Protein AF-A0A183C4F4-F1 (afdb_monomer_lite)

Structure (mmCIF, N/CA/C/O backbone):
data_AF-A0A183C4F4-F1
#
_entry.id   AF-A0A183C4F4-F1
#
loop_
_atom_site.group_PDB
_atom_site.id
_atom_site.type_symbol
_atom_site.label_atom_id
_atom_site.label_alt_id
_atom_site.label_comp_id
_atom_site.label_asym_id
_atom_site.label_entity_id
_atom_site.label_seq_id
_atom_site.pdbx_PDB_ins_code
_atom_site.Cartn_x
_atom_site.Cartn_y
_atom_site.Cartn_z
_atom_site.occupancy
_atom_site.B_iso_or_equiv
_atom_site.auth_seq_id
_atom_site.auth_comp_id
_atom_site.auth_asym_id
_atom_site.auth_atom_id
_atom_site.pdbx_PDB_model_num
ATOM 1 N N . MET A 1 1 ? -11.329 24.194 13.648 1.00 32.56 1 MET A N 1
ATOM 2 C CA . MET A 1 1 ? -12.293 23.795 14.694 1.00 32.56 1 MET A CA 1
ATOM 3 C C . MET A 1 1 ? -12.097 22.301 14.951 1.00 32.56 1 MET A C 1
ATOM 5 O O . MET A 1 1 ? -12.210 21.536 14.011 1.00 32.56 1 MET A O 1
ATOM 9 N N . ALA A 1 2 ? -11.688 21.935 16.173 1.00 38.81 2 ALA A N 1
ATOM 10 C CA . ALA A 1 2 ? -11.647 20.587 16.777 1.00 38.81 2 ALA A CA 1
ATOM 11 C C . ALA A 1 2 ? -10.987 19.387 16.034 1.00 38.81 2 ALA A C 1
ATOM 13 O O . ALA A 1 2 ? -11.473 18.269 16.164 1.00 38.81 2 ALA A O 1
ATOM 14 N N . THR A 1 3 ? -9.867 19.548 15.318 1.00 46.19 3 THR A N 1
ATOM 15 C CA . THR A 1 3 ? -9.182 18.420 14.630 1.00 46.19 3 THR A CA 1
ATOM 16 C C . THR A 1 3 ? -8.121 17.674 15.456 1.00 46.19 3 THR A C 1
ATOM 18 O O . THR A 1 3 ? -7.514 16.744 14.938 1.00 46.19 3 THR A O 1
ATOM 21 N N . ASP A 1 4 ? -7.877 18.046 16.718 1.00 56.19 4 ASP A N 1
ATOM 22 C CA . ASP A 1 4 ? -6.724 17.524 17.483 1.00 56.19 4 ASP A CA 1
ATOM 23 C C . ASP A 1 4 ? -7.039 17.145 18.940 1.00 56.19 4 ASP A C 1
ATOM 25 O O . ASP A 1 4 ? -6.164 17.157 19.802 1.00 56.19 4 ASP A O 1
ATOM 29 N N . CYS A 1 5 ? -8.294 16.805 19.249 1.00 75.06 5 CYS A N 1
ATOM 30 C CA . CYS A 1 5 ? -8.612 16.290 20.580 1.00 75.06 5 CYS A CA 1
ATOM 31 C C . CYS A 1 5 ? -8.084 14.851 20.696 1.00 75.06 5 CYS A C 1
ATOM 33 O O . CYS A 1 5 ? -8.661 13.917 20.138 1.00 75.06 5 CYS A O 1
ATOM 35 N N . VAL A 1 6 ? -6.936 14.707 21.356 1.00 89.38 6 VAL A N 1
ATOM 36 C CA . VAL A 1 6 ? -6.321 13.427 21.706 1.00 89.38 6 VAL A CA 1
ATOM 37 C C . VAL A 1 6 ? -6.519 13.226 23.203 1.00 89.38 6 VAL A C 1
ATOM 39 O O . VAL A 1 6 ? -6.087 14.058 23.998 1.00 89.38 6 VAL A O 1
ATOM 42 N N . GLU A 1 7 ? -7.188 12.142 23.584 1.00 93.00 7 GLU A N 1
ATOM 43 C CA . GLU A 1 7 ? -7.378 11.748 24.977 1.00 93.00 7 GLU A CA 1
ATOM 44 C C . GLU A 1 7 ? -6.333 10.711 25.397 1.00 93.00 7 GLU A C 1
ATOM 46 O O . GLU A 1 7 ? -6.034 9.770 24.657 1.00 93.00 7 GLU A O 1
ATOM 51 N N . GLU A 1 8 ? -5.775 10.875 26.597 1.00 92.88 8 GLU A N 1
ATOM 52 C CA . GLU A 1 8 ? -4.996 9.817 27.233 1.00 92.88 8 GLU A CA 1
ATOM 53 C C . GLU A 1 8 ? -5.953 8.798 27.853 1.00 92.88 8 GLU A C 1
ATOM 55 O O . GLU A 1 8 ? -6.891 9.145 28.572 1.00 92.88 8 GLU A O 1
ATOM 60 N N . VAL A 1 9 ? -5.734 7.529 27.534 1.00 92.88 9 VAL A N 1
ATOM 61 C CA . VAL A 1 9 ? -6.602 6.415 27.907 1.00 92.88 9 VAL A CA 1
ATOM 62 C C . VAL A 1 9 ? -5.777 5.273 28.475 1.00 92.88 9 VAL A C 1
ATOM 64 O O . VAL A 1 9 ? -4.592 5.131 28.175 1.00 92.88 9 VAL A O 1
ATOM 67 N N . GLN A 1 10 ? -6.426 4.425 29.267 1.00 91.88 10 GLN A N 1
ATOM 68 C CA . GLN A 1 10 ? -5.813 3.232 29.832 1.00 91.88 10 GLN A CA 1
ATOM 69 C C . GLN A 1 10 ? -6.639 1.990 29.488 1.00 91.88 10 GLN A C 1
ATOM 71 O O . GLN A 1 10 ? -7.857 1.960 29.673 1.00 91.88 10 GLN A O 1
ATOM 76 N N . ILE A 1 11 ? -5.973 0.942 29.004 1.00 88.56 11 ILE A N 1
ATOM 77 C CA . ILE A 1 11 ? -6.570 -0.382 28.811 1.00 88.56 11 ILE A CA 1
ATOM 78 C C . ILE A 1 11 ? -6.546 -1.091 30.170 1.00 88.56 11 ILE A C 1
ATOM 80 O O . ILE A 1 11 ? -5.558 -1.729 30.537 1.00 88.56 11 ILE A O 1
ATOM 84 N N . GLU A 1 12 ? -7.635 -0.951 30.929 1.00 75.81 12 GLU A N 1
ATOM 85 C CA . GLU A 1 12 ? -7.742 -1.344 32.347 1.00 75.81 12 GLU A CA 1
ATOM 86 C C . GLU A 1 12 ? -7.283 -2.780 32.641 1.00 75.81 12 GLU A C 1
ATOM 88 O O . GLU A 1 12 ? -6.615 -3.023 33.641 1.00 75.81 12 GLU A O 1
ATOM 93 N N . GLN A 1 13 ? -7.557 -3.727 31.737 1.00 72.56 13 GLN A N 1
ATOM 94 C CA . GLN A 1 13 ? -7.211 -5.146 31.902 1.00 72.56 13 GLN A CA 1
ATOM 95 C C . GLN A 1 13 ? -5.702 -5.405 32.068 1.00 72.56 13 GLN A C 1
ATOM 97 O O . GLN A 1 13 ? -5.318 -6.433 32.627 1.00 72.56 13 GLN A O 1
ATOM 102 N N . LYS A 1 14 ? -4.845 -4.511 31.554 1.00 78.44 14 LYS A N 1
ATOM 103 C CA . LYS A 1 14 ? -3.375 -4.653 31.567 1.00 78.44 14 LYS A CA 1
ATOM 104 C C . LYS A 1 14 ? -2.628 -3.387 31.990 1.00 78.44 14 LYS A C 1
ATOM 106 O O . LYS A 1 14 ? -1.406 -3.402 32.047 1.00 78.44 14 LYS A O 1
ATOM 111 N N . GLY A 1 15 ? -3.341 -2.299 32.270 1.00 84.25 15 GLY A N 1
ATOM 112 C CA . GLY A 1 15 ? -2.748 -1.024 32.661 1.00 84.25 15 GLY A CA 1
ATOM 113 C C . GLY A 1 15 ? -1.952 -0.324 31.554 1.00 84.25 15 GLY A C 1
ATOM 114 O O . GLY A 1 15 ? -1.120 0.521 31.869 1.00 84.25 15 GLY A O 1
ATOM 115 N N . LEU A 1 16 ? -2.198 -0.656 30.282 1.00 90.00 16 LEU A N 1
ATOM 116 C CA . LEU A 1 16 ? -1.484 -0.071 29.142 1.00 90.00 16 LEU A CA 1
ATOM 117 C C . LEU A 1 16 ? -2.005 1.326 28.845 1.00 90.00 16 LEU A C 1
ATOM 119 O O . LEU A 1 16 ? -3.217 1.518 28.742 1.00 90.00 16 LEU A O 1
ATOM 123 N N . LEU A 1 17 ? -1.095 2.280 28.690 1.00 92.44 17 LEU A N 1
ATOM 124 C CA . LEU A 1 17 ? -1.431 3.664 28.382 1.00 92.44 17 LEU A CA 1
ATOM 125 C C . LEU A 1 17 ? -1.495 3.873 26.874 1.00 92.44 17 LEU A C 1
ATOM 127 O O . LEU A 1 17 ? -0.752 3.261 26.110 1.00 92.44 17 LEU A O 1
ATOM 131 N N . GLY A 1 18 ? -2.365 4.774 26.438 1.00 93.50 18 GLY A N 1
ATOM 132 C CA . GLY A 1 18 ? -2.443 5.165 25.044 1.00 93.50 18 GLY A CA 1
ATOM 133 C C . GLY A 1 18 ? -3.041 6.545 24.839 1.00 93.50 18 GLY A C 1
ATOM 134 O O . GLY A 1 18 ? -3.565 7.163 25.756 1.00 93.50 18 GLY A O 1
ATOM 135 N N . LEU A 1 19 ? -2.933 7.022 23.610 1.00 95.50 19 LEU A N 1
ATOM 136 C CA . LEU A 1 19 ? -3.402 8.301 23.113 1.00 95.50 19 LEU A CA 1
ATOM 137 C C . LEU A 1 19 ? -4.399 8.016 21.993 1.00 95.50 19 LEU A C 1
ATOM 139 O O . LEU A 1 19 ? -4.013 7.555 20.913 1.00 95.50 19 LEU A O 1
ATOM 143 N N . LEU A 1 20 ? -5.680 8.250 22.263 1.00 96.25 20 LEU A N 1
ATOM 144 C CA . LEU A 1 20 ? -6.771 8.036 21.320 1.00 96.25 20 LEU A CA 1
ATOM 145 C C . LEU A 1 20 ? -7.245 9.386 20.780 1.00 96.25 20 LEU A C 1
ATOM 147 O O . LEU A 1 20 ? -7.657 10.260 21.531 1.00 96.25 20 LEU A O 1
ATOM 151 N N . GLY A 1 21 ? -7.194 9.562 19.465 1.00 95.31 21 GLY A N 1
ATOM 152 C CA . GLY A 1 21 ? -7.753 10.730 18.789 1.00 95.31 21 GLY A CA 1
ATOM 153 C C . GLY A 1 21 ? -8.739 10.285 17.724 1.00 95.31 21 GLY A C 1
ATOM 154 O O . GLY A 1 21 ? -8.348 9.582 16.793 1.00 95.31 21 GLY A O 1
ATOM 155 N N . VAL A 1 22 ? -10.004 10.683 17.850 1.00 94.06 22 VAL A N 1
ATOM 156 C CA . VAL A 1 22 ? -11.078 10.309 16.918 1.00 94.06 22 VAL A CA 1
ATOM 157 C C . VAL A 1 22 ? -11.730 11.581 16.375 1.00 94.06 22 VAL A C 1
ATOM 159 O O . VAL A 1 22 ? -12.529 12.202 17.078 1.00 94.06 22 VAL A O 1
ATOM 162 N N . PRO A 1 23 ? -11.387 12.003 15.145 1.00 89.56 23 PRO A N 1
ATOM 163 C CA . PRO A 1 23 ? -12.051 13.127 14.497 1.00 89.56 23 PRO A CA 1
ATOM 164 C C . PRO A 1 23 ? -13.564 12.879 14.329 1.00 89.56 23 PRO A C 1
ATOM 166 O O . PRO A 1 23 ? -13.978 11.730 14.137 1.00 89.56 23 PRO A O 1
ATOM 169 N N . PRO A 1 24 ? -14.409 13.927 14.352 1.00 82.25 24 PRO A N 1
ATOM 170 C CA . PRO A 1 24 ? -15.826 13.791 14.024 1.00 82.25 24 PRO A CA 1
ATOM 171 C C . PRO A 1 24 ? -16.020 13.158 12.641 1.00 82.25 24 PRO A C 1
ATOM 173 O O . PRO A 1 24 ? -15.358 13.545 11.684 1.00 82.25 24 PRO A O 1
ATO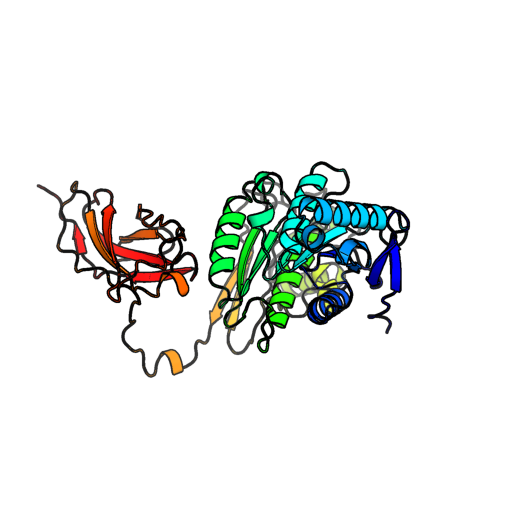M 176 N N . GLY A 1 25 ? -16.927 12.186 12.536 1.00 79.94 25 GLY A N 1
ATOM 177 C CA . GLY A 1 25 ? -17.202 11.495 11.272 1.00 79.94 25 GLY A CA 1
ATOM 178 C C . GLY A 1 25 ? -16.168 10.438 10.870 1.00 79.94 25 GLY A C 1
ATOM 179 O O . GLY A 1 25 ? -16.339 9.816 9.822 1.00 79.94 25 GLY A O 1
ATOM 180 N N . ALA A 1 26 ? -15.138 10.182 11.690 1.00 86.06 26 ALA A N 1
ATOM 181 C CA . ALA A 1 26 ? -14.195 9.099 11.434 1.00 86.06 26 ALA A CA 1
ATOM 182 C C . ALA A 1 26 ? -14.937 7.766 11.255 1.00 86.06 26 ALA A C 1
ATOM 184 O O . ALA A 1 26 ? -15.824 7.419 12.035 1.00 86.06 26 ALA A O 1
ATOM 185 N N . ARG A 1 27 ? -14.568 7.010 10.215 1.00 85.12 27 ARG A N 1
ATOM 186 C CA . ARG A 1 27 ? -15.140 5.679 9.911 1.00 85.12 27 ARG A CA 1
ATOM 187 C C . ARG A 1 27 ? -14.167 4.537 10.197 1.00 85.12 27 ARG A C 1
ATOM 189 O O . ARG A 1 27 ? -14.543 3.367 10.163 1.00 85.12 27 ARG A O 1
ATOM 196 N N . ALA A 1 28 ? -12.920 4.882 10.495 1.00 89.56 28 ALA A N 1
ATOM 197 C CA . ALA A 1 28 ? -11.862 3.941 10.799 1.00 89.56 28 ALA A CA 1
ATOM 198 C C . ALA A 1 28 ? -10.900 4.497 11.849 1.00 89.56 28 ALA A C 1
ATOM 200 O O . ALA A 1 28 ? -10.829 5.708 12.058 1.00 89.56 28 ALA A O 1
ATOM 201 N N . VAL A 1 29 ? -10.165 3.597 12.497 1.00 93.75 29 VAL A N 1
ATOM 202 C CA . VAL A 1 29 ? -9.132 3.895 13.487 1.00 93.75 29 VAL A CA 1
ATOM 203 C C . VAL A 1 29 ? -7.868 3.086 13.199 1.00 93.75 29 VAL A C 1
ATOM 205 O O . VAL A 1 29 ? -7.917 1.887 12.918 1.00 93.75 29 VAL A O 1
ATOM 208 N N . VAL A 1 30 ? -6.721 3.755 13.269 1.00 95.88 30 VAL A N 1
ATOM 209 C CA . VAL A 1 30 ? -5.400 3.169 13.030 1.00 95.88 30 VAL A CA 1
ATOM 210 C C . VAL A 1 30 ? -4.703 2.952 14.365 1.00 95.88 30 VAL A C 1
ATOM 212 O O . VAL A 1 30 ? -4.419 3.917 15.075 1.00 95.88 30 VAL A O 1
ATOM 215 N N . VAL A 1 31 ? -4.423 1.695 14.710 1.00 96.94 31 VAL A N 1
ATOM 216 C CA . VAL A 1 31 ? -3.689 1.336 15.932 1.00 96.94 31 VAL A CA 1
ATOM 217 C C . VAL A 1 31 ? -2.197 1.271 15.622 1.00 96.94 31 VAL A C 1
ATOM 219 O O . VAL A 1 31 ? -1.770 0.546 14.720 1.00 96.94 31 VAL A O 1
ATOM 222 N N . PHE A 1 32 ? -1.398 2.041 16.355 1.00 96.31 32 PHE A N 1
ATOM 223 C CA . PHE A 1 32 ? 0.040 2.143 16.137 1.00 96.31 32 PHE A CA 1
ATOM 224 C C . PHE A 1 32 ? 0.801 1.135 16.992 1.00 96.31 32 PHE A C 1
ATOM 226 O O . PHE A 1 32 ? 0.807 1.237 18.212 1.00 96.31 32 PHE A O 1
ATOM 233 N N . ALA A 1 33 ? 1.520 0.217 16.355 1.00 93.25 33 ALA A N 1
ATOM 234 C CA . ALA A 1 33 ? 2.483 -0.655 17.012 1.00 93.25 33 ALA A CA 1
ATOM 235 C C . ALA A 1 33 ? 3.877 -0.028 16.913 1.00 93.25 33 ALA A C 1
ATOM 237 O O . ALA A 1 33 ? 4.487 0.004 15.840 1.00 93.25 33 ALA A O 1
ATOM 238 N N . HIS A 1 34 ? 4.383 0.520 18.014 1.00 89.00 34 HIS A N 1
ATOM 239 C CA . HIS A 1 34 ? 5.716 1.114 18.036 1.00 89.00 34 HIS A CA 1
ATOM 240 C C . HIS A 1 34 ? 6.820 0.048 18.018 1.00 89.00 34 HIS A C 1
ATOM 242 O O . HIS A 1 34 ? 6.604 -1.122 18.328 1.00 89.00 34 HIS A O 1
ATOM 248 N N . GLY A 1 35 ? 8.017 0.479 17.625 1.00 79.25 35 GLY A N 1
ATOM 249 C CA . GLY A 1 35 ? 9.213 -0.351 17.665 1.00 79.25 35 GLY A CA 1
ATOM 250 C C . GLY A 1 35 ? 9.821 -0.437 19.059 1.00 79.25 35 GLY A C 1
ATOM 251 O O . GLY A 1 35 ? 9.414 0.271 19.987 1.00 79.25 35 GLY A O 1
ATOM 252 N N . SER A 1 36 ? 10.851 -1.269 19.173 1.00 71.06 36 SER A N 1
ATOM 253 C CA . SER A 1 36 ? 11.571 -1.481 20.421 1.00 71.06 36 SER A CA 1
ATOM 254 C C . SER A 1 36 ? 12.231 -0.202 20.941 1.00 71.06 36 SER A C 1
ATOM 256 O O . SER A 1 36 ? 12.892 0.508 20.186 1.00 71.06 36 SER A O 1
ATOM 258 N N . GLY A 1 37 ? 12.045 0.102 22.231 1.00 65.75 37 GLY A N 1
ATOM 259 C CA . GLY A 1 37 ? 12.568 1.325 22.861 1.00 65.75 37 GLY A CA 1
ATOM 260 C C . GLY A 1 37 ? 11.857 2.613 22.427 1.00 65.75 37 GLY A C 1
ATOM 261 O O . GLY A 1 37 ? 12.361 3.709 22.659 1.00 65.75 37 GLY A O 1
ATOM 262 N N . SER A 1 38 ? 10.704 2.490 21.770 1.00 78.75 38 SER A N 1
ATOM 263 C CA . SER A 1 38 ? 9.788 3.589 21.474 1.00 78.75 38 SER A CA 1
ATOM 264 C C . SER A 1 38 ? 8.456 3.335 22.181 1.00 78.75 38 SER A C 1
ATOM 266 O O . SER A 1 38 ? 8.255 2.254 22.720 1.00 78.75 38 SER A O 1
ATOM 268 N N . GLY A 1 39 ? 7.554 4.311 22.167 1.00 81.25 39 GLY A N 1
ATOM 269 C CA . GLY A 1 39 ? 6.249 4.213 22.821 1.00 81.25 39 GLY A CA 1
ATOM 270 C C . GLY A 1 39 ? 5.245 5.186 22.213 1.00 81.25 39 GLY A C 1
ATOM 271 O O . GLY A 1 39 ? 5.490 5.770 21.146 1.00 81.25 39 GLY A O 1
ATOM 272 N N . ARG A 1 40 ? 4.136 5.416 22.915 1.00 82.81 40 ARG A N 1
ATOM 273 C CA . ARG A 1 40 ? 3.044 6.310 22.494 1.00 82.81 40 ARG A CA 1
ATOM 274 C C . ARG A 1 40 ? 3.487 7.753 22.235 1.00 82.81 40 ARG A C 1
ATOM 276 O O . ARG A 1 40 ? 2.874 8.443 21.428 1.00 82.81 40 ARG A O 1
ATOM 283 N N . LEU A 1 41 ? 4.584 8.189 22.862 1.00 85.50 41 LEU A N 1
ATOM 284 C CA . LEU A 1 41 ? 5.153 9.542 22.750 1.00 85.50 41 LEU A CA 1
ATOM 285 C C . LEU A 1 41 ? 6.186 9.702 21.618 1.00 85.50 41 LEU A C 1
ATOM 287 O O . LEU A 1 41 ? 6.888 10.708 21.555 1.00 85.50 41 LEU A O 1
ATOM 291 N N . SER A 1 42 ? 6.314 8.717 20.727 1.00 88.38 42 SER A N 1
ATOM 292 C CA . SER A 1 42 ? 7.240 8.777 19.590 1.00 88.38 42 SER A CA 1
ATOM 293 C C . SER A 1 42 ? 6.934 9.971 18.668 1.00 88.38 42 SER A C 1
ATOM 295 O O . SER A 1 42 ? 5.861 9.976 18.058 1.00 88.38 42 SER A O 1
ATOM 297 N N . PRO A 1 43 ? 7.860 10.936 18.468 1.00 88.12 43 PRO A N 1
ATOM 298 C CA . PRO A 1 43 ? 7.608 12.108 17.620 1.00 88.12 43 PRO A CA 1
ATOM 299 C C . PRO A 1 43 ? 7.248 11.735 16.178 1.00 88.12 43 PRO A C 1
ATOM 301 O O . PRO A 1 43 ? 6.357 12.327 15.575 1.00 88.12 43 PRO A O 1
ATOM 304 N N . ARG A 1 44 ? 7.887 10.685 15.646 1.00 90.38 44 ARG A N 1
ATOM 305 C CA . ARG A 1 44 ? 7.635 10.176 14.291 1.00 90.38 44 ARG A CA 1
ATOM 306 C C . ARG A 1 44 ? 6.221 9.616 14.148 1.00 90.38 44 ARG A C 1
ATOM 308 O O . ARG A 1 44 ? 5.517 9.958 13.206 1.00 90.38 44 ARG A O 1
ATOM 315 N N . ASN A 1 45 ? 5.786 8.771 15.086 1.00 91.75 45 ASN A N 1
ATOM 316 C CA . ASN A 1 45 ? 4.433 8.209 15.035 1.00 91.75 45 ASN A CA 1
ATOM 317 C C . ASN A 1 45 ? 3.378 9.276 15.351 1.00 91.75 45 ASN A C 1
ATOM 319 O O . ASN A 1 45 ? 2.298 9.232 14.773 1.00 91.75 45 ASN A O 1
ATOM 323 N N . ALA A 1 46 ? 3.692 10.247 16.213 1.00 91.44 46 ALA A N 1
ATOM 324 C CA . ALA A 1 46 ? 2.823 11.383 16.494 1.00 91.44 46 ALA A CA 1
ATOM 325 C C . ALA A 1 46 ? 2.596 12.250 15.244 1.00 91.44 46 ALA A C 1
ATOM 327 O O . ALA A 1 46 ? 1.452 12.615 14.978 1.00 91.44 46 ALA A O 1
ATOM 328 N N . HIS A 1 47 ? 3.643 12.510 14.447 1.00 90.88 47 HIS A N 1
ATOM 329 C CA . HIS A 1 47 ? 3.529 13.200 13.152 1.00 90.88 47 HIS A CA 1
ATOM 330 C C . HIS A 1 47 ? 2.614 12.442 12.191 1.00 90.88 47 HIS A C 1
ATOM 332 O O . HIS A 1 47 ? 1.625 12.995 11.713 1.00 90.88 47 HIS A O 1
ATOM 338 N N . VAL A 1 48 ? 2.877 11.145 11.983 1.00 92.38 48 VAL A N 1
ATOM 339 C CA . VAL A 1 48 ? 2.043 10.303 11.109 1.00 92.38 48 VAL A CA 1
ATOM 340 C C . VAL A 1 48 ? 0.594 10.280 11.597 1.00 92.38 48 VAL A C 1
ATOM 342 O O . VAL A 1 48 ? -0.329 10.455 10.809 1.00 92.38 48 VAL A O 1
ATOM 345 N N . ALA A 1 49 ? 0.371 10.112 12.899 1.00 93.31 49 ALA A N 1
ATOM 346 C CA . ALA A 1 49 ? -0.969 10.086 13.464 1.00 93.31 49 ALA A CA 1
ATOM 347 C C . ALA A 1 49 ? -1.703 11.424 13.303 1.00 93.31 49 ALA A C 1
ATOM 349 O O . ALA A 1 49 ? -2.886 11.429 12.972 1.00 93.31 49 ALA A O 1
ATOM 350 N N . ALA A 1 50 ? -1.023 12.557 13.497 1.00 91.75 50 ALA A N 1
ATOM 351 C CA . ALA A 1 50 ? -1.611 13.874 13.267 1.00 91.75 50 ALA A CA 1
ATOM 352 C C . ALA A 1 50 ? -2.053 14.040 11.807 1.00 91.75 50 ALA A C 1
ATOM 354 O O . ALA A 1 50 ? -3.163 14.498 11.543 1.00 91.75 50 ALA A O 1
ATOM 355 N N . GLU A 1 51 ? -1.231 13.596 10.861 1.00 89.75 51 GLU A N 1
ATOM 356 C CA . GLU A 1 51 ? -1.560 13.626 9.439 1.00 89.75 51 GLU A CA 1
ATOM 357 C C . GLU A 1 51 ? -2.730 12.707 9.061 1.00 89.75 51 GLU A C 1
ATOM 359 O O . GLU A 1 51 ? -3.586 13.096 8.264 1.00 89.75 51 GLU A O 1
ATOM 364 N N . LEU A 1 52 ? -2.821 11.512 9.653 1.00 89.75 52 LEU A N 1
ATOM 365 C CA . LEU A 1 52 ? -3.969 10.619 9.454 1.00 89.75 52 LEU A CA 1
ATOM 366 C C . LEU A 1 52 ? -5.257 11.206 10.055 1.00 89.75 52 LEU A C 1
ATOM 368 O O . LEU A 1 52 ? -6.312 11.124 9.424 1.00 89.75 52 LEU A O 1
ATOM 372 N N . ARG A 1 53 ? -5.176 11.866 11.219 1.00 90.56 53 ARG A N 1
ATOM 373 C CA . ARG A 1 53 ? -6.318 12.581 11.817 1.00 90.56 53 ARG A CA 1
ATOM 374 C C . ARG A 1 53 ? -6.775 13.762 10.976 1.00 90.56 53 ARG A C 1
ATOM 376 O O . ARG A 1 53 ? -7.977 13.936 10.803 1.00 90.56 53 ARG A O 1
ATOM 383 N N . ARG A 1 54 ? -5.845 14.541 10.410 1.00 85.69 54 ARG A N 1
ATOM 384 C CA . ARG A 1 54 ? -6.166 15.630 9.465 1.00 85.69 54 ARG A CA 1
ATOM 385 C C . ARG A 1 54 ? -6.909 15.128 8.234 1.00 85.69 54 ARG A C 1
ATOM 387 O O . ARG A 1 54 ? -7.710 15.868 7.680 1.00 85.69 54 ARG A O 1
ATOM 394 N N . ALA A 1 55 ? -6.663 13.884 7.841 1.00 78.62 55 ALA A N 1
ATOM 395 C CA . ALA A 1 55 ? -7.377 13.244 6.750 1.00 78.62 55 ALA A CA 1
ATOM 396 C C . ALA A 1 55 ? -8.725 12.619 7.186 1.00 78.62 55 ALA A C 1
ATOM 398 O O . ALA A 1 55 ? -9.481 12.170 6.339 1.00 78.62 55 ALA A O 1
ATOM 399 N N . GLY A 1 56 ? -9.063 12.592 8.481 1.00 83.19 56 GLY A N 1
ATOM 400 C CA . GLY A 1 56 ? -10.346 12.076 8.983 1.00 83.19 56 GLY A CA 1
ATOM 401 C C . GLY A 1 56 ? -10.308 10.645 9.535 1.00 83.19 56 GLY A C 1
ATOM 402 O O . GLY A 1 56 ? -11.357 10.078 9.840 1.00 83.19 56 GLY A O 1
ATOM 403 N N . LEU A 1 57 ? -9.124 10.047 9.704 1.00 88.12 57 LEU A N 1
ATOM 404 C CA . LEU A 1 57 ? -8.974 8.745 10.365 1.00 88.12 57 LEU A CA 1
ATOM 405 C C . LEU A 1 57 ? -8.773 8.914 11.871 1.00 88.12 57 LEU A C 1
ATOM 407 O O . LEU A 1 57 ? -8.006 9.762 12.323 1.00 88.12 57 LEU A O 1
ATOM 411 N N . GLY A 1 58 ? -9.408 8.054 12.664 1.00 93.12 58 GLY A N 1
ATOM 412 C CA . GLY A 1 58 ? -9.054 7.894 14.067 1.00 93.12 58 GLY A CA 1
ATOM 413 C C . GLY A 1 58 ? -7.644 7.316 14.209 1.00 93.12 58 GLY A C 1
ATOM 414 O O . GLY A 1 58 ? -7.178 6.548 13.367 1.00 93.12 58 GLY A O 1
ATOM 415 N N . THR A 1 59 ? -6.961 7.638 15.300 1.00 95.75 59 THR A N 1
ATOM 416 C CA . THR A 1 59 ? -5.625 7.111 15.604 1.00 95.75 59 THR A CA 1
ATOM 417 C C . THR A 1 59 ? -5.532 6.701 17.058 1.00 95.75 59 THR A C 1
ATOM 419 O O . THR A 1 59 ? -5.966 7.456 17.927 1.00 95.75 59 THR A O 1
ATOM 422 N N . PHE A 1 60 ? -4.917 5.552 17.321 1.00 96.69 60 PHE A N 1
ATOM 423 C CA . PHE A 1 60 ? -4.650 5.064 18.665 1.00 96.69 60 PHE A CA 1
ATOM 424 C C . PHE A 1 60 ? -3.171 4.698 18.817 1.00 96.69 60 PHE A C 1
ATOM 426 O O . PHE A 1 60 ? -2.717 3.701 18.256 1.00 96.69 60 PHE A O 1
ATOM 433 N N . LEU A 1 61 ? -2.413 5.517 19.549 1.00 95.94 61 LEU A N 1
ATOM 434 C CA . LEU A 1 61 ? -1.011 5.252 19.873 1.00 95.94 61 LEU A CA 1
ATOM 435 C C . LEU A 1 61 ? -0.945 4.707 21.290 1.00 95.94 61 LEU A C 1
ATOM 437 O O . LEU A 1 61 ? -1.249 5.436 22.221 1.00 95.94 61 LEU A O 1
ATOM 441 N N . LEU A 1 62 ? -0.547 3.459 21.472 1.00 92.44 62 LEU A N 1
ATOM 442 C CA . LEU A 1 62 ? -0.465 2.826 22.789 1.00 92.44 62 LEU A CA 1
ATOM 443 C C . LEU A 1 62 ? 0.954 2.398 23.112 1.00 92.44 62 LEU A C 1
ATOM 445 O O . LEU A 1 62 ? 1.729 2.162 22.193 1.00 92.44 62 LEU A O 1
ATOM 449 N N . ASP A 1 63 ? 1.252 2.238 24.395 1.00 92.12 63 ASP A N 1
ATOM 450 C CA . ASP A 1 63 ? 2.391 1.448 24.838 1.00 92.12 63 ASP A CA 1
ATOM 451 C C . ASP A 1 63 ? 1.985 -0.028 24.869 1.00 92.12 63 ASP A C 1
ATOM 453 O O . ASP A 1 63 ? 0.976 -0.406 25.469 1.00 92.12 63 ASP A O 1
ATOM 457 N N . LEU A 1 64 ? 2.754 -0.881 24.195 1.00 91.62 64 LEU A N 1
ATOM 458 C CA . LEU A 1 64 ? 2.498 -2.324 24.156 1.00 91.62 64 LEU A CA 1
ATOM 459 C C . LEU A 1 64 ? 2.954 -3.032 25.436 1.00 91.62 64 LEU A C 1
ATOM 461 O O . LEU A 1 64 ? 2.470 -4.120 25.748 1.00 91.62 64 LEU A O 1
ATOM 465 N N . LEU A 1 65 ? 3.846 -2.404 26.194 1.00 90.81 65 LEU A N 1
ATOM 466 C CA . LEU A 1 65 ? 4.375 -2.900 27.454 1.00 90.81 65 LEU A CA 1
ATOM 467 C C . LEU A 1 65 ? 4.118 -1.872 28.554 1.00 90.81 65 LEU A C 1
ATOM 469 O O . LEU A 1 65 ? 4.067 -0.669 28.311 1.00 90.81 65 LEU A O 1
ATOM 473 N N . THR A 1 66 ? 3.946 -2.354 29.777 1.00 89.12 66 THR A N 1
ATOM 474 C CA . THR A 1 66 ? 3.956 -1.490 30.961 1.00 89.12 66 THR A CA 1
ATOM 475 C C . THR A 1 66 ? 5.388 -1.039 31.280 1.00 89.12 66 THR A C 1
ATOM 477 O O . THR A 1 66 ? 6.336 -1.750 30.935 1.00 89.12 66 THR A O 1
ATOM 480 N N . PRO A 1 67 ? 5.587 0.076 32.011 1.00 85.44 67 PRO A N 1
ATOM 481 C CA . PRO A 1 67 ? 6.927 0.530 32.396 1.00 85.44 67 PRO A CA 1
ATOM 482 C C . PRO A 1 67 ? 7.760 -0.531 33.133 1.00 85.44 67 PRO A C 1
ATOM 484 O O . PRO A 1 67 ? 8.982 -0.550 33.026 1.00 85.44 67 PRO A O 1
ATOM 487 N N . GLN A 1 68 ? 7.113 -1.429 33.885 1.00 86.19 68 GLN A N 1
ATOM 488 C CA . GLN A 1 68 ? 7.774 -2.539 34.573 1.00 86.19 68 GLN A CA 1
ATOM 489 C C . GLN A 1 68 ? 8.216 -3.641 33.603 1.00 86.19 68 GLN A C 1
ATOM 491 O O . GLN A 1 68 ? 9.283 -4.219 33.786 1.00 86.19 68 GLN A O 1
ATOM 496 N N . GLU A 1 69 ? 7.418 -3.930 32.575 1.00 88.25 69 GLU A N 1
ATOM 497 C CA . GLU A 1 69 ? 7.746 -4.928 31.551 1.00 88.25 69 GLU A CA 1
ATOM 498 C C . GLU A 1 69 ? 8.858 -4.450 30.615 1.00 88.25 69 GLU A C 1
ATOM 500 O O . GLU A 1 69 ? 9.647 -5.273 30.157 1.00 88.25 69 GLU A O 1
ATOM 505 N N . GLU A 1 70 ? 8.961 -3.140 30.370 1.00 84.06 70 GLU A N 1
ATOM 506 C CA . GLU A 1 70 ? 10.037 -2.537 29.570 1.00 84.06 70 GLU A CA 1
ATOM 507 C C . GLU A 1 70 ? 11.430 -2.684 30.205 1.00 84.06 70 GLU A C 1
ATOM 509 O O . GLU A 1 70 ? 12.438 -2.601 29.498 1.00 84.06 70 GLU A O 1
ATOM 514 N N . LEU A 1 71 ? 11.507 -2.932 31.521 1.00 84.56 71 LEU A N 1
ATOM 515 C CA . LEU A 1 71 ? 12.777 -3.186 32.212 1.00 84.56 71 LEU A CA 1
ATOM 516 C C . LEU A 1 71 ? 13.450 -4.473 31.721 1.00 84.56 71 LEU A C 1
ATOM 518 O O . LEU A 1 71 ? 14.682 -4.549 31.699 1.00 84.56 71 LEU A O 1
ATOM 522 N N . ASP A 1 72 ? 12.663 -5.469 31.306 1.00 86.62 72 ASP A N 1
ATOM 523 C CA . ASP A 1 72 ? 13.187 -6.659 30.648 1.00 86.62 72 ASP A CA 1
ATOM 524 C C . ASP A 1 72 ? 13.219 -6.451 29.134 1.00 86.62 72 ASP A C 1
ATOM 526 O O . ASP A 1 72 ? 12.200 -6.465 28.438 1.00 86.62 72 ASP A O 1
ATOM 530 N N . ARG A 1 73 ? 14.434 -6.305 28.599 1.00 82.94 73 ARG A N 1
ATOM 531 C CA . ARG A 1 73 ? 14.631 -6.081 27.166 1.00 82.94 73 ARG A CA 1
ATOM 532 C C . ARG A 1 73 ? 14.125 -7.231 26.295 1.00 82.94 73 ARG A C 1
ATOM 534 O O . ARG A 1 73 ? 13.879 -6.983 25.117 1.00 82.94 73 ARG A O 1
ATOM 541 N N . HIS A 1 74 ? 13.955 -8.445 26.826 1.00 87.06 74 HIS A N 1
ATOM 542 C CA . HIS A 1 74 ? 13.408 -9.565 26.053 1.00 87.06 74 HIS A CA 1
ATOM 543 C C . HIS A 1 74 ? 11.969 -9.296 25.608 1.00 87.06 74 HIS A C 1
ATOM 545 O O . HIS A 1 74 ? 11.637 -9.559 24.454 1.00 87.06 74 HIS A O 1
ATOM 551 N N . ASN A 1 75 ? 11.153 -8.673 26.464 1.00 86.38 75 ASN A N 1
ATOM 552 C CA . ASN A 1 75 ? 9.750 -8.369 26.165 1.00 86.38 75 ASN A CA 1
ATOM 553 C C . ASN A 1 75 ? 9.599 -7.454 24.947 1.00 86.38 75 ASN A C 1
ATOM 555 O O . ASN A 1 75 ? 8.646 -7.561 24.180 1.00 86.38 75 ASN A O 1
ATOM 559 N N . VAL A 1 76 ? 10.567 -6.564 24.736 1.00 83.38 76 VAL A N 1
ATOM 560 C CA . VAL A 1 76 ? 10.560 -5.595 23.637 1.00 83.38 76 VAL A CA 1
ATOM 561 C C . VAL A 1 76 ? 10.843 -6.258 22.273 1.00 83.38 76 VAL A C 1
ATOM 563 O O . VAL A 1 76 ? 10.619 -5.651 21.223 1.00 83.38 76 VAL A O 1
ATOM 566 N N . PHE A 1 77 ? 11.332 -7.500 22.270 1.00 86.56 77 PHE A N 1
ATOM 567 C CA . PHE A 1 77 ? 11.554 -8.316 21.072 1.00 86.56 77 PHE A CA 1
ATOM 568 C C . PHE A 1 77 ? 10.638 -9.550 21.012 1.00 86.56 77 PHE A C 1
ATOM 570 O O . PHE A 1 77 ? 10.686 -10.293 20.030 1.00 86.56 77 PHE A O 1
ATOM 577 N N . ASP A 1 78 ? 9.786 -9.755 22.019 1.00 92.62 78 ASP A N 1
ATOM 578 C CA . ASP A 1 78 ? 8.801 -10.834 22.063 1.00 92.62 78 ASP A CA 1
ATOM 579 C C . ASP A 1 78 ? 7.599 -10.481 21.171 1.00 92.62 78 ASP A C 1
ATOM 581 O O . ASP A 1 78 ? 6.612 -9.875 21.590 1.00 92.62 78 ASP A O 1
ATOM 585 N N . ILE A 1 79 ? 7.708 -10.820 19.885 1.00 94.62 79 ILE A N 1
ATOM 586 C CA . ILE A 1 79 ? 6.669 -10.524 18.892 1.00 94.62 79 ILE A CA 1
ATOM 587 C C . ILE A 1 79 ? 5.313 -11.163 19.239 1.00 94.62 79 ILE A C 1
ATOM 589 O O . ILE A 1 79 ? 4.311 -10.455 19.112 1.00 94.62 79 ILE A O 1
ATOM 593 N N . PRO A 1 80 ? 5.235 -12.429 19.703 1.00 95.44 80 PRO A N 1
ATOM 594 C CA . PRO A 1 80 ? 3.996 -12.995 20.237 1.00 95.44 80 PRO A CA 1
ATOM 595 C C . PRO A 1 80 ? 3.348 -12.152 21.339 1.00 95.44 80 PRO A C 1
ATOM 597 O O . PRO A 1 80 ? 2.156 -11.850 21.239 1.00 95.44 80 PRO A O 1
ATOM 600 N N . LEU A 1 81 ? 4.120 -11.717 22.340 1.00 94.44 81 LEU A N 1
ATOM 601 C CA . LEU A 1 81 ? 3.618 -10.853 23.410 1.00 94.44 81 LEU A CA 1
ATOM 602 C C . LEU A 1 81 ? 3.079 -9.534 22.848 1.00 94.44 81 LEU A C 1
ATOM 604 O O . LEU A 1 81 ? 1.942 -9.155 23.125 1.00 94.44 81 LEU A O 1
ATOM 608 N N . LEU A 1 82 ? 3.861 -8.840 22.018 1.00 94.81 82 LEU A N 1
ATOM 609 C CA . LEU A 1 82 ? 3.458 -7.561 21.422 1.00 94.81 82 LEU A CA 1
ATOM 610 C C . LEU A 1 82 ? 2.203 -7.702 20.538 1.00 94.81 82 LEU A C 1
ATOM 612 O O . LEU A 1 82 ? 1.335 -6.825 20.538 1.00 94.81 82 LEU A O 1
ATOM 616 N N . ALA A 1 83 ? 2.069 -8.815 19.813 1.00 96.12 83 ALA A N 1
ATOM 617 C CA . ALA A 1 83 ? 0.891 -9.120 19.007 1.00 96.12 83 ALA A CA 1
ATOM 618 C C . ALA A 1 83 ? -0.357 -9.360 19.874 1.00 96.12 83 ALA A C 1
ATOM 620 O O . ALA A 1 83 ? -1.442 -8.874 19.544 1.00 96.12 83 ALA A O 1
ATOM 621 N N . GLU A 1 84 ? -0.217 -10.052 21.009 1.00 94.94 84 GLU A N 1
ATOM 622 C CA . GLU A 1 84 ? -1.305 -10.219 21.979 1.00 94.94 84 GLU A CA 1
ATOM 623 C C . GLU A 1 84 ? -1.777 -8.861 22.522 1.00 94.94 84 GLU A C 1
ATOM 625 O O . GLU A 1 84 ? -2.978 -8.607 22.628 1.00 94.94 84 GLU A O 1
ATOM 630 N N . ARG A 1 85 ? -0.845 -7.939 22.783 1.00 94.50 85 ARG A N 1
ATOM 631 C CA . ARG A 1 85 ? -1.143 -6.582 23.271 1.00 94.50 85 ARG A CA 1
ATOM 632 C C . ARG A 1 85 ? -1.910 -5.755 22.242 1.00 94.50 85 ARG A C 1
ATOM 634 O O . ARG A 1 85 ? -2.885 -5.093 22.596 1.00 94.50 85 ARG A O 1
ATOM 641 N N . LEU A 1 86 ? -1.549 -5.856 20.963 1.00 95.56 86 LEU A N 1
ATOM 642 C CA . LEU A 1 86 ? -2.305 -5.233 19.869 1.00 95.56 86 LEU A CA 1
ATOM 643 C C . LEU A 1 86 ? -3.709 -5.818 19.712 1.00 95.56 86 LEU A C 1
ATOM 645 O O . LEU A 1 86 ? -4.668 -5.078 19.470 1.00 95.56 86 LEU A O 1
ATOM 649 N N . LYS A 1 87 ? -3.853 -7.135 19.876 1.00 95.19 87 LYS A N 1
ATOM 650 C CA . LYS A 1 87 ? -5.162 -7.789 19.868 1.00 95.19 87 LYS A CA 1
ATOM 651 C C . LYS A 1 87 ? -6.041 -7.257 21.006 1.00 95.19 87 LYS A C 1
ATOM 653 O O . LYS A 1 87 ? -7.168 -6.843 20.736 1.00 95.19 87 LYS A O 1
ATOM 658 N N . LEU A 1 88 ? -5.513 -7.193 22.230 1.00 94.62 88 LEU A N 1
ATOM 659 C CA . LEU A 1 88 ? -6.222 -6.640 23.391 1.00 94.62 88 LEU A CA 1
ATOM 660 C C . LEU A 1 88 ? -6.639 -5.184 23.159 1.00 94.62 88 LEU A C 1
ATOM 662 O O . LEU A 1 88 ? -7.780 -4.814 23.419 1.00 94.62 88 LEU A O 1
ATOM 666 N N . ALA A 1 89 ? -5.750 -4.366 22.596 1.00 95.12 89 ALA A N 1
ATOM 667 C CA . ALA A 1 89 ? -6.059 -2.991 22.215 1.00 95.12 89 ALA A CA 1
ATOM 668 C C . ALA A 1 89 ? -7.204 -2.897 21.198 1.00 95.12 89 ALA A C 1
ATOM 670 O O . ALA A 1 89 ? -8.087 -2.048 21.315 1.00 95.12 89 ALA A O 1
ATOM 671 N N . SER A 1 90 ? -7.219 -3.805 20.226 1.00 95.31 90 SER A N 1
ATOM 672 C CA . SER A 1 90 ? -8.256 -3.862 19.194 1.00 95.31 90 SER A CA 1
ATOM 673 C C . SER A 1 90 ? -9.609 -4.272 19.770 1.00 95.31 90 SER A C 1
ATOM 675 O O . SER A 1 90 ? -10.638 -3.703 19.409 1.00 95.31 90 SER A O 1
ATOM 677 N N . GLU A 1 91 ? -9.620 -5.233 20.694 1.00 93.88 91 GLU A N 1
ATOM 678 C CA . GLU A 1 91 ? -10.811 -5.656 21.439 1.00 93.88 91 GLU A CA 1
ATOM 679 C C . GLU A 1 91 ? -11.328 -4.543 22.360 1.00 93.88 91 GLU A C 1
ATOM 681 O O . GLU A 1 91 ? -12.527 -4.259 22.371 1.00 93.88 91 GLU A O 1
ATOM 686 N N . TRP A 1 92 ? -10.430 -3.840 23.052 1.00 94.94 92 TRP A N 1
ATOM 687 C CA . TRP A 1 92 ? -10.771 -2.692 23.890 1.00 94.94 92 TRP A CA 1
ATOM 688 C C . TRP A 1 92 ? -11.421 -1.567 23.073 1.00 94.94 92 TRP A C 1
ATOM 690 O O . TRP A 1 92 ? -12.493 -1.086 23.446 1.00 94.94 92 TRP A O 1
ATOM 700 N N . LEU A 1 93 ? -10.872 -1.226 21.901 1.00 94.75 93 LEU A N 1
ATOM 701 C CA . LEU A 1 93 ? -11.499 -0.271 20.978 1.00 94.75 93 LEU A CA 1
ATOM 702 C C . LEU A 1 93 ? -12.898 -0.732 20.531 1.00 94.75 93 LEU A C 1
ATOM 704 O O . LEU A 1 93 ? -13.802 0.092 20.411 1.00 94.75 93 LEU A O 1
ATOM 708 N N . ARG A 1 94 ? -13.125 -2.036 20.326 1.00 92.88 94 ARG A N 1
ATOM 709 C CA . ARG A 1 94 ? -14.461 -2.555 19.964 1.00 92.88 94 ARG A CA 1
ATOM 710 C C . ARG A 1 94 ? -15.467 -2.455 21.109 1.00 92.88 94 ARG A C 1
ATOM 712 O O . ARG A 1 94 ? -16.654 -2.302 20.847 1.00 92.88 94 ARG A O 1
ATOM 719 N N . SER A 1 95 ? -15.016 -2.529 22.360 1.00 92.62 95 SER A N 1
ATOM 720 C CA . SER A 1 95 ? -15.902 -2.420 23.529 1.00 92.62 95 SER A CA 1
ATOM 721 C C . SER A 1 95 ? -16.362 -0.992 23.846 1.00 92.62 95 SER A C 1
ATOM 723 O O . SER A 1 95 ? -17.312 -0.811 24.607 1.00 92.62 95 SER A O 1
ATOM 725 N N . ARG A 1 96 ? -15.719 0.035 23.274 1.00 91.44 96 ARG A N 1
ATOM 726 C CA . ARG A 1 96 ? -16.040 1.441 23.554 1.00 91.44 96 ARG A CA 1
ATOM 727 C C . ARG A 1 96 ? -17.090 1.980 22.582 1.00 91.44 96 ARG A C 1
ATOM 729 O O . ARG A 1 96 ? -16.867 1.901 21.377 1.00 91.44 96 ARG A O 1
ATOM 736 N N . PRO A 1 97 ? -18.159 2.649 23.054 1.00 89.81 97 PRO A N 1
ATOM 737 C CA . PRO A 1 97 ? -19.201 3.189 22.175 1.00 89.81 97 PRO A CA 1
ATOM 738 C C . PRO A 1 97 ? -18.682 4.111 21.062 1.00 89.81 97 PRO A C 1
ATOM 740 O O . PRO A 1 97 ? -19.174 4.057 19.941 1.00 89.81 97 PRO A O 1
ATOM 743 N N . GLN A 1 98 ? -17.661 4.924 21.356 1.00 89.62 98 GLN A N 1
ATOM 744 C CA . GLN A 1 98 ? -17.070 5.879 20.409 1.00 89.62 98 GLN A CA 1
ATOM 745 C C . GLN A 1 98 ? -16.312 5.209 19.252 1.00 89.62 98 GLN A C 1
ATOM 747 O O . GLN A 1 98 ? -16.166 5.813 18.194 1.00 89.62 98 GLN A O 1
ATOM 752 N N . THR A 1 99 ? -15.810 3.985 19.448 1.00 93.50 99 THR A N 1
ATOM 753 C CA . THR A 1 99 ? -14.926 3.298 18.491 1.00 93.50 99 THR A CA 1
ATOM 754 C C . THR A 1 99 ? -15.451 1.931 18.046 1.00 93.50 99 THR A C 1
ATOM 756 O O . THR A 1 99 ? -14.869 1.320 17.153 1.00 93.50 99 THR A O 1
ATOM 759 N N . ALA A 1 100 ? -16.571 1.463 18.609 1.00 91.19 100 ALA A N 1
ATOM 760 C CA . ALA A 1 100 ? -17.150 0.141 18.363 1.00 91.19 100 ALA A CA 1
ATOM 761 C C . ALA A 1 100 ? -17.497 -0.120 16.891 1.00 91.19 100 ALA A C 1
ATOM 763 O O . ALA A 1 100 ? -17.386 -1.249 16.418 1.00 91.19 100 ALA A O 1
ATOM 764 N N . THR A 1 101 ? -17.913 0.920 16.167 1.00 88.81 101 THR A N 1
ATOM 765 C CA . THR A 1 101 ? -18.290 0.840 14.749 1.00 88.81 101 THR A CA 1
ATOM 766 C C . THR A 1 101 ? -17.137 1.160 13.799 1.00 88.81 101 THR A C 1
ATOM 768 O O . THR A 1 101 ? -17.296 1.006 12.588 1.00 88.81 101 THR A O 1
ATOM 771 N N . LEU A 1 102 ? -15.986 1.602 14.318 1.00 90.06 102 LEU A N 1
ATOM 772 C CA . LEU A 1 102 ? -14.851 1.995 13.492 1.00 90.06 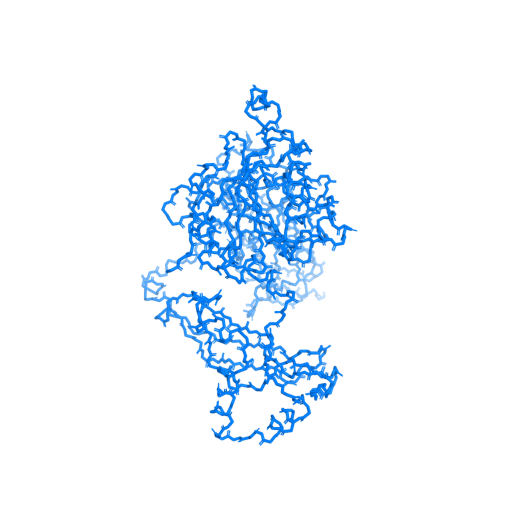102 LEU A CA 1
ATOM 773 C C . LEU A 1 102 ? -14.124 0.768 12.961 1.00 90.06 102 LEU A C 1
ATOM 775 O O . LEU A 1 102 ? -13.754 -0.149 13.698 1.00 90.06 102 LEU A O 1
ATOM 779 N N . VAL A 1 103 ? -13.855 0.794 11.662 1.00 91.00 103 VAL A N 1
ATOM 780 C CA . VAL A 1 103 ? -13.003 -0.200 11.021 1.00 91.00 103 VAL A CA 1
ATOM 781 C C . VAL A 1 103 ? -11.567 -0.035 11.517 1.00 91.00 103 VAL A C 1
ATOM 783 O O . VAL A 1 103 ? -11.078 1.083 11.642 1.00 91.00 103 VAL A O 1
ATOM 786 N N . GLN A 1 104 ? -10.873 -1.136 11.798 1.00 93.75 104 GLN A N 1
ATOM 787 C CA . GLN A 1 104 ? -9.523 -1.081 12.360 1.00 93.75 104 GLN A CA 1
ATOM 788 C C . GLN A 1 104 ? -8.460 -1.479 11.343 1.00 93.75 104 GLN A C 1
ATOM 790 O O . GLN A 1 104 ? -8.632 -2.442 10.591 1.00 93.75 104 GLN A O 1
ATOM 795 N N . GLY A 1 105 ? -7.338 -0.767 11.363 1.00 95.12 105 GLY A N 1
ATOM 796 C CA . GLY A 1 105 ? -6.096 -1.168 10.703 1.00 95.12 105 GLY A CA 1
ATOM 797 C C . GLY A 1 105 ? -4.896 -0.878 11.586 1.00 95.12 105 GLY A C 1
ATOM 798 O O . GLY A 1 105 ? -5.005 -0.176 12.594 1.00 95.12 105 GLY A O 1
ATOM 799 N N . TYR A 1 106 ? -3.753 -1.432 11.208 1.00 97.00 106 TYR A N 1
ATOM 800 C CA . TYR A 1 106 ? -2.521 -1.300 11.969 1.00 97.00 106 TYR A CA 1
ATOM 801 C C . TYR A 1 106 ? -1.470 -0.492 11.231 1.00 97.00 106 TYR A C 1
ATOM 803 O O . TYR A 1 106 ? -1.294 -0.620 10.021 1.00 97.00 106 TYR A O 1
ATOM 811 N N . PHE A 1 107 ? -0.728 0.295 12.001 1.00 96.88 107 PHE A N 1
ATOM 812 C CA . PHE A 1 107 ? 0.503 0.935 11.570 1.00 96.88 107 PHE A CA 1
ATOM 813 C C . PHE A 1 107 ? 1.638 0.448 12.470 1.00 96.88 107 PHE A C 1
ATOM 815 O O . PHE A 1 107 ? 1.745 0.852 13.625 1.00 96.88 107 PHE A O 1
ATOM 822 N N . GLY A 1 108 ? 2.469 -0.455 11.963 1.00 95.25 108 GLY A N 1
ATOM 823 C CA . GLY A 1 108 ? 3.592 -1.024 12.692 1.00 95.25 108 GLY A CA 1
ATOM 824 C C . GLY A 1 108 ? 4.922 -0.401 12.293 1.00 95.25 108 GLY A C 1
ATOM 825 O O . GLY A 1 108 ? 5.237 -0.272 11.114 1.00 95.25 108 GLY A O 1
ATOM 826 N N . ALA A 1 109 ? 5.729 -0.039 13.282 1.00 92.38 109 ALA A N 1
ATOM 827 C CA . ALA A 1 109 ? 7.050 0.546 13.106 1.00 92.38 109 ALA A CA 1
ATOM 828 C C . ALA A 1 109 ? 8.133 -0.406 13.625 1.00 92.38 109 ALA A C 1
ATOM 830 O O . ALA A 1 109 ? 8.034 -0.880 14.754 1.00 92.38 109 ALA A O 1
ATOM 831 N N . SER A 1 110 ? 9.199 -0.638 12.850 1.00 90.12 110 SER A N 1
ATOM 832 C CA . SER A 1 110 ? 10.301 -1.535 13.248 1.00 90.12 110 SER A CA 1
ATOM 833 C C . SER A 1 110 ? 9.779 -2.918 13.702 1.00 90.12 110 SER A C 1
ATOM 835 O O . SER A 1 110 ? 9.030 -3.558 12.960 1.00 90.12 110 SER A O 1
ATOM 837 N N . THR A 1 111 ? 10.113 -3.393 14.904 1.00 90.94 111 THR A N 1
ATOM 838 C CA . THR A 1 111 ? 9.589 -4.649 15.485 1.00 90.94 111 THR A CA 1
ATOM 839 C C . THR A 1 111 ? 8.065 -4.668 15.642 1.00 90.94 111 THR A C 1
ATOM 841 O O . THR A 1 111 ? 7.446 -5.720 15.467 1.00 90.94 111 THR A O 1
ATOM 844 N N . GLY A 1 112 ? 7.434 -3.507 15.842 1.00 93.44 112 GLY A N 1
ATOM 845 C CA . GLY A 1 112 ? 5.979 -3.362 15.882 1.00 93.44 112 GLY A CA 1
ATOM 846 C C . GLY A 1 112 ? 5.285 -3.781 14.582 1.00 93.44 112 GLY A C 1
ATOM 847 O O . GLY A 1 112 ? 4.127 -4.185 14.611 1.00 93.44 112 GLY A O 1
ATOM 848 N N . ALA A 1 113 ? 5.984 -3.770 13.440 1.00 94.56 113 ALA A N 1
ATOM 849 C CA . ALA A 1 113 ? 5.448 -4.301 12.185 1.00 94.56 113 ALA A CA 1
ATOM 850 C C . ALA A 1 113 ? 5.234 -5.820 12.219 1.00 94.56 113 ALA A C 1
ATOM 852 O O . ALA A 1 113 ? 4.195 -6.301 11.767 1.00 94.56 113 ALA A O 1
ATOM 853 N N . GLY A 1 114 ? 6.179 -6.571 12.795 1.00 95.75 114 GLY A N 1
ATOM 854 C CA . GLY A 1 114 ? 6.019 -8.011 13.003 1.00 95.75 114 GLY A CA 1
ATOM 855 C C . GLY A 1 114 ? 4.836 -8.303 13.928 1.00 95.75 114 GLY A C 1
ATOM 856 O O . GLY A 1 114 ? 3.990 -9.138 13.610 1.00 95.75 114 GLY A O 1
ATOM 857 N N . ALA A 1 115 ? 4.715 -7.541 15.020 1.00 96.56 115 ALA A N 1
ATOM 858 C CA . ALA A 1 115 ? 3.599 -7.665 15.957 1.00 96.56 115 ALA A CA 1
ATOM 859 C C . ALA A 1 115 ? 2.244 -7.367 15.291 1.00 96.56 115 ALA A C 1
ATOM 861 O O . ALA A 1 115 ? 1.290 -8.124 15.464 1.00 96.56 115 ALA A O 1
ATOM 862 N N . ALA A 1 116 ? 2.164 -6.309 14.477 1.00 97.06 116 ALA A N 1
ATOM 863 C CA . ALA A 1 116 ? 0.960 -5.948 13.732 1.00 97.06 116 ALA A CA 1
ATOM 864 C C . ALA A 1 116 ? 0.529 -7.045 12.747 1.00 97.06 116 ALA A C 1
ATOM 866 O O . ALA A 1 116 ? -0.652 -7.397 12.688 1.00 97.06 116 ALA A O 1
ATOM 867 N N . LEU A 1 117 ? 1.469 -7.626 11.998 1.00 97.44 117 LEU A N 1
ATOM 868 C CA . LEU A 1 117 ? 1.177 -8.717 11.063 1.00 97.44 117 LEU A CA 1
ATOM 869 C C . LEU A 1 117 ? 0.726 -9.985 11.791 1.00 97.44 117 LEU A C 1
ATOM 871 O O . LEU A 1 117 ? -0.264 -10.601 11.398 1.00 97.44 117 LEU A O 1
ATOM 875 N N . MET A 1 118 ? 1.385 -10.330 12.898 1.00 97.69 118 MET A N 1
ATOM 876 C CA . MET A 1 118 ? 1.010 -11.487 13.707 1.00 97.69 118 MET A CA 1
ATOM 877 C C . MET A 1 118 ? -0.374 -11.324 14.352 1.00 97.69 118 MET A C 1
ATOM 879 O O . MET A 1 118 ? -1.196 -12.241 14.290 1.00 97.69 118 MET A O 1
ATOM 883 N N . ALA A 1 119 ? -0.680 -10.143 14.892 1.00 97.25 119 ALA A N 1
ATOM 884 C CA . ALA A 1 119 ? -2.006 -9.829 15.422 1.00 97.25 119 ALA A CA 1
ATOM 885 C C . ALA A 1 119 ? -3.084 -9.871 14.323 1.00 97.25 119 ALA A C 1
ATOM 887 O O . ALA A 1 119 ? -4.177 -10.399 14.534 1.00 97.25 119 ALA A O 1
ATOM 888 N N . THR A 1 120 ? -2.764 -9.386 13.120 1.00 96.62 120 THR A N 1
ATOM 889 C CA . THR A 1 120 ? -3.661 -9.437 11.954 1.00 96.62 120 THR A CA 1
ATOM 890 C C . THR A 1 120 ? -3.980 -10.875 11.550 1.00 96.62 120 THR A C 1
ATOM 892 O O . THR A 1 120 ? -5.151 -11.219 11.368 1.00 96.62 120 THR A O 1
ATOM 895 N N . ALA A 1 121 ? -2.968 -11.742 11.467 1.00 96.12 121 ALA A N 1
ATOM 896 C CA . ALA A 1 121 ? -3.149 -13.164 11.182 1.00 96.12 121 ALA A CA 1
ATOM 897 C C . ALA A 1 121 ? -4.048 -13.849 12.227 1.00 96.12 121 ALA A C 1
ATOM 899 O O . ALA A 1 121 ? -4.934 -14.629 11.875 1.00 96.12 121 ALA A O 1
ATOM 900 N N . ALA A 1 122 ? -3.875 -13.515 13.510 1.00 95.12 122 ALA A N 1
ATOM 901 C CA . ALA A 1 122 ? -4.693 -14.053 14.598 1.00 95.12 122 ALA A CA 1
ATOM 902 C C . ALA A 1 122 ? -6.162 -13.588 14.549 1.00 95.12 122 ALA A C 1
ATOM 904 O O . ALA A 1 122 ? -7.051 -14.315 14.988 1.00 95.12 122 ALA A O 1
ATOM 905 N N . LEU A 1 123 ? -6.427 -12.397 14.006 1.00 92.94 123 LEU A N 1
ATOM 906 C CA . LEU A 1 123 ? -7.764 -11.800 13.916 1.00 92.94 123 LEU A CA 1
ATOM 907 C C . LEU A 1 123 ? -8.480 -12.063 12.581 1.00 92.94 123 LEU A C 1
ATOM 909 O O . LEU A 1 123 ? -9.630 -11.652 12.421 1.00 92.94 123 LEU A O 1
ATOM 913 N N . THR A 1 124 ? -7.829 -12.743 11.634 1.00 88.81 124 THR A N 1
ATOM 914 C CA . THR A 1 124 ? -8.304 -12.867 10.245 1.00 88.81 124 THR A CA 1
ATOM 915 C C . THR A 1 124 ? -9.671 -13.549 10.118 1.00 88.81 124 THR A C 1
ATOM 917 O O . THR A 1 124 ? -10.495 -13.086 9.335 1.00 88.81 124 THR A O 1
ATOM 920 N N . ASP A 1 125 ? -9.942 -14.601 10.896 1.00 85.75 125 ASP A N 1
ATOM 921 C CA . ASP A 1 125 ? -11.204 -15.362 10.823 1.00 85.75 125 ASP A CA 1
ATOM 922 C C . ASP A 1 125 ? -12.249 -14.908 11.866 1.00 85.75 125 ASP A C 1
ATOM 924 O O . ASP A 1 125 ? -13.233 -15.598 12.129 1.00 85.75 125 ASP A O 1
ATOM 928 N N . THR A 1 126 ? -12.043 -13.745 12.490 1.00 87.75 126 THR A N 1
ATOM 929 C CA . THR A 1 126 ? -12.997 -13.168 13.453 1.00 87.75 126 THR A CA 1
ATOM 930 C C . THR A 1 126 ? -14.074 -12.336 12.750 1.00 87.75 126 THR A C 1
ATOM 932 O O . THR A 1 126 ? -13.926 -11.956 11.591 1.00 87.75 126 THR A O 1
ATOM 935 N N . SER A 1 127 ? -15.158 -11.989 13.454 1.00 83.62 127 SER A N 1
ATOM 936 C CA . SER A 1 127 ? -16.219 -11.117 12.917 1.00 83.62 127 SER A CA 1
ATOM 937 C C . SER A 1 127 ? -15.775 -9.666 12.679 1.00 83.62 127 SER A C 1
ATOM 939 O O . SER A 1 127 ? -16.481 -8.909 12.014 1.00 83.62 127 SER A O 1
ATOM 941 N N . ALA A 1 128 ? -14.616 -9.269 13.208 1.00 84.56 128 ALA A N 1
ATOM 942 C CA . ALA A 1 128 ? -14.079 -7.916 13.112 1.00 84.56 128 ALA A CA 1
ATOM 943 C C . ALA A 1 128 ? -12.590 -7.944 12.715 1.00 84.56 128 ALA A C 1
ATOM 945 O O . ALA A 1 128 ? -11.737 -7.520 13.502 1.00 84.56 128 ALA A O 1
ATOM 946 N N . PRO A 1 129 ? -12.251 -8.449 11.514 1.00 90.19 129 PRO A N 1
ATOM 947 C CA . PRO A 1 129 ? -10.866 -8.581 11.089 1.00 90.19 129 PRO A CA 1
ATOM 948 C C . PRO A 1 129 ? -10.214 -7.208 10.906 1.00 90.19 129 PRO A C 1
ATOM 950 O O . PRO A 1 129 ? -10.876 -6.219 10.571 1.00 90.19 129 PRO A O 1
ATOM 953 N N . ILE A 1 130 ? -8.897 -7.164 11.092 1.00 93.38 130 ILE A N 1
ATOM 954 C CA . ILE A 1 130 ? -8.081 -6.000 10.740 1.00 93.38 130 ILE A CA 1
ATOM 955 C C . ILE A 1 130 ? -8.124 -5.833 9.224 1.00 93.38 130 ILE A C 1
ATOM 957 O O . ILE A 1 130 ? -7.969 -6.807 8.488 1.00 93.38 130 ILE A O 1
ATOM 961 N N . ARG A 1 131 ? -8.395 -4.615 8.752 1.00 91.19 131 ARG A N 1
ATOM 962 C CA . ARG A 1 131 ? -8.659 -4.369 7.330 1.00 91.19 131 ARG A CA 1
ATOM 963 C C . ARG A 1 131 ? -7.446 -3.931 6.539 1.00 91.19 131 ARG A C 1
ATOM 965 O O . ARG A 1 131 ? -7.452 -4.176 5.347 1.00 91.19 131 ARG A O 1
ATOM 972 N N . ALA A 1 132 ? -6.437 -3.347 7.177 1.00 92.75 132 ALA A N 1
ATOM 973 C CA . ALA A 1 132 ? -5.229 -2.873 6.513 1.00 92.75 132 ALA A CA 1
ATOM 974 C C . ALA A 1 132 ? -4.031 -2.908 7.462 1.00 92.75 132 ALA A C 1
ATOM 976 O O . ALA A 1 132 ? -4.193 -2.680 8.666 1.00 92.75 132 ALA A O 1
ATOM 977 N N . VAL A 1 133 ? -2.837 -3.138 6.917 1.00 95.56 133 VAL A N 1
ATOM 978 C CA . VAL A 1 133 ? -1.575 -3.074 7.662 1.00 95.56 133 VAL A CA 1
ATOM 979 C C . VAL A 1 133 ? -0.562 -2.219 6.905 1.00 95.56 133 VAL A C 1
ATOM 981 O O . VAL A 1 133 ? -0.289 -2.450 5.731 1.00 95.56 133 VAL A O 1
ATOM 984 N N . VAL A 1 134 ? 0.039 -1.250 7.589 1.00 96.62 134 VAL A N 1
ATOM 985 C CA . VAL A 1 134 ? 1.202 -0.499 7.102 1.00 96.62 134 VAL A CA 1
ATOM 986 C C . VAL A 1 134 ? 2.397 -0.841 7.984 1.00 96.62 134 VAL A C 1
ATOM 988 O O . VAL A 1 134 ? 2.331 -0.699 9.201 1.00 96.62 134 VAL A O 1
ATOM 991 N N . SER A 1 135 ? 3.492 -1.290 7.380 1.00 96.25 135 SER A N 1
ATOM 992 C CA . SER A 1 135 ? 4.773 -1.564 8.039 1.00 96.25 135 SER A CA 1
ATOM 993 C C . SER A 1 135 ? 5.778 -0.489 7.636 1.00 96.25 135 SER A C 1
ATOM 995 O O . SER A 1 135 ? 6.094 -0.387 6.458 1.00 96.25 135 SER A O 1
ATOM 997 N N . ARG A 1 136 ? 6.298 0.307 8.576 1.00 95.31 136 ARG A N 1
ATOM 998 C CA . ARG A 1 136 ? 7.278 1.376 8.309 1.00 95.31 136 ARG A CA 1
ATOM 999 C C . ARG A 1 136 ? 8.650 1.053 8.888 1.00 95.31 136 ARG A C 1
ATOM 1001 O O . ARG A 1 136 ? 8.820 1.034 10.113 1.00 95.31 136 ARG A O 1
ATOM 1008 N N . GLY A 1 137 ? 9.640 0.865 8.013 1.00 88.88 137 GLY A N 1
ATOM 1009 C CA . GLY A 1 137 ? 10.989 0.418 8.388 1.00 88.88 137 GLY A CA 1
ATOM 1010 C C . GLY A 1 137 ? 10.924 -0.869 9.205 1.00 88.88 137 GLY A C 1
ATOM 1011 O O . GLY A 1 137 ? 11.644 -1.035 10.184 1.00 88.88 137 GLY A O 1
ATOM 1012 N N . GLY A 1 138 ? 9.919 -1.696 8.912 1.00 88.50 138 GLY A N 1
ATOM 1013 C CA . GLY A 1 138 ? 9.493 -2.778 9.776 1.00 88.50 138 GLY A CA 1
ATOM 1014 C C . GLY A 1 138 ? 10.331 -4.034 9.617 1.00 88.50 138 GLY A C 1
ATOM 1015 O O . GLY A 1 138 ? 11.023 -4.224 8.617 1.00 88.50 138 GLY A O 1
ATOM 1016 N N . ARG A 1 139 ? 10.187 -4.931 10.592 1.00 91.69 139 ARG A N 1
ATOM 1017 C CA . ARG A 1 139 ? 10.717 -6.297 10.565 1.00 91.69 139 ARG A CA 1
ATOM 1018 C C . ARG A 1 139 ? 9.582 -7.321 10.396 1.00 91.69 139 ARG A C 1
ATOM 1020 O O . ARG A 1 139 ? 9.297 -8.077 11.327 1.00 91.69 139 ARG A O 1
ATOM 1027 N N . PRO A 1 140 ? 8.875 -7.327 9.245 1.00 93.81 140 PRO A N 1
ATOM 1028 C CA . PRO A 1 140 ? 7.784 -8.274 8.997 1.00 93.81 140 PRO A CA 1
ATOM 1029 C C . PRO A 1 140 ? 8.279 -9.725 8.926 1.00 93.81 140 PRO A C 1
ATOM 1031 O O . PRO A 1 140 ? 7.511 -10.657 9.140 1.00 93.81 140 PRO A O 1
ATOM 1034 N N . ASP A 1 141 ? 9.578 -9.919 8.689 1.00 90.19 141 ASP A N 1
ATOM 1035 C CA . ASP A 1 141 ? 10.254 -11.209 8.746 1.00 90.19 141 ASP A CA 1
ATOM 1036 C C . ASP A 1 141 ? 10.156 -11.888 10.118 1.00 90.19 141 ASP A C 1
ATOM 1038 O O . ASP A 1 141 ? 10.179 -13.114 10.190 1.00 90.19 141 ASP A O 1
ATOM 1042 N N . LEU A 1 142 ? 9.952 -11.130 11.199 1.00 92.81 142 LEU A N 1
ATOM 1043 C CA . LEU A 1 142 ? 9.729 -11.703 12.528 1.00 92.81 142 LEU A CA 1
ATOM 1044 C C . LEU A 1 142 ? 8.360 -12.389 12.675 1.00 92.81 142 LEU A C 1
ATOM 1046 O O . LEU A 1 142 ? 8.134 -13.096 13.652 1.00 92.81 142 LEU A O 1
ATOM 1050 N N . ALA A 1 143 ? 7.452 -12.194 11.716 1.00 95.50 143 ALA A N 1
ATOM 1051 C CA . ALA A 1 143 ? 6.147 -12.846 11.656 1.00 95.50 143 ALA A CA 1
ATOM 1052 C C . ALA A 1 143 ? 6.047 -13.858 10.500 1.00 95.50 143 ALA A C 1
ATOM 1054 O O . ALA A 1 143 ? 4.944 -14.247 10.125 1.00 95.50 143 ALA A O 1
ATOM 1055 N N . MET A 1 144 ? 7.179 -14.290 9.922 1.00 95.00 144 MET A N 1
ATOM 1056 C CA . MET A 1 144 ? 7.224 -15.129 8.712 1.00 95.00 144 MET A CA 1
ATOM 1057 C C . MET A 1 144 ? 6.357 -16.395 8.805 1.00 95.00 144 MET A C 1
ATOM 1059 O O . MET A 1 144 ? 5.749 -16.801 7.821 1.00 95.00 144 MET A O 1
ATOM 1063 N N . ASN A 1 145 ? 6.256 -16.987 9.996 1.00 95.56 145 ASN A N 1
ATOM 1064 C CA . ASN A 1 145 ? 5.480 -18.198 10.269 1.00 95.56 145 ASN A CA 1
ATOM 1065 C C . ASN A 1 145 ? 3.951 -18.019 10.208 1.00 95.56 145 ASN A C 1
ATOM 1067 O O . ASN A 1 145 ? 3.236 -19.009 10.333 1.00 95.56 145 ASN A O 1
ATOM 1071 N N . VAL A 1 146 ? 3.450 -16.787 10.085 1.00 96.31 146 VAL A N 1
ATOM 1072 C CA . VAL A 1 146 ? 2.009 -16.486 10.044 1.00 96.31 146 VAL A CA 1
ATOM 1073 C C . VAL A 1 146 ? 1.602 -15.576 8.880 1.00 96.31 146 VAL A C 1
ATOM 1075 O O . VAL A 1 146 ? 0.423 -15.239 8.764 1.00 96.31 146 VAL A O 1
ATOM 1078 N N . LEU A 1 147 ? 2.540 -15.155 8.020 1.00 96.56 147 LEU A N 1
ATOM 1079 C CA . LEU A 1 147 ? 2.250 -14.233 6.909 1.00 96.56 147 LEU A CA 1
ATOM 1080 C C . LEU A 1 147 ? 1.301 -14.833 5.868 1.00 96.56 147 LEU A C 1
ATOM 1082 O O . LEU A 1 147 ? 0.503 -14.108 5.278 1.00 96.56 147 LEU A O 1
ATOM 1086 N N . ASP A 1 148 ? 1.319 -16.151 5.693 1.00 95.50 148 ASP A N 1
ATOM 1087 C CA . ASP A 1 148 ? 0.392 -16.871 4.822 1.00 95.50 148 ASP A CA 1
ATOM 1088 C C . ASP A 1 148 ? -1.068 -16.748 5.285 1.00 95.50 148 ASP A C 1
ATOM 1090 O O . ASP A 1 148 ? -1.984 -16.862 4.478 1.00 95.50 148 ASP A O 1
ATOM 1094 N N . ARG A 1 149 ? -1.320 -16.455 6.562 1.00 95.12 149 ARG A N 1
ATOM 1095 C CA . ARG A 1 149 ? -2.671 -16.244 7.102 1.00 95.12 149 ARG A CA 1
ATOM 1096 C C . ARG A 1 149 ? -3.159 -14.802 6.982 1.00 95.12 149 ARG A C 1
ATOM 1098 O O . ARG A 1 149 ? -4.349 -14.560 7.166 1.00 95.12 149 ARG A O 1
ATOM 1105 N N . VAL A 1 150 ? -2.284 -13.844 6.678 1.00 95.25 150 VAL A N 1
ATOM 1106 C CA . VAL A 1 150 ? -2.650 -12.425 6.570 1.00 95.25 150 VAL A CA 1
ATOM 1107 C C . VAL A 1 150 ? -3.422 -12.185 5.271 1.00 95.25 150 VAL A C 1
ATOM 1109 O O . VAL A 1 150 ? -2.860 -12.225 4.179 1.00 95.25 150 VAL A O 1
ATOM 1112 N N . ARG A 1 151 ? -4.724 -11.893 5.391 1.00 91.19 151 ARG A N 1
ATOM 1113 C CA . ARG A 1 151 ? -5.593 -11.548 4.244 1.00 91.19 151 ARG A CA 1
ATOM 1114 C C . ARG A 1 151 ? -5.748 -10.043 4.015 1.00 91.19 151 ARG A C 1
ATOM 1116 O O . ARG A 1 151 ? -6.072 -9.619 2.902 1.00 91.19 151 ARG A O 1
ATOM 1123 N N . ALA A 1 152 ? -5.531 -9.251 5.065 1.00 90.50 152 ALA A N 1
ATOM 1124 C CA . ALA A 1 152 ? -5.614 -7.796 5.022 1.00 90.50 152 ALA A CA 1
ATOM 1125 C C . ALA A 1 152 ? -4.536 -7.234 4.088 1.00 90.50 152 ALA A C 1
ATOM 1127 O O . ALA A 1 152 ? -3.372 -7.631 4.227 1.00 90.50 152 ALA A O 1
ATOM 1128 N N . PRO A 1 153 ? -4.875 -6.321 3.165 1.00 91.81 153 PRO A N 1
ATOM 1129 C CA . PRO A 1 153 ? -3.865 -5.664 2.371 1.00 91.81 153 PRO A CA 1
ATOM 1130 C C . PRO A 1 153 ? -2.805 -4.986 3.202 1.00 91.81 153 PRO A C 1
ATOM 1132 O O . PRO A 1 153 ? -3.060 -4.401 4.260 1.00 91.81 153 PRO A O 1
ATOM 1135 N N . THR A 1 154 ? -1.593 -5.128 2.698 1.00 94.00 154 THR A N 1
ATOM 1136 C CA . THR A 1 154 ? -0.393 -4.823 3.450 1.00 94.00 154 THR A CA 1
ATOM 1137 C C . THR A 1 154 ? 0.548 -3.996 2.591 1.00 94.00 154 THR A C 1
ATOM 1139 O O . THR A 1 154 ? 0.967 -4.431 1.518 1.00 94.00 154 THR A O 1
ATOM 1142 N N . LEU A 1 155 ? 0.915 -2.821 3.096 1.00 95.25 155 LEU A N 1
ATOM 1143 C CA . LEU A 1 155 ? 1.965 -1.981 2.531 1.00 95.25 155 LEU A CA 1
ATOM 1144 C C . LEU A 1 155 ? 3.216 -2.080 3.402 1.00 95.25 155 LEU A C 1
ATOM 1146 O O . LEU A 1 155 ? 3.185 -1.770 4.595 1.00 95.25 155 LEU A O 1
ATOM 1150 N N . LEU A 1 156 ? 4.328 -2.472 2.793 1.00 95.88 156 LEU A N 1
ATOM 1151 C CA . LEU A 1 156 ? 5.650 -2.467 3.403 1.00 95.88 156 LEU A CA 1
ATOM 1152 C C . LEU A 1 156 ? 6.412 -1.233 2.901 1.00 95.88 156 LEU A C 1
ATOM 1154 O O . LEU A 1 156 ? 6.656 -1.105 1.707 1.00 95.88 156 LEU A O 1
ATOM 1158 N N . LEU A 1 157 ? 6.774 -0.320 3.798 1.00 95.38 157 LEU A N 1
ATOM 1159 C CA . LEU A 1 157 ? 7.565 0.883 3.529 1.00 95.38 157 LEU A CA 1
ATOM 1160 C C . LEU A 1 157 ? 8.969 0.695 4.092 1.00 95.38 157 LEU A C 1
ATOM 1162 O O . LEU A 1 157 ? 9.130 0.485 5.297 1.00 95.38 157 LEU A O 1
ATOM 1166 N N . VAL A 1 158 ? 9.989 0.803 3.245 1.00 93.75 158 VAL A N 1
ATOM 1167 C CA . VAL A 1 158 ? 11.395 0.638 3.643 1.00 93.75 158 VAL A CA 1
ATOM 1168 C C . VAL A 1 158 ? 12.222 1.814 3.141 1.00 93.75 158 VAL A C 1
ATOM 1170 O O . VAL A 1 158 ? 11.990 2.310 2.041 1.00 93.75 158 VAL A O 1
ATOM 1173 N N . GLY A 1 159 ? 13.177 2.279 3.945 1.00 91.00 159 GLY A N 1
ATOM 1174 C CA . GLY A 1 159 ? 14.103 3.318 3.512 1.00 91.00 159 GLY A CA 1
ATOM 1175 C C . GLY A 1 159 ? 15.103 2.776 2.493 1.00 91.00 159 GLY A C 1
ATOM 1176 O O . GLY A 1 159 ? 15.634 1.679 2.658 1.00 91.00 159 GLY A O 1
ATOM 1177 N N . GLY A 1 160 ? 15.370 3.528 1.427 1.00 85.88 160 GLY A N 1
ATOM 1178 C CA . GLY A 1 160 ? 16.281 3.114 0.355 1.00 85.88 160 GLY A CA 1
ATOM 1179 C C . GLY A 1 160 ? 17.733 2.923 0.798 1.00 85.88 160 GLY A C 1
ATOM 1180 O O . GLY A 1 160 ? 18.480 2.230 0.115 1.00 85.88 160 GLY A O 1
ATOM 1181 N N . LEU A 1 161 ? 18.121 3.499 1.941 1.00 83.31 161 LEU A N 1
ATOM 1182 C CA . LEU A 1 161 ? 19.441 3.333 2.555 1.00 83.31 161 LEU A CA 1
ATOM 1183 C C . LEU A 1 161 ? 19.465 2.228 3.630 1.00 83.31 161 LEU A C 1
ATOM 1185 O O . LEU A 1 161 ? 20.505 1.987 4.236 1.00 83.31 161 LEU A O 1
ATOM 1189 N N . ASP A 1 162 ? 18.345 1.533 3.863 1.00 84.06 162 ASP A N 1
ATOM 1190 C CA . ASP A 1 162 ? 18.211 0.448 4.847 1.00 84.06 162 ASP A CA 1
ATOM 1191 C C . ASP A 1 162 ? 18.352 -0.938 4.185 1.00 84.06 162 ASP A C 1
ATOM 1193 O O . ASP A 1 162 ? 17.436 -1.767 4.172 1.00 84.06 162 ASP A O 1
ATOM 1197 N N . GLY A 1 163 ? 19.520 -1.165 3.572 1.00 76.88 163 GLY A N 1
ATOM 1198 C CA . GLY A 1 163 ? 19.810 -2.311 2.698 1.00 76.88 163 GLY A CA 1
ATOM 1199 C C . GLY A 1 163 ? 19.355 -3.679 3.237 1.00 76.88 163 GLY A C 1
ATOM 1200 O O . GLY A 1 163 ? 18.573 -4.359 2.563 1.00 76.88 163 GLY A O 1
ATOM 1201 N N . PRO A 1 164 ? 19.768 -4.096 4.451 1.00 81.88 164 PRO A N 1
ATOM 1202 C CA . PRO A 1 164 ? 19.372 -5.389 5.012 1.00 81.88 164 PRO A CA 1
ATOM 1203 C C . PRO A 1 164 ? 17.854 -5.541 5.194 1.00 81.88 164 PRO A C 1
ATOM 1205 O O . PRO A 1 164 ? 17.300 -6.620 4.961 1.00 81.88 164 PRO A O 1
ATOM 1208 N N . VAL A 1 165 ? 17.162 -4.463 5.577 1.00 86.25 165 VAL A N 1
ATOM 1209 C CA . VAL A 1 165 ? 15.715 -4.472 5.828 1.00 86.25 165 VAL A CA 1
ATOM 1210 C C . VAL A 1 165 ? 14.924 -4.558 4.523 1.00 86.25 165 VAL A C 1
ATOM 1212 O O . VAL A 1 165 ? 13.864 -5.190 4.512 1.00 86.25 165 VAL A O 1
ATOM 1215 N N . ILE A 1 166 ? 15.447 -4.034 3.406 1.00 85.75 166 ILE A N 1
ATOM 1216 C CA . ILE A 1 166 ? 14.828 -4.191 2.077 1.00 85.75 166 ILE A CA 1
ATOM 1217 C C . ILE A 1 166 ? 14.675 -5.677 1.746 1.00 85.75 166 ILE A C 1
ATOM 1219 O O . ILE A 1 166 ? 13.561 -6.139 1.508 1.00 85.75 166 ILE A O 1
ATOM 1223 N N . GLY A 1 167 ? 15.762 -6.453 1.817 1.00 83.69 167 GLY A N 1
ATOM 1224 C CA . GLY A 1 167 ? 15.720 -7.887 1.511 1.00 83.69 167 GLY A CA 1
ATOM 1225 C C . GLY A 1 167 ? 14.798 -8.677 2.450 1.00 83.69 167 GLY A C 1
ATOM 1226 O O . GLY A 1 167 ? 14.126 -9.617 2.021 1.00 83.69 167 GLY A O 1
ATOM 1227 N N . MET A 1 168 ? 14.727 -8.294 3.731 1.00 89.31 168 MET A N 1
ATOM 1228 C CA . MET A 1 168 ? 13.794 -8.888 4.702 1.00 89.31 168 MET A CA 1
ATOM 1229 C C . MET A 1 168 ? 12.328 -8.612 4.340 1.00 89.31 168 MET A C 1
ATOM 1231 O O . MET A 1 168 ? 11.502 -9.525 4.388 1.00 89.31 168 MET A O 1
ATOM 1235 N N . ASN A 1 169 ? 12.008 -7.381 3.934 1.00 92.88 169 ASN A N 1
ATOM 1236 C CA . ASN A 1 169 ? 10.658 -6.995 3.524 1.00 92.88 169 ASN A CA 1
ATOM 1237 C C . ASN A 1 169 ? 10.276 -7.598 2.167 1.00 92.88 169 ASN A C 1
ATOM 1239 O O . ASN A 1 169 ? 9.128 -7.999 2.000 1.00 92.88 169 ASN A O 1
ATOM 1243 N N . GLU A 1 170 ? 11.218 -7.740 1.228 1.00 88.62 170 GLU A N 1
ATOM 1244 C CA . GLU A 1 170 ? 10.995 -8.491 -0.011 1.00 88.62 170 GLU A CA 1
ATOM 1245 C C . GLU A 1 170 ? 10.549 -9.924 0.326 1.00 88.62 170 GLU A C 1
ATOM 1247 O O . GLU A 1 170 ? 9.466 -10.331 -0.082 1.00 88.62 170 GLU A O 1
ATOM 1252 N N . ARG A 1 171 ? 11.303 -10.667 1.151 1.00 89.06 171 ARG A N 1
ATOM 1253 C CA . ARG A 1 171 ? 10.915 -12.041 1.542 1.00 89.06 171 ARG A CA 1
ATOM 1254 C C . ARG A 1 171 ? 9.545 -12.105 2.219 1.00 89.06 171 ARG A C 1
ATOM 1256 O O . ARG A 1 171 ? 8.748 -12.986 1.911 1.00 89.06 171 ARG A O 1
ATOM 1263 N N . ALA A 1 172 ? 9.258 -11.168 3.121 1.00 93.75 172 ALA A N 1
ATOM 1264 C CA . ALA A 1 172 ? 7.954 -11.098 3.770 1.00 93.75 172 ALA A CA 1
ATOM 1265 C C . ALA A 1 172 ? 6.820 -10.827 2.767 1.00 93.75 172 ALA A C 1
ATOM 1267 O O . ALA A 1 172 ? 5.752 -11.427 2.871 1.00 93.75 172 ALA A O 1
ATOM 1268 N N . LEU A 1 173 ? 7.054 -9.977 1.761 1.00 93.38 173 LEU A N 1
ATOM 1269 C CA . LEU A 1 173 ? 6.081 -9.719 0.703 1.00 93.38 173 LEU A CA 1
ATOM 1270 C C . LEU A 1 173 ? 5.744 -10.996 -0.083 1.00 93.38 173 LEU A C 1
ATOM 1272 O O . LEU A 1 173 ? 4.582 -11.197 -0.426 1.00 93.38 173 LEU A O 1
ATOM 1276 N N . ASP A 1 174 ? 6.707 -11.887 -0.337 1.00 89.62 174 ASP A N 1
ATOM 1277 C CA . ASP A 1 174 ? 6.411 -13.170 -0.997 1.00 89.62 174 ASP A CA 1
ATOM 1278 C C . ASP A 1 174 ? 5.576 -14.092 -0.111 1.00 89.62 174 ASP A C 1
ATOM 1280 O O . ASP A 1 174 ? 4.599 -14.667 -0.590 1.00 89.62 174 ASP A O 1
ATOM 1284 N N . ALA A 1 175 ? 5.882 -14.152 1.186 1.00 94.44 175 ALA A N 1
ATOM 1285 C CA . ALA A 1 175 ? 5.152 -14.972 2.152 1.00 94.44 175 ALA A CA 1
ATOM 1286 C C . ALA A 1 175 ? 3.702 -14.512 2.411 1.00 94.44 175 ALA A C 1
ATOM 1288 O O . ALA A 1 175 ? 2.880 -15.311 2.855 1.00 94.44 175 ALA A O 1
ATOM 1289 N N . LEU A 1 176 ? 3.348 -13.263 2.083 1.00 93.94 176 LEU A N 1
ATOM 1290 C CA . LEU A 1 176 ? 1.968 -12.752 2.083 1.00 93.94 176 LEU A CA 1
ATOM 1291 C C . LEU A 1 176 ? 1.152 -13.334 0.907 1.00 93.94 176 LEU A C 1
ATOM 1293 O O . LEU A 1 176 ? 0.669 -12.605 0.040 1.00 93.94 176 LEU A O 1
ATOM 1297 N N . VAL A 1 177 ? 1.047 -14.660 0.809 1.00 90.94 177 VAL A N 1
ATOM 1298 C CA . VAL A 1 177 ? 0.454 -15.361 -0.349 1.00 90.94 177 VAL A CA 1
ATOM 1299 C C . VAL A 1 177 ? -1.065 -15.208 -0.447 1.00 90.94 177 VAL A C 1
ATOM 1301 O O . VAL A 1 177 ? -1.595 -15.170 -1.551 1.00 90.94 177 VAL A O 1
ATOM 1304 N N . ASN A 1 178 ? -1.756 -15.060 0.687 1.00 87.69 178 ASN A N 1
ATOM 1305 C CA . ASN A 1 178 ? -3.219 -14.924 0.750 1.00 87.69 178 ASN A CA 1
ATOM 1306 C C . ASN A 1 178 ? -3.683 -13.472 0.952 1.00 87.69 178 ASN A C 1
ATOM 1308 O O . ASN A 1 178 ? -4.863 -13.213 1.202 1.00 87.69 178 ASN A O 1
ATOM 1312 N N . CYS A 1 179 ? -2.756 -12.520 0.865 1.00 84.94 179 CYS A N 1
ATOM 1313 C CA . CYS A 1 179 ? -3.042 -11.103 0.986 1.00 84.94 179 CYS A CA 1
ATOM 1314 C C . CYS A 1 179 ? -3.695 -10.605 -0.309 1.00 84.94 179 CYS A C 1
ATOM 1316 O O . CYS A 1 179 ? -3.143 -10.781 -1.395 1.00 84.94 179 CYS A O 1
ATOM 1318 N N . THR A 1 180 ? -4.872 -9.987 -0.197 1.00 70.19 180 THR A N 1
ATOM 1319 C CA . THR A 1 180 ? -5.657 -9.555 -1.372 1.00 70.19 180 THR A CA 1
ATOM 1320 C C . THR A 1 180 ? -4.945 -8.491 -2.209 1.00 70.19 180 THR A C 1
ATOM 1322 O O . THR A 1 180 ? -5.060 -8.496 -3.432 1.00 70.19 180 THR A O 1
ATOM 1325 N N . GLN A 1 181 ? -4.181 -7.606 -1.566 1.00 84.19 181 GLN A N 1
ATOM 1326 C CA . GLN A 1 181 ? -3.318 -6.616 -2.207 1.00 84.19 181 GLN A CA 1
ATOM 1327 C C . GLN A 1 181 ? -2.070 -6.417 -1.347 1.00 84.19 181 GLN A C 1
ATOM 1329 O O . GLN A 1 181 ? -2.165 -6.191 -0.144 1.00 84.19 181 GLN A O 1
ATOM 1334 N N . LYS A 1 182 ? -0.887 -6.486 -1.948 1.00 87.38 182 LYS A N 1
ATOM 1335 C CA . LYS A 1 182 ? 0.371 -6.320 -1.221 1.00 87.38 182 LYS A CA 1
ATOM 1336 C C . LYS A 1 182 ? 1.341 -5.487 -2.024 1.00 87.38 182 LYS A C 1
ATOM 1338 O O . LYS A 1 182 ? 1.466 -5.676 -3.233 1.00 87.38 182 LYS A O 1
ATOM 1343 N N . GLU A 1 183 ? 2.046 -4.596 -1.346 1.00 89.62 183 GLU A N 1
ATOM 1344 C CA . GLU A 1 183 ? 3.008 -3.724 -1.999 1.00 89.62 183 GLU A CA 1
ATOM 1345 C C . GLU A 1 183 ? 4.227 -3.470 -1.113 1.00 89.62 183 GLU A C 1
ATOM 1347 O O . GLU A 1 183 ? 4.110 -3.313 0.101 1.00 89.62 183 GLU A O 1
ATOM 1352 N N . LEU A 1 184 ? 5.403 -3.432 -1.738 1.00 90.69 184 LEU A N 1
ATOM 1353 C CA . LEU A 1 184 ? 6.637 -2.942 -1.135 1.00 90.69 184 LEU A CA 1
ATOM 1354 C C . LEU A 1 184 ? 7.005 -1.627 -1.817 1.00 90.69 184 LEU A C 1
ATOM 1356 O O . LEU A 1 184 ? 7.187 -1.588 -3.035 1.00 90.69 184 LEU A O 1
ATOM 1360 N N . GLN A 1 185 ? 7.127 -0.576 -1.017 1.00 90.19 185 GLN A N 1
ATOM 1361 C CA . GLN A 1 185 ? 7.519 0.758 -1.438 1.00 90.19 185 GLN A CA 1
ATOM 1362 C C . GLN A 1 185 ? 8.841 1.136 -0.772 1.00 90.19 185 GLN A C 1
ATOM 1364 O O . GLN A 1 185 ? 8.985 1.076 0.452 1.00 90.19 185 GLN A O 1
ATOM 1369 N N . ILE A 1 186 ? 9.820 1.501 -1.599 1.00 88.25 186 ILE A N 1
ATOM 1370 C CA . ILE A 1 186 ? 11.147 1.925 -1.152 1.00 88.25 186 ILE A CA 1
ATOM 1371 C C . ILE A 1 186 ? 11.194 3.446 -1.229 1.00 88.25 186 ILE A C 1
ATOM 1373 O O . ILE A 1 186 ? 11.067 4.001 -2.316 1.00 88.25 186 ILE A O 1
ATOM 1377 N N . VAL A 1 187 ? 11.390 4.110 -0.090 1.00 87.81 187 VAL A N 1
ATOM 1378 C CA . VAL A 1 187 ? 11.485 5.573 -0.011 1.00 87.81 187 VAL A CA 1
ATOM 1379 C C . VAL A 1 187 ? 12.931 5.990 -0.301 1.00 87.81 187 VAL A C 1
ATOM 1381 O O . VAL A 1 187 ? 13.819 5.678 0.502 1.00 87.81 187 VAL A O 1
ATOM 1384 N N . PRO A 1 188 ? 13.216 6.661 -1.433 1.00 82.44 188 PRO A N 1
ATOM 1385 C CA . PRO A 1 188 ? 14.579 7.032 -1.804 1.00 82.44 188 PRO A CA 1
ATOM 1386 C C . PRO A 1 188 ? 15.226 7.947 -0.761 1.00 82.44 188 PRO A C 1
ATOM 1388 O O . PRO A 1 188 ? 14.573 8.823 -0.205 1.00 82.44 188 PRO A O 1
ATOM 1391 N N . GLY A 1 189 ? 16.518 7.743 -0.493 1.00 84.06 189 GLY A N 1
ATOM 1392 C CA . GLY A 1 189 ? 17.290 8.587 0.427 1.00 84.06 189 GLY A CA 1
ATOM 1393 C C . GLY A 1 189 ? 16.955 8.432 1.915 1.00 84.06 189 GLY A C 1
ATOM 1394 O O . GLY A 1 189 ? 17.637 9.035 2.734 1.00 84.06 189 GLY A O 1
ATOM 1395 N N . ALA A 1 190 ? 15.962 7.617 2.279 1.00 90.12 190 ALA A N 1
ATOM 1396 C CA . ALA A 1 190 ? 15.586 7.396 3.671 1.00 90.12 190 ALA A CA 1
ATOM 1397 C C . ALA A 1 190 ? 16.431 6.303 4.340 1.00 90.12 190 ALA A C 1
ATOM 1399 O O . ALA A 1 190 ? 16.645 5.234 3.756 1.00 90.12 190 ALA A O 1
ATOM 1400 N N . THR A 1 191 ? 16.848 6.533 5.585 1.00 89.31 191 THR A N 1
ATOM 1401 C CA . THR A 1 191 ? 17.401 5.494 6.472 1.00 89.31 191 THR A CA 1
ATOM 1402 C C . THR A 1 191 ? 16.293 4.787 7.264 1.00 89.31 191 THR A C 1
ATOM 1404 O O . THR A 1 191 ? 15.102 5.026 7.058 1.00 89.31 191 THR A O 1
ATOM 1407 N N . HIS A 1 192 ? 16.670 3.900 8.193 1.00 87.56 192 HIS A N 1
ATOM 1408 C CA . HIS A 1 192 ? 15.755 3.075 8.994 1.00 87.56 192 HIS A CA 1
ATOM 1409 C C . HIS A 1 192 ? 14.622 3.860 9.682 1.00 87.56 192 HIS A C 1
ATOM 1411 O O . HIS A 1 192 ? 13.507 3.358 9.851 1.00 87.56 192 HIS A O 1
ATOM 1417 N N . LEU A 1 193 ? 14.908 5.093 10.111 1.00 87.38 193 LEU A N 1
ATOM 1418 C CA . LEU A 1 193 ? 13.979 5.920 10.880 1.00 87.38 193 LEU A CA 1
ATOM 1419 C C . LEU A 1 193 ? 13.252 6.984 10.051 1.00 87.38 193 LEU A C 1
ATOM 1421 O O . LEU A 1 193 ? 12.318 7.576 10.593 1.00 87.38 193 LEU A O 1
ATOM 1425 N N . PHE A 1 194 ? 13.599 7.160 8.768 1.00 90.88 194 PHE A N 1
ATOM 1426 C CA . PHE A 1 194 ? 13.019 8.181 7.883 1.00 90.88 194 PHE A CA 1
ATOM 1427 C C . PHE A 1 194 ? 13.154 9.594 8.486 1.00 90.88 194 PHE A C 1
ATOM 1429 O O . PHE A 1 194 ? 12.171 10.320 8.631 1.00 90.88 194 PHE A O 1
ATOM 1436 N N . GLU A 1 195 ? 14.361 9.943 8.942 1.00 87.44 195 GLU A N 1
ATOM 1437 C CA . GLU A 1 195 ? 14.651 11.246 9.569 1.00 87.44 195 GLU A CA 1
ATOM 1438 C C . GLU A 1 195 ? 15.136 12.284 8.553 1.00 87.44 195 GLU A C 1
ATOM 1440 O O . GLU A 1 195 ? 15.166 13.480 8.844 1.00 87.44 195 GLU A O 1
ATOM 1445 N N . GLU A 1 196 ? 15.492 11.840 7.350 1.00 92.19 196 GLU A N 1
ATOM 1446 C CA . GLU A 1 196 ? 15.924 12.715 6.275 1.00 92.19 196 GLU A CA 1
ATOM 1447 C C . GLU A 1 196 ? 14.756 13.589 5.782 1.00 92.19 196 GLU A C 1
ATOM 1449 O O . GLU A 1 196 ? 13.604 13.132 5.763 1.00 92.19 196 GLU A O 1
ATOM 1454 N N . PRO A 1 197 ? 15.025 14.835 5.348 1.00 88.38 197 PRO A N 1
ATOM 1455 C CA . PRO A 1 197 ? 13.986 15.766 4.913 1.00 88.38 197 PRO A CA 1
ATOM 1456 C C . PRO A 1 197 ? 13.020 15.157 3.884 1.00 88.38 197 PRO A C 1
ATOM 1458 O O . PRO A 1 197 ? 13.449 14.581 2.887 1.00 88.38 197 PRO A O 1
ATOM 1461 N N . GLY A 1 198 ? 11.712 15.281 4.132 1.00 87.12 198 GLY A N 1
ATOM 1462 C CA . GLY A 1 198 ? 10.638 14.805 3.246 1.00 87.12 198 GLY A CA 1
ATOM 1463 C C . GLY A 1 198 ? 10.355 13.296 3.285 1.00 87.12 198 GLY A C 1
ATOM 1464 O O . GLY A 1 198 ? 9.304 12.857 2.822 1.00 87.12 198 GLY A O 1
ATOM 1465 N N . THR A 1 199 ? 11.224 12.477 3.882 1.00 90.44 199 THR A N 1
ATOM 1466 C CA . THR A 1 199 ? 11.054 11.011 3.850 1.00 90.44 199 THR A CA 1
ATOM 1467 C C . THR A 1 199 ? 9.888 10.514 4.706 1.00 90.44 199 THR A C 1
ATOM 1469 O O . THR A 1 199 ? 9.183 9.580 4.318 1.00 90.44 199 THR A O 1
ATOM 1472 N N . LEU A 1 200 ? 9.629 11.159 5.847 1.00 89.19 200 LEU A N 1
ATOM 1473 C CA . LEU A 1 200 ? 8.467 10.847 6.680 1.00 89.19 200 LEU A CA 1
ATOM 1474 C C . LEU A 1 200 ? 7.151 11.314 6.034 1.00 89.19 200 LEU A C 1
ATOM 1476 O O . LEU A 1 200 ? 6.120 10.671 6.223 1.00 89.19 200 LEU A O 1
ATOM 1480 N N . ASP A 1 201 ? 7.183 12.382 5.237 1.00 86.94 201 ASP A N 1
ATOM 1481 C CA . ASP A 1 201 ? 6.008 12.860 4.503 1.00 86.94 201 ASP A CA 1
ATOM 1482 C C . ASP A 1 201 ? 5.633 11.889 3.374 1.00 86.94 201 ASP A C 1
ATOM 1484 O O . ASP A 1 201 ? 4.453 11.595 3.179 1.00 86.94 201 ASP A O 1
ATOM 1488 N N . GLU A 1 202 ? 6.620 11.269 2.720 1.00 86.31 202 GLU A N 1
ATOM 1489 C CA . GLU A 1 202 ? 6.388 10.161 1.784 1.00 86.31 202 GLU A CA 1
ATOM 1490 C C . GLU A 1 202 ? 5.763 8.936 2.472 1.00 86.31 202 GLU A C 1
ATOM 1492 O O . GLU A 1 202 ? 4.815 8.339 1.951 1.00 86.31 202 GLU A O 1
ATOM 1497 N N . VAL A 1 203 ? 6.223 8.586 3.681 1.00 90.00 203 VAL A N 1
ATOM 1498 C CA . VAL A 1 203 ? 5.591 7.535 4.501 1.00 90.00 203 VAL A CA 1
ATOM 1499 C C . VAL A 1 203 ? 4.126 7.869 4.770 1.00 90.00 203 VAL A C 1
ATOM 1501 O O . VAL A 1 203 ? 3.263 7.005 4.607 1.00 90.00 203 VAL A O 1
ATOM 1504 N N . VAL A 1 204 ? 3.834 9.111 5.164 1.00 88.31 204 VAL A N 1
ATOM 1505 C CA . VAL A 1 204 ? 2.465 9.584 5.398 1.00 88.31 204 VAL A CA 1
ATOM 1506 C C . VAL A 1 204 ? 1.632 9.478 4.128 1.00 88.31 204 VAL A C 1
ATOM 1508 O O . VAL A 1 204 ? 0.521 8.951 4.186 1.00 88.31 204 VAL A O 1
ATOM 1511 N N . ARG A 1 205 ? 2.152 9.937 2.986 1.00 86.12 205 ARG A N 1
ATOM 1512 C CA . ARG A 1 205 ? 1.455 9.905 1.697 1.00 86.12 205 ARG A CA 1
ATOM 1513 C C . ARG A 1 205 ? 1.056 8.479 1.326 1.00 86.12 205 ARG A C 1
ATOM 1515 O O . ARG A 1 205 ? -0.116 8.215 1.070 1.00 86.12 205 ARG A O 1
ATOM 1522 N N . HIS A 1 206 ? 1.999 7.540 1.365 1.00 86.75 206 HIS A N 1
ATOM 1523 C CA . HIS A 1 206 ? 1.721 6.140 1.050 1.00 86.75 206 HIS A CA 1
ATOM 1524 C C . HIS A 1 206 ? 0.782 5.471 2.067 1.00 86.75 206 HIS A C 1
ATOM 1526 O O . HIS A 1 206 ? -0.131 4.740 1.677 1.00 86.75 206 HIS A O 1
ATOM 1532 N N . ALA A 1 207 ? 0.969 5.738 3.365 1.00 86.94 207 ALA A N 1
ATOM 1533 C CA . ALA A 1 207 ? 0.110 5.196 4.413 1.00 86.94 207 ALA A CA 1
ATOM 1534 C C . ALA A 1 207 ? -1.329 5.708 4.286 1.00 86.94 207 ALA A C 1
ATOM 1536 O O . ALA A 1 207 ? -2.258 4.911 4.400 1.00 86.94 207 ALA A O 1
ATOM 1537 N N . LYS A 1 208 ? -1.518 7.006 4.000 1.00 83.94 208 LYS A N 1
ATOM 1538 C CA . LYS A 1 208 ? -2.829 7.592 3.703 1.00 83.94 208 LYS A CA 1
ATOM 1539 C C . LYS A 1 208 ? -3.476 6.845 2.547 1.00 83.94 208 LYS A C 1
ATOM 1541 O O . LYS A 1 208 ? -4.564 6.323 2.732 1.00 83.94 208 LYS A O 1
ATOM 1546 N N . VAL A 1 209 ? -2.802 6.710 1.405 1.00 74.81 209 VAL A N 1
ATOM 1547 C CA . VAL A 1 209 ? -3.383 6.035 0.232 1.00 74.81 209 VAL A CA 1
ATOM 1548 C C . VAL A 1 209 ? -3.884 4.638 0.573 1.00 74.81 209 VAL A C 1
ATOM 1550 O O . VAL A 1 209 ? -5.058 4.362 0.343 1.00 74.81 209 VAL A O 1
ATOM 1553 N N . LEU A 1 210 ? -3.044 3.779 1.167 1.00 79.25 210 LEU A N 1
ATOM 1554 C CA . LEU A 1 210 ? -3.477 2.424 1.515 1.00 79.25 210 LEU A CA 1
ATOM 1555 C C . LEU A 1 210 ? -4.646 2.468 2.503 1.00 79.25 210 LEU A C 1
ATOM 1557 O O . LEU A 1 210 ? -5.675 1.849 2.258 1.00 79.25 210 LEU A O 1
ATOM 1561 N N . LEU A 1 211 ? -4.493 3.177 3.622 1.00 77.62 211 LEU A N 1
ATOM 1562 C CA . LEU A 1 211 ? -5.472 3.161 4.706 1.00 77.62 211 LEU A CA 1
ATOM 1563 C C . LEU A 1 211 ? -6.809 3.761 4.250 1.00 77.62 211 LEU A C 1
ATOM 1565 O O . LEU A 1 211 ? -7.851 3.162 4.496 1.00 77.62 211 LEU A O 1
ATOM 1569 N N . PHE A 1 212 ? -6.807 4.867 3.505 1.00 68.12 212 PHE A N 1
ATOM 1570 C CA . PHE A 1 212 ? -8.025 5.434 2.921 1.00 68.12 212 PHE A CA 1
ATOM 1571 C C . PHE A 1 212 ? -8.668 4.497 1.916 1.00 68.12 212 PHE A C 1
ATOM 1573 O O . PHE A 1 212 ? -9.855 4.207 2.049 1.00 68.12 212 PHE A O 1
ATOM 1580 N N . PHE A 1 213 ? -7.903 3.985 0.950 1.00 64.19 213 PHE A N 1
ATOM 1581 C CA . PHE A 1 213 ? -8.428 3.051 -0.041 1.00 64.19 213 PHE A CA 1
ATOM 1582 C C . PHE A 1 213 ? -9.037 1.835 0.664 1.00 64.19 213 PHE A C 1
ATOM 1584 O O . PHE A 1 213 ? -10.159 1.441 0.413 1.00 64.19 213 PHE A O 1
ATOM 1591 N N . MET A 1 214 ? -8.381 1.294 1.673 1.00 65.06 214 MET A N 1
ATOM 1592 C CA . MET A 1 214 ? -8.859 0.113 2.380 1.00 65.06 214 MET A CA 1
ATOM 1593 C C . MET A 1 214 ? -10.080 0.327 3.267 1.00 65.06 214 MET A C 1
ATOM 1595 O O . MET A 1 214 ? -10.971 -0.523 3.320 1.00 65.06 214 MET A O 1
ATOM 1599 N N . PHE A 1 215 ? -10.112 1.438 3.997 1.00 61.31 215 PHE A N 1
ATOM 1600 C CA . PHE A 1 215 ? -11.210 1.740 4.906 1.00 61.31 215 PHE A CA 1
ATOM 1601 C C . PHE A 1 215 ? -12.427 2.284 4.174 1.00 61.31 215 PHE A C 1
ATOM 1603 O O . PHE A 1 215 ? -13.553 2.053 4.617 1.00 61.31 215 PHE A O 1
ATOM 1610 N N . MET A 1 216 ? -12.215 2.949 3.038 1.00 54.25 216 MET A N 1
ATOM 1611 C CA . MET A 1 216 ? -13.293 3.469 2.213 1.00 54.25 216 MET A CA 1
ATOM 1612 C C . MET A 1 216 ? -13.744 2.498 1.135 1.00 54.25 216 MET A C 1
ATOM 1614 O O . MET A 1 216 ? -14.913 2.550 0.817 1.00 54.25 216 MET A O 1
ATOM 1618 N N . PHE A 1 217 ? -12.946 1.546 0.642 1.00 46.78 217 PHE A N 1
ATOM 1619 C CA . PHE A 1 217 ? -13.440 0.552 -0.332 1.00 46.78 217 PHE A CA 1
ATOM 1620 C C . PHE A 1 217 ? -14.385 -0.501 0.269 1.00 46.78 217 PHE A C 1
ATOM 1622 O O . PHE A 1 217 ? -14.994 -1.272 -0.467 1.00 46.78 217 PHE A O 1
ATOM 1629 N N . ILE A 1 218 ? -14.612 -0.499 1.589 1.00 45.47 218 ILE A N 1
ATOM 1630 C CA . ILE A 1 218 ? -15.792 -1.172 2.172 1.00 45.47 218 ILE A CA 1
ATOM 1631 C C . ILE A 1 218 ? -17.085 -0.419 1.794 1.00 45.47 218 ILE A C 1
ATOM 1633 O O . ILE A 1 218 ? -18.179 -0.980 1.825 1.00 45.47 218 ILE A O 1
ATOM 1637 N N . THR A 1 219 ? -16.963 0.838 1.378 1.00 44.97 219 THR A N 1
ATOM 1638 C CA . THR A 1 219 ? -18.009 1.654 0.774 1.00 44.97 219 THR A CA 1
ATOM 1639 C C . THR A 1 219 ? -17.489 2.239 -0.535 1.00 44.97 219 THR A C 1
ATOM 1641 O O . THR A 1 219 ? -17.046 3.383 -0.547 1.00 44.97 219 THR A O 1
ATOM 1644 N N . GLU A 1 220 ? -17.514 1.463 -1.627 1.00 57.31 220 GLU A N 1
ATOM 1645 C CA . GLU A 1 220 ? -17.409 2.019 -2.987 1.00 57.31 220 GLU A CA 1
ATOM 1646 C C . GLU A 1 220 ? -18.069 3.403 -3.001 1.00 57.31 220 GLU A C 1
ATOM 1648 O O . GLU A 1 220 ? -19.243 3.504 -2.627 1.00 57.31 220 GLU A O 1
ATOM 1653 N N . PHE A 1 221 ? -17.315 4.462 -3.316 1.00 66.31 221 PHE A N 1
ATOM 1654 C CA . PHE A 1 221 ? -17.904 5.791 -3.411 1.00 66.31 221 PHE A CA 1
ATOM 1655 C C . PHE A 1 221 ? -19.019 5.703 -4.445 1.00 66.31 221 PHE A C 1
ATOM 1657 O O . PHE A 1 221 ? -18.795 5.397 -5.618 1.00 66.31 221 PHE A O 1
ATOM 1664 N N . ARG A 1 222 ? -20.243 5.862 -3.959 1.00 79.38 222 ARG A N 1
ATOM 1665 C CA . ARG A 1 222 ? -21.460 5.636 -4.718 1.00 79.38 222 ARG A CA 1
ATOM 1666 C C . ARG A 1 222 ? -22.219 6.933 -4.852 1.00 79.38 222 ARG A C 1
ATOM 1668 O O . ARG A 1 222 ? -21.905 7.953 -4.242 1.00 79.38 222 ARG A O 1
ATOM 1675 N N . MET A 1 223 ? -23.254 6.865 -5.662 1.00 85.00 223 MET A N 1
ATOM 1676 C CA . MET A 1 223 ? -24.260 7.903 -5.707 1.00 85.00 223 MET A CA 1
ATOM 1677 C C . MET A 1 223 ? -25.134 7.827 -4.454 1.00 85.00 223 MET A C 1
ATOM 1679 O O . MET A 1 223 ? -25.727 6.786 -4.162 1.00 85.00 223 MET A O 1
ATOM 1683 N N . GLU A 1 224 ? -25.228 8.930 -3.720 1.00 83.44 224 GLU A N 1
ATOM 1684 C CA . GLU A 1 224 ? -26.059 9.072 -2.525 1.00 83.44 224 GLU A CA 1
ATOM 1685 C C . GLU A 1 224 ? -27.257 9.999 -2.749 1.00 83.44 224 GLU A C 1
ATOM 1687 O O . GLU A 1 224 ? -27.253 10.876 -3.613 1.00 83.44 224 GLU A O 1
ATOM 1692 N N . GLY A 1 225 ? -28.310 9.812 -1.949 1.00 81.75 225 GLY A N 1
ATOM 1693 C CA . GLY A 1 225 ? -29.519 10.636 -2.040 1.00 81.75 225 GLY A CA 1
ATOM 1694 C C . GLY A 1 225 ? -30.343 10.414 -3.315 1.00 81.75 225 GLY A C 1
ATOM 1695 O O . GLY A 1 225 ? -31.204 11.231 -3.627 1.00 81.75 225 GLY A O 1
ATOM 1696 N N . ILE A 1 226 ? -30.104 9.321 -4.049 1.00 86.75 226 ILE A N 1
ATOM 1697 C CA . ILE A 1 226 ? -30.907 8.939 -5.215 1.00 86.75 226 ILE A CA 1
ATOM 1698 C C . ILE A 1 226 ? -32.181 8.233 -4.750 1.00 86.75 226 ILE A C 1
ATOM 1700 O O . ILE A 1 226 ? -32.124 7.159 -4.155 1.00 86.75 226 ILE A O 1
ATOM 1704 N N . ALA A 1 227 ? -33.335 8.829 -5.054 1.00 83.88 227 ALA A N 1
ATOM 1705 C CA . ALA A 1 227 ? -34.638 8.291 -4.664 1.00 83.88 227 ALA A CA 1
ATOM 1706 C C . ALA A 1 227 ? -35.048 7.042 -5.468 1.00 83.88 227 ALA A C 1
ATOM 1708 O O . ALA A 1 227 ? -35.738 6.171 -4.942 1.00 83.88 227 ALA A O 1
ATOM 1709 N N . SER A 1 228 ? -34.639 6.941 -6.739 1.00 89.44 228 SER A N 1
ATOM 1710 C CA . SER A 1 228 ? -34.985 5.814 -7.611 1.00 89.44 228 SER A CA 1
ATOM 1711 C C . SER A 1 228 ? -33.888 5.514 -8.629 1.00 89.44 228 SER A C 1
ATOM 1713 O O . SER A 1 228 ? -33.610 6.320 -9.519 1.00 89.44 228 SER A O 1
ATOM 1715 N N . SER A 1 229 ? -33.312 4.310 -8.541 1.00 88.31 229 SER A N 1
ATOM 1716 C CA . SER A 1 229 ? -32.335 3.804 -9.515 1.00 88.31 229 SER A CA 1
ATOM 1717 C C . SER A 1 229 ? -32.916 3.751 -10.926 1.00 88.31 229 SER A C 1
ATOM 1719 O O . SER A 1 229 ? -32.244 4.125 -11.879 1.00 88.31 229 SER A O 1
ATOM 1721 N N . ALA A 1 230 ? -34.183 3.352 -11.068 1.00 88.50 230 ALA A N 1
ATOM 1722 C CA . ALA A 1 230 ? -34.844 3.256 -12.366 1.00 88.50 230 ALA A CA 1
ATOM 1723 C C . ALA A 1 230 ? -35.003 4.629 -13.042 1.00 88.50 230 ALA A C 1
ATOM 1725 O O . ALA A 1 230 ? -34.741 4.755 -14.236 1.00 88.50 230 ALA A O 1
ATOM 1726 N N . GLN A 1 231 ? -35.381 5.666 -12.285 1.00 88.44 231 GLN A N 1
ATOM 1727 C CA . GLN A 1 231 ? -35.476 7.032 -12.817 1.00 88.44 231 GLN A CA 1
ATOM 1728 C C . GLN A 1 231 ? -34.105 7.569 -13.225 1.00 88.44 231 GLN A C 1
ATOM 1730 O O . GLN A 1 231 ? -33.976 8.145 -14.302 1.00 88.44 231 GLN A O 1
ATOM 1735 N N . LEU A 1 232 ? -33.078 7.316 -12.407 1.00 91.75 232 LEU A N 1
ATOM 1736 C CA . LEU A 1 232 ? -31.710 7.686 -12.746 1.00 91.75 232 LEU A CA 1
ATOM 1737 C C . LEU A 1 232 ? -31.240 6.981 -14.026 1.00 91.75 232 LEU A C 1
ATOM 1739 O O . LEU A 1 232 ? -30.660 7.620 -14.894 1.00 91.75 232 LEU A O 1
ATOM 1743 N N . ILE A 1 233 ? -31.525 5.688 -14.191 1.00 92.62 233 ILE A N 1
ATOM 1744 C CA . ILE A 1 233 ? -31.175 4.943 -15.410 1.00 92.62 233 ILE A CA 1
ATOM 1745 C C . ILE A 1 233 ? -31.887 5.523 -16.637 1.00 92.62 233 ILE A C 1
ATOM 1747 O O . ILE A 1 233 ? -31.256 5.683 -17.679 1.00 92.62 233 ILE A O 1
ATOM 1751 N N . LEU A 1 234 ? -33.172 5.879 -16.527 1.00 90.19 234 LEU A N 1
ATOM 1752 C CA . LEU A 1 234 ? -33.907 6.530 -17.617 1.00 90.19 234 LEU A CA 1
ATOM 1753 C C . LEU A 1 234 ? -33.289 7.883 -17.987 1.00 90.19 234 LEU A C 1
ATOM 1755 O O . LEU A 1 234 ? -33.077 8.140 -19.171 1.00 90.19 234 LEU A O 1
ATOM 1759 N N . GLN A 1 235 ? -32.944 8.703 -16.991 1.00 90.88 235 GLN A N 1
ATOM 1760 C CA . GLN A 1 235 ? -32.247 9.970 -17.208 1.00 90.88 235 GLN A CA 1
ATOM 1761 C C . GLN A 1 235 ? -30.900 9.737 -17.902 1.00 90.88 235 GLN A C 1
ATOM 1763 O O . GLN A 1 235 ? -30.641 10.318 -18.949 1.00 90.88 235 GLN A O 1
ATOM 1768 N N . LEU A 1 236 ? -30.072 8.827 -17.378 1.00 91.25 236 LEU A N 1
ATOM 1769 C CA . LEU A 1 236 ? -28.767 8.493 -17.951 1.00 91.25 236 LEU A CA 1
ATOM 1770 C C . LEU A 1 236 ? -28.880 7.970 -19.385 1.00 91.25 236 LEU A C 1
ATOM 1772 O O . LEU A 1 236 ? -28.015 8.270 -20.204 1.00 91.25 236 LEU A O 1
ATOM 1776 N N . ASN A 1 237 ? -29.915 7.199 -19.712 1.00 89.81 237 ASN A N 1
ATOM 1777 C CA . ASN A 1 237 ? -30.139 6.703 -21.068 1.00 89.81 237 ASN A CA 1
ATOM 1778 C C . ASN A 1 237 ? -30.569 7.816 -22.033 1.00 89.81 237 ASN A C 1
ATOM 1780 O O . ASN A 1 237 ? -30.201 7.745 -23.199 1.00 89.81 237 ASN A O 1
ATOM 1784 N N . ALA A 1 238 ? -31.272 8.845 -21.554 1.00 88.81 238 ALA A N 1
ATOM 1785 C CA . ALA A 1 238 ? -31.682 9.999 -22.357 1.00 88.81 238 ALA A CA 1
ATOM 1786 C C . ALA A 1 238 ? -30.546 11.008 -22.624 1.00 88.81 238 ALA A C 1
ATOM 1788 O O . ALA A 1 238 ? -30.669 11.842 -23.519 1.00 88.81 238 ALA A O 1
ATOM 1789 N N . LEU A 1 239 ? -29.445 10.943 -21.865 1.00 88.19 239 LEU A N 1
ATOM 1790 C CA . LEU A 1 239 ? -28.286 11.819 -22.047 1.00 88.19 239 LEU A CA 1
ATOM 1791 C C . LEU A 1 239 ? -27.540 11.523 -23.354 1.00 88.19 239 LEU A C 1
ATOM 1793 O O . LEU A 1 239 ? -26.869 10.489 -23.459 1.00 88.19 239 LEU A O 1
ATOM 1797 N N . GLU A 1 240 ? -27.574 12.463 -24.296 1.00 81.44 240 GLU A N 1
ATOM 1798 C CA . GLU A 1 240 ? -26.808 12.433 -25.546 1.00 81.44 240 GLU A CA 1
ATOM 1799 C C . GLU A 1 240 ? -26.361 13.848 -25.965 1.00 81.44 240 GLU A C 1
ATOM 1801 O O . GLU A 1 240 ? -26.960 14.856 -25.587 1.00 81.44 240 GLU A O 1
ATOM 1806 N N . GLY A 1 241 ? -25.296 13.937 -26.767 1.00 77.88 241 GLY A N 1
ATOM 1807 C CA . GLY A 1 241 ? -24.837 15.199 -27.356 1.00 77.88 241 GLY A CA 1
ATOM 1808 C C . GLY A 1 241 ? -24.193 16.191 -26.374 1.00 77.88 241 GLY A C 1
ATOM 1809 O O . GLY A 1 241 ? -23.709 15.828 -25.304 1.00 77.88 241 GLY A O 1
ATOM 1810 N N . VAL A 1 242 ? -24.158 17.469 -26.771 1.00 70.44 242 VAL A N 1
ATOM 1811 C CA . VAL A 1 242 ? -23.364 18.542 -26.130 1.00 70.44 242 VAL A CA 1
ATOM 1812 C C . VAL A 1 242 ? -23.823 18.865 -24.694 1.00 70.44 242 VAL A C 1
ATOM 1814 O O . VAL A 1 242 ? -23.022 19.320 -23.884 1.00 70.44 242 VAL A O 1
ATOM 1817 N N . GLY A 1 243 ? -25.087 18.590 -24.347 1.00 78.50 243 GLY A N 1
ATOM 1818 C CA . GLY A 1 243 ? -25.642 18.826 -23.003 1.00 78.50 243 GLY A CA 1
ATOM 1819 C C . GLY A 1 243 ? -25.282 17.758 -21.964 1.00 78.50 243 GLY A C 1
ATOM 1820 O O . GLY A 1 243 ? -25.349 18.024 -20.764 1.00 78.50 243 GLY A O 1
ATOM 1821 N N . MET A 1 244 ? -24.834 16.575 -22.405 1.00 87.44 244 MET A N 1
ATOM 1822 C CA . MET A 1 244 ? -24.537 15.447 -21.517 1.00 87.44 244 MET A CA 1
ATOM 1823 C C . MET A 1 244 ? -23.508 15.810 -20.447 1.00 87.44 244 MET A C 1
ATOM 1825 O O . MET A 1 244 ? -23.661 15.440 -19.288 1.00 87.44 244 MET A O 1
ATOM 1829 N N . GLN A 1 245 ? -22.463 16.545 -20.819 1.00 85.56 245 GLN A N 1
ATOM 1830 C CA . GLN A 1 245 ? -21.351 16.832 -19.919 1.00 85.56 245 GLN A CA 1
ATOM 1831 C C . GLN A 1 245 ? -21.769 17.721 -18.738 1.00 85.56 245 GLN A C 1
ATOM 1833 O O . GLN A 1 245 ? -21.409 17.434 -17.597 1.00 85.56 245 GLN A O 1
ATOM 1838 N N . ALA A 1 246 ? -22.607 18.732 -18.986 1.00 88.00 246 ALA A N 1
ATOM 1839 C CA . ALA A 1 246 ? -23.138 19.601 -17.938 1.00 88.00 246 ALA A CA 1
ATOM 1840 C C . ALA A 1 246 ? -24.067 18.842 -16.974 1.00 88.00 246 ALA A C 1
ATOM 1842 O O . ALA A 1 246 ? -23.966 19.008 -15.758 1.00 88.00 246 ALA A O 1
ATOM 1843 N N . GLU A 1 247 ? -24.929 17.966 -17.499 1.00 89.88 247 GLU A N 1
ATOM 1844 C CA . GLU A 1 247 ? -25.828 17.154 -16.672 1.00 89.88 247 GLU A CA 1
ATOM 1845 C C . GLU A 1 247 ? -25.065 16.123 -15.830 1.00 89.88 247 GLU A C 1
ATOM 1847 O O . GLU A 1 247 ? -25.349 15.966 -14.641 1.00 89.88 247 GLU A O 1
ATOM 1852 N N . LEU A 1 248 ? -24.050 15.460 -16.400 1.00 91.31 248 LEU A N 1
ATOM 1853 C CA . LEU A 1 248 ? -23.185 14.546 -15.646 1.00 91.31 248 LEU A CA 1
ATOM 1854 C C . LEU A 1 248 ? -22.410 15.287 -14.549 1.00 91.31 248 LEU A C 1
ATOM 1856 O O . LEU A 1 248 ? -22.304 14.776 -13.432 1.00 91.31 248 LEU A O 1
ATOM 1860 N N . LEU A 1 249 ? -21.908 16.494 -14.831 1.00 90.25 249 LEU A N 1
ATOM 1861 C CA . LEU A 1 249 ? -21.234 17.328 -13.836 1.00 90.25 249 LEU A CA 1
ATOM 1862 C C . LEU A 1 249 ? -22.170 17.685 -12.673 1.00 90.25 249 LEU A C 1
ATOM 1864 O O . LEU A 1 249 ? -21.791 17.518 -11.513 1.00 90.25 249 LEU A O 1
ATOM 1868 N N . GLN A 1 250 ? -23.400 18.112 -12.967 1.00 90.69 250 GLN A N 1
ATOM 1869 C CA . GLN A 1 250 ? -24.401 18.429 -11.945 1.00 90.69 250 GLN A CA 1
ATOM 1870 C C . GLN A 1 250 ? -24.747 17.202 -11.091 1.00 90.69 250 GLN A C 1
ATOM 1872 O O . GLN A 1 250 ? -24.823 17.297 -9.861 1.00 90.69 250 GLN A O 1
ATOM 1877 N N . LEU A 1 251 ? -24.926 16.044 -11.734 1.00 91.06 251 LEU A N 1
ATOM 1878 C CA . LEU A 1 251 ? -25.221 14.785 -11.058 1.00 91.06 251 LEU A CA 1
ATOM 1879 C C . LEU A 1 251 ? -24.087 14.404 -10.094 1.00 91.06 251 LEU A C 1
ATOM 1881 O O . LEU A 1 251 ? -24.349 14.051 -8.944 1.00 91.06 251 LEU A O 1
ATOM 1885 N N . ARG A 1 252 ? -22.827 14.541 -10.531 1.00 90.69 252 ARG A N 1
ATOM 1886 C CA . ARG A 1 252 ? -21.645 14.290 -9.694 1.00 90.69 252 ARG A CA 1
ATOM 1887 C C . ARG A 1 252 ? -21.586 15.228 -8.496 1.00 90.69 252 ARG A C 1
ATOM 1889 O O . ARG A 1 252 ? -21.524 14.762 -7.365 1.00 90.69 252 ARG A O 1
ATOM 1896 N N . GLN A 1 253 ? -21.668 16.536 -8.714 1.00 89.81 253 GLN A N 1
ATOM 1897 C CA . GLN A 1 253 ? -21.602 17.512 -7.619 1.00 89.81 253 GLN A CA 1
ATOM 1898 C C . GLN A 1 253 ? -22.698 17.281 -6.565 1.00 89.81 253 GLN A C 1
ATOM 1900 O O . GLN A 1 253 ? -22.469 17.478 -5.373 1.00 89.81 253 GLN A O 1
ATOM 1905 N N . SER A 1 254 ? -23.876 16.823 -6.996 1.00 89.31 254 SER A N 1
ATOM 1906 C CA . SER A 1 254 ? -25.042 16.658 -6.122 1.00 89.31 254 SER A CA 1
ATOM 1907 C C . SER A 1 254 ? -25.085 15.320 -5.386 1.00 89.31 254 SER A C 1
ATOM 1909 O O . SER A 1 254 ? -25.646 15.246 -4.290 1.00 89.31 254 SER A O 1
ATOM 1911 N N . HIS A 1 255 ? -24.512 14.259 -5.957 1.00 89.94 255 HIS A N 1
ATOM 1912 C CA . HIS A 1 255 ? -24.765 12.890 -5.496 1.00 89.94 255 HIS A CA 1
ATOM 1913 C C . HIS A 1 255 ? -23.527 12.000 -5.420 1.00 89.94 255 HIS A C 1
ATOM 1915 O O . HIS A 1 255 ? -23.584 10.987 -4.735 1.00 89.94 255 HIS A O 1
ATOM 1921 N N . ASP A 1 256 ? -22.419 12.332 -6.078 1.00 89.81 256 ASP A N 1
ATOM 1922 C CA . ASP A 1 256 ? -21.231 11.482 -6.055 1.00 89.81 256 ASP A CA 1
ATOM 1923 C C . ASP A 1 256 ? -20.440 11.685 -4.754 1.00 89.81 256 ASP A C 1
ATOM 1925 O O . ASP A 1 256 ? -19.928 12.773 -4.470 1.00 89.81 256 ASP A O 1
ATOM 1929 N N . GLN A 1 257 ? -20.340 10.621 -3.954 1.00 86.25 257 GLN A N 1
ATOM 1930 C CA . GLN A 1 257 ? -19.734 10.683 -2.624 1.00 86.25 257 GLN A CA 1
ATOM 1931 C C . GLN A 1 257 ? -18.260 11.106 -2.647 1.00 86.25 257 GLN A C 1
ATOM 1933 O O . GLN A 1 257 ? -17.840 11.832 -1.751 1.00 86.25 257 GLN A O 1
ATOM 1938 N N . LEU A 1 258 ? -17.468 10.695 -3.647 1.00 85.00 258 LEU A N 1
ATOM 1939 C CA . LEU A 1 258 ? -16.048 11.073 -3.706 1.00 85.00 258 LEU A CA 1
ATOM 1940 C C . LEU A 1 258 ? -15.879 12.554 -4.067 1.00 85.00 258 LEU A C 1
ATOM 1942 O O . LEU A 1 258 ? -15.058 13.237 -3.467 1.00 85.00 258 LEU A O 1
ATOM 1946 N N . THR A 1 259 ? -16.694 13.075 -4.986 1.00 87.00 259 THR A N 1
ATOM 1947 C CA . THR A 1 259 ? -16.703 14.501 -5.347 1.00 87.00 259 THR A CA 1
ATOM 1948 C C . THR A 1 259 ? -17.050 15.354 -4.130 1.00 87.00 259 THR A C 1
ATOM 1950 O O . THR A 1 259 ? -16.386 16.356 -3.873 1.00 87.00 259 THR A O 1
ATOM 1953 N N . LYS A 1 260 ? -18.044 14.938 -3.335 1.00 83.19 260 LYS A N 1
ATOM 1954 C CA . LYS A 1 260 ? -18.383 15.612 -2.075 1.00 83.19 260 LYS A CA 1
ATOM 1955 C C . LYS A 1 260 ? -17.276 15.501 -1.035 1.00 83.19 260 LYS A C 1
ATOM 1957 O O . LYS A 1 260 ? -16.936 16.508 -0.425 1.00 83.19 260 LYS A O 1
ATOM 1962 N N . ALA A 1 261 ? -16.688 14.316 -0.871 1.00 77.50 261 ALA A N 1
ATOM 1963 C CA . ALA A 1 261 ? -15.590 14.109 0.066 1.00 77.50 261 ALA A CA 1
ATOM 1964 C C . ALA A 1 261 ? -14.386 15.005 -0.275 1.00 77.50 261 ALA A C 1
ATOM 1966 O O . ALA A 1 261 ? -13.848 15.659 0.613 1.00 77.50 261 ALA A O 1
ATOM 1967 N N . GLN A 1 262 ? -14.012 15.130 -1.553 1.00 80.94 262 GLN A N 1
ATOM 1968 C CA . GLN A 1 262 ? -12.966 16.065 -1.990 1.00 80.94 262 GLN A CA 1
ATOM 1969 C C . GLN A 1 262 ? -13.371 17.533 -1.768 1.00 80.94 262 GLN A C 1
ATOM 1971 O O . GLN A 1 262 ? -12.580 18.324 -1.253 1.00 80.94 262 GLN A O 1
ATOM 1976 N N . ALA A 1 263 ? -14.615 17.909 -2.093 1.00 83.81 263 ALA A N 1
ATOM 1977 C CA . ALA A 1 263 ? -15.113 19.275 -1.901 1.00 83.81 263 ALA A CA 1
ATOM 1978 C C . ALA A 1 263 ? -15.128 19.700 -0.420 1.00 83.81 263 ALA A C 1
ATOM 1980 O O . ALA A 1 263 ? -14.757 20.828 -0.090 1.00 83.81 263 ALA A O 1
ATOM 1981 N N . ASN A 1 264 ? -15.492 18.781 0.476 1.00 77.44 264 ASN A N 1
ATOM 1982 C CA . ASN A 1 264 ? -15.512 18.989 1.925 1.00 77.44 264 ASN A CA 1
ATOM 1983 C C . ASN A 1 264 ? -14.130 18.848 2.579 1.00 77.44 264 ASN A C 1
ATOM 1985 O O . ASN A 1 264 ? -13.995 19.028 3.789 1.00 77.44 264 ASN A O 1
ATOM 1989 N N . ARG A 1 265 ? -13.096 18.549 1.789 1.00 72.06 265 ARG A N 1
ATOM 1990 C CA . ARG A 1 265 ? -11.737 18.250 2.243 1.00 72.06 265 ARG A CA 1
ATOM 1991 C C . ARG A 1 265 ? -11.617 17.020 3.146 1.00 72.06 265 ARG A C 1
ATOM 1993 O O . ARG A 1 265 ? -10.700 16.931 3.960 1.00 72.06 265 ARG A O 1
ATOM 2000 N N . GLU A 1 266 ? -12.519 16.064 2.990 1.00 64.00 266 GLU A N 1
ATOM 2001 C CA . GLU A 1 266 ? -12.585 14.834 3.777 1.00 64.00 266 GLU A CA 1
ATOM 2002 C C . GLU A 1 266 ? -11.676 13.727 3.225 1.00 64.00 266 GLU A C 1
ATOM 2004 O O . GLU A 1 266 ? -11.269 12.854 3.985 1.00 64.00 266 GLU A O 1
ATOM 2009 N N . SER A 1 267 ? -11.361 13.696 1.921 1.00 65.19 267 SER A N 1
ATOM 2010 C CA . SER A 1 267 ? -10.542 12.624 1.318 1.00 65.19 267 SER A CA 1
ATOM 2011 C C . SER A 1 267 ? -9.940 13.018 -0.035 1.00 65.19 267 SER A C 1
ATOM 2013 O O . SER A 1 267 ? -10.578 13.734 -0.797 1.00 65.19 267 SER A O 1
ATOM 2015 N N . PHE A 1 268 ? -8.752 12.484 -0.361 1.00 72.88 268 PHE A N 1
ATOM 2016 C CA . PHE A 1 268 ? -8.047 12.656 -1.648 1.00 72.88 268 PHE A CA 1
ATOM 2017 C C . PHE A 1 268 ? -7.831 14.120 -2.072 1.00 72.88 268 PHE A C 1
ATOM 2019 O O . PHE A 1 268 ? -7.949 14.457 -3.249 1.00 72.88 268 PHE A O 1
ATOM 2026 N N . ASN A 1 269 ? -7.522 14.994 -1.114 1.00 72.62 269 ASN A N 1
ATOM 2027 C CA . ASN A 1 269 ? -7.400 16.440 -1.337 1.00 72.62 269 ASN A CA 1
ATOM 2028 C C . ASN A 1 269 ? -6.147 16.813 -2.133 1.00 72.62 269 ASN A C 1
ATOM 2030 O O . ASN A 1 269 ? -6.115 17.821 -2.831 1.00 72.62 269 ASN A O 1
ATOM 2034 N N . GLU A 1 270 ? -5.106 16.003 -1.986 1.00 73.19 270 GLU A N 1
ATOM 2035 C CA . GLU A 1 270 ? -3.837 16.104 -2.692 1.00 73.19 270 GLU A CA 1
ATOM 2036 C C . GLU A 1 270 ? -3.888 15.497 -4.101 1.00 73.19 270 GLU A C 1
ATOM 2038 O O . GLU A 1 270 ? -2.931 15.632 -4.860 1.00 73.19 270 GLU A O 1
ATOM 2043 N N . TYR A 1 271 ? -5.001 14.851 -4.461 1.00 82.81 271 TYR A N 1
ATOM 2044 C CA . TYR A 1 271 ? -5.195 14.287 -5.785 1.00 82.81 271 TYR A CA 1
ATOM 2045 C C . TYR A 1 271 ? -6.211 15.094 -6.590 1.00 82.81 271 TYR A C 1
ATOM 2047 O O . TYR A 1 271 ? -7.271 15.485 -6.104 1.00 82.81 271 TYR A O 1
ATOM 2055 N N . THR A 1 272 ? -5.910 15.276 -7.865 1.00 85.31 272 THR A N 1
ATOM 2056 C CA . THR A 1 272 ? -6.815 15.809 -8.873 1.00 85.31 272 THR A CA 1
ATOM 2057 C C . THR A 1 272 ? -7.384 14.666 -9.706 1.00 85.31 272 THR A C 1
ATOM 2059 O O . THR A 1 272 ? -6.795 13.595 -9.830 1.00 85.31 272 THR A O 1
ATOM 2062 N N . GLU A 1 273 ? -8.560 14.873 -10.281 1.00 88.38 273 GLU A N 1
ATOM 2063 C CA . GLU A 1 273 ? -9.136 13.954 -11.254 1.00 88.38 273 GLU A CA 1
ATOM 2064 C C . GLU A 1 273 ? -9.587 14.747 -12.470 1.00 88.38 273 GLU A C 1
ATOM 2066 O O . GLU A 1 273 ? -10.154 15.836 -12.339 1.00 88.38 273 GLU A O 1
ATOM 2071 N N . ALA A 1 274 ? -9.336 14.194 -13.656 1.00 88.62 274 ALA A N 1
ATOM 2072 C CA . ALA A 1 274 ? -9.798 14.797 -14.893 1.00 88.62 274 ALA A CA 1
ATOM 2073 C C . ALA A 1 274 ? -11.330 14.868 -14.948 1.00 88.62 274 ALA A C 1
ATOM 2075 O O . ALA A 1 274 ? -12.061 14.102 -14.315 1.00 88.62 274 ALA A O 1
ATOM 2076 N N . GLU A 1 275 ? -11.839 15.800 -15.744 1.00 89.06 275 GLU A N 1
ATOM 2077 C CA . GLU A 1 275 ? -13.275 15.935 -15.927 1.00 89.06 275 GLU A CA 1
ATOM 2078 C C . GLU A 1 275 ? -13.874 14.637 -16.498 1.00 89.06 275 GLU A C 1
ATOM 2080 O O . GLU A 1 275 ? -13.461 14.144 -17.548 1.00 89.06 275 GLU A O 1
ATOM 2085 N N . ILE A 1 276 ? -14.846 14.059 -15.786 1.00 90.62 276 ILE A N 1
ATOM 2086 C CA . ILE A 1 276 ? -15.528 12.838 -16.219 1.00 90.62 276 ILE A CA 1
ATOM 2087 C C . ILE A 1 276 ? -16.581 13.210 -17.264 1.00 90.62 276 ILE A C 1
ATOM 2089 O O . ILE A 1 276 ? -17.678 13.649 -16.922 1.00 90.62 276 ILE A O 1
ATOM 2093 N N . GLY A 1 277 ? -16.257 12.978 -18.535 1.00 89.19 277 GLY A N 1
ATOM 2094 C CA . GLY A 1 277 ? -17.185 13.125 -19.661 1.00 89.19 277 GLY A CA 1
ATOM 2095 C C . GLY A 1 277 ? -18.027 11.878 -19.960 1.00 89.19 277 GLY A C 1
ATOM 2096 O O . GLY A 1 277 ? -18.696 11.830 -20.987 1.00 89.19 277 GLY A O 1
ATOM 2097 N N . PHE A 1 278 ? -17.982 10.841 -19.115 1.00 91.94 278 PHE A N 1
ATOM 2098 C CA . PHE A 1 278 ? -18.649 9.556 -19.356 1.00 91.94 278 PHE A CA 1
ATOM 2099 C C . PHE A 1 278 ? -19.672 9.183 -18.270 1.00 91.94 278 PHE A C 1
ATOM 2101 O O . PHE A 1 278 ? -19.527 9.527 -17.098 1.00 91.94 278 PHE A O 1
ATOM 2108 N N . LYS A 1 279 ? -20.719 8.444 -18.666 1.00 93.69 279 LYS A N 1
ATOM 2109 C CA . LYS A 1 279 ? -21.784 7.940 -17.773 1.00 93.69 279 LYS A CA 1
ATOM 2110 C C . LYS A 1 279 ? -21.217 6.970 -16.710 1.00 93.69 279 LYS A C 1
ATOM 2112 O O . LYS A 1 279 ? -20.165 6.383 -16.962 1.00 93.69 279 LYS A O 1
ATOM 2117 N N . PRO A 1 280 ? -21.914 6.743 -15.578 1.00 93.94 280 PRO A N 1
ATOM 2118 C CA . PRO A 1 280 ? -21.476 5.838 -14.508 1.00 93.94 280 PRO A CA 1
ATOM 2119 C C . PRO A 1 280 ? -20.958 4.473 -14.989 1.00 93.94 280 PRO A C 1
ATOM 2121 O O . PRO A 1 280 ? -21.480 3.913 -15.958 1.00 93.94 280 PRO A O 1
ATOM 2124 N N . THR A 1 281 ? -19.947 3.926 -14.315 1.00 92.88 281 THR A N 1
ATOM 2125 C CA . THR A 1 281 ? -19.269 2.678 -14.721 1.00 92.88 281 THR A CA 1
ATOM 2126 C C . THR A 1 281 ? -19.802 1.435 -14.022 1.00 92.88 281 THR A C 1
ATOM 2128 O O . THR A 1 281 ? -19.590 0.330 -14.506 1.00 92.88 281 THR A O 1
ATOM 2131 N N . TYR A 1 282 ? -20.544 1.627 -12.937 1.00 91.06 282 TYR A N 1
ATOM 2132 C CA . TYR A 1 282 ? -21.146 0.602 -12.092 1.00 91.06 282 TYR A CA 1
ATOM 2133 C C . TYR A 1 282 ? -22.636 0.922 -11.888 1.00 91.06 282 TYR A C 1
ATOM 2135 O O . TYR A 1 282 ? -23.030 2.067 -12.065 1.00 91.06 282 TYR A O 1
ATOM 2143 N N . ARG A 1 283 ? -23.535 0.003 -11.526 1.00 89.56 283 ARG A N 1
ATOM 2144 C CA . ARG A 1 283 ? -23.424 -1.448 -11.689 1.00 89.56 283 ARG A CA 1
ATOM 2145 C C . ARG A 1 283 ? -24.085 -1.838 -12.998 1.00 89.56 283 ARG A C 1
ATOM 2147 O O . ARG A 1 283 ? -25.231 -1.453 -13.237 1.00 89.56 283 ARG A O 1
ATOM 2154 N N . ILE A 1 284 ? -23.390 -2.612 -13.819 1.00 90.75 284 ILE A N 1
ATOM 2155 C CA . ILE A 1 284 ? -23.943 -3.128 -15.073 1.00 90.75 284 ILE A CA 1
ATOM 2156 C C . ILE A 1 284 ? -24.246 -4.619 -14.988 1.00 90.75 284 ILE A C 1
ATOM 2158 O O . ILE A 1 284 ? -23.628 -5.364 -14.230 1.00 90.75 284 ILE A O 1
ATOM 2162 N N . LEU A 1 285 ? -25.204 -5.063 -15.792 1.00 90.50 285 LEU A N 1
ATOM 2163 C CA . LEU A 1 285 ? -25.463 -6.474 -16.019 1.00 90.50 285 LEU A CA 1
ATOM 2164 C C . LEU A 1 285 ? -24.364 -7.034 -16.932 1.00 90.50 285 LEU A C 1
ATOM 2166 O O . LEU A 1 285 ? -24.256 -6.637 -18.101 1.00 90.50 285 LEU A O 1
ATOM 2170 N N . VAL A 1 286 ? -23.574 -7.961 -16.382 1.00 88.50 286 VAL A N 1
ATOM 2171 C CA . VAL A 1 286 ? -22.459 -8.644 -17.060 1.00 88.50 286 VAL A CA 1
ATOM 2172 C C . VAL A 1 286 ? -22.900 -9.156 -18.434 1.00 88.50 286 VAL A C 1
ATOM 2174 O O . VAL A 1 286 ? -23.977 -9.731 -18.586 1.00 88.50 286 VAL A O 1
ATOM 2177 N N . GLY A 1 287 ? -22.078 -8.912 -19.450 1.00 83.75 287 GLY A N 1
ATOM 2178 C CA . GLY A 1 287 ? -22.321 -9.304 -20.838 1.00 83.75 287 GLY A CA 1
ATOM 2179 C C . GLY A 1 287 ? -23.221 -8.360 -21.643 1.00 83.75 287 GLY A C 1
ATOM 2180 O O . GLY A 1 287 ? -23.091 -8.326 -22.862 1.00 83.75 287 GLY A O 1
ATOM 2181 N N . SER A 1 288 ? -24.081 -7.554 -21.008 1.00 87.62 288 SER A N 1
ATOM 2182 C CA . SER A 1 288 ? -25.037 -6.685 -21.727 1.00 87.62 288 SER A CA 1
ATOM 2183 C C . SER A 1 288 ? -24.607 -5.219 -21.840 1.00 87.62 288 SER A C 1
ATOM 2185 O O . SER A 1 288 ? -24.994 -4.535 -22.783 1.00 87.62 288 SER A O 1
ATOM 2187 N N . GLY A 1 289 ? -23.853 -4.712 -20.857 1.00 85.56 289 GLY A N 1
ATOM 2188 C CA . GLY A 1 289 ? -23.532 -3.284 -20.742 1.00 85.56 289 GLY A CA 1
ATOM 2189 C C . GLY A 1 289 ? -24.704 -2.382 -20.311 1.00 85.56 289 GLY A C 1
ATOM 2190 O O . GLY A 1 289 ? -24.530 -1.165 -20.213 1.00 85.56 289 GLY A O 1
ATOM 2191 N N . ALA A 1 290 ? -25.884 -2.948 -20.038 1.00 91.94 290 ALA A N 1
ATOM 2192 C CA . ALA A 1 290 ? -27.020 -2.227 -19.469 1.00 91.94 290 ALA A CA 1
ATOM 2193 C C . ALA A 1 290 ? -26.876 -2.087 -17.945 1.00 91.94 290 ALA A C 1
ATOM 2195 O O . ALA A 1 290 ? -26.315 -2.966 -17.291 1.00 91.94 290 ALA A O 1
ATOM 2196 N N . TYR A 1 291 ? -27.400 -1.005 -17.366 1.00 93.88 291 TYR A N 1
ATOM 2197 C CA . TYR A 1 291 ? -27.405 -0.819 -15.911 1.00 93.88 291 TYR A CA 1
ATOM 2198 C C . TYR A 1 291 ? -28.342 -1.813 -15.208 1.00 93.88 291 TYR A C 1
ATOM 2200 O O . TYR A 1 291 ? -29.431 -2.105 -15.702 1.00 93.88 291 TYR A O 1
ATOM 2208 N N . ASP A 1 292 ? -27.927 -2.298 -14.035 1.00 90.75 292 ASP A N 1
ATOM 2209 C CA . ASP A 1 292 ? -28.762 -3.111 -13.143 1.00 90.75 292 ASP A CA 1
ATOM 2210 C C . ASP A 1 292 ? -29.893 -2.238 -12.556 1.00 90.75 292 ASP A C 1
ATOM 2212 O O . ASP A 1 292 ? -29.607 -1.310 -11.796 1.00 90.75 292 ASP A O 1
ATOM 2216 N N . PRO A 1 293 ? -31.179 -2.509 -12.855 1.00 88.06 293 PRO A N 1
ATOM 2217 C CA . PRO A 1 293 ? -32.291 -1.676 -12.394 1.00 88.06 293 PRO A CA 1
ATOM 2218 C C . PRO A 1 293 ? -32.478 -1.690 -10.870 1.00 88.06 293 PRO A C 1
ATOM 2220 O O . PRO A 1 293 ? -33.138 -0.804 -10.325 1.00 88.06 293 PRO A O 1
ATOM 2223 N N . LEU A 1 294 ? -31.907 -2.677 -10.172 1.00 86.56 294 LEU A N 1
ATOM 2224 C CA . LEU A 1 294 ? -32.007 -2.830 -8.719 1.00 86.56 294 LEU A CA 1
ATOM 2225 C C . LEU A 1 294 ? -30.895 -2.091 -7.963 1.00 86.56 294 LEU A C 1
ATOM 2227 O O . LEU A 1 294 ? -30.875 -2.098 -6.728 1.00 86.56 294 LEU A O 1
ATOM 2231 N N . ARG A 1 295 ? -29.945 -1.475 -8.672 1.00 86.25 295 ARG A N 1
ATOM 2232 C CA . ARG A 1 295 ? -28.777 -0.817 -8.082 1.00 86.25 295 ARG A CA 1
ATOM 2233 C C . ARG A 1 295 ? -28.592 0.572 -8.665 1.00 86.25 295 ARG A C 1
ATOM 2235 O O . ARG A 1 295 ? -28.766 0.786 -9.855 1.00 86.25 295 ARG A O 1
ATOM 2242 N N . THR A 1 296 ? -28.230 1.522 -7.813 1.00 90.44 296 THR A N 1
ATOM 2243 C CA . THR A 1 296 ? -27.955 2.895 -8.239 1.00 90.44 296 THR A CA 1
ATOM 2244 C C . THR A 1 296 ? -26.673 2.931 -9.070 1.00 90.44 296 THR A C 1
ATOM 2246 O O . THR A 1 296 ? -25.616 2.574 -8.535 1.00 90.44 296 THR A O 1
ATOM 2249 N N . PRO A 1 297 ? -26.716 3.375 -10.341 1.00 92.62 297 PRO A N 1
ATOM 2250 C CA . PRO A 1 297 ? -25.499 3.555 -11.117 1.00 92.62 297 PRO A CA 1
ATOM 2251 C C . PRO A 1 297 ? -24.529 4.535 -10.438 1.00 92.62 297 PRO A C 1
ATOM 2253 O O . PRO A 1 297 ? -24.975 5.548 -9.910 1.00 92.62 297 PRO A O 1
ATOM 2256 N N . SER A 1 298 ? -23.227 4.241 -10.415 1.00 92.00 298 SER A N 1
ATOM 2257 C CA . SER A 1 298 ? -22.169 5.019 -9.746 1.00 92.00 298 SER A CA 1
ATOM 2258 C C . SER A 1 298 ? -20.837 4.998 -10.520 1.00 92.00 298 SER A C 1
ATOM 2260 O O . SER A 1 298 ? -20.610 4.119 -11.354 1.00 92.00 298 SER A O 1
ATOM 2262 N N . TRP A 1 299 ? -19.952 5.970 -10.268 1.00 92.12 299 TRP A N 1
ATOM 2263 C CA . TRP A 1 299 ? -18.594 6.025 -10.833 1.00 92.12 299 TRP A CA 1
ATOM 2264 C C . TRP A 1 299 ? -17.581 5.406 -9.867 1.00 92.12 299 TRP A C 1
ATOM 2266 O O . TRP A 1 299 ? -17.060 6.092 -8.992 1.00 92.12 299 TRP A O 1
ATOM 2276 N N . CYS A 1 300 ? -17.304 4.112 -10.020 1.00 81.81 300 CYS A N 1
ATOM 2277 C CA . CYS A 1 300 ? -16.495 3.368 -9.048 1.00 81.81 300 CYS A CA 1
ATOM 2278 C C . CYS A 1 300 ? -15.029 3.155 -9.477 1.00 81.81 300 CYS A C 1
ATOM 2280 O O . CYS A 1 300 ? -14.190 2.875 -8.628 1.00 81.81 300 CYS A O 1
ATOM 2282 N N . ASP A 1 301 ? -14.700 3.345 -10.757 1.00 80.12 301 ASP A N 1
ATOM 2283 C CA . ASP A 1 301 ? -13.388 3.021 -11.345 1.00 80.12 301 ASP A CA 1
ATOM 2284 C C . ASP A 1 301 ? -12.601 4.297 -11.695 1.00 80.12 301 ASP A C 1
ATOM 2286 O O . ASP A 1 301 ? -12.344 4.593 -12.857 1.00 80.12 301 ASP A O 1
ATOM 2290 N N . ARG A 1 302 ? -12.291 5.125 -10.694 1.00 85.50 302 ARG A N 1
ATOM 2291 C CA . ARG A 1 302 ? -11.772 6.490 -10.902 1.00 85.50 302 ARG A CA 1
ATOM 2292 C C . ARG A 1 302 ? -10.249 6.555 -10.887 1.00 85.50 302 ARG A C 1
ATOM 2294 O O . ARG A 1 302 ? -9.599 5.870 -10.101 1.00 85.50 302 ARG A O 1
ATOM 2301 N N . ILE A 1 303 ? -9.687 7.411 -11.739 1.00 87.38 303 ILE A N 1
ATOM 2302 C CA . ILE A 1 303 ? -8.243 7.656 -11.814 1.00 87.38 303 ILE A CA 1
ATOM 2303 C C . ILE A 1 303 ? -7.963 9.032 -11.224 1.00 87.38 303 ILE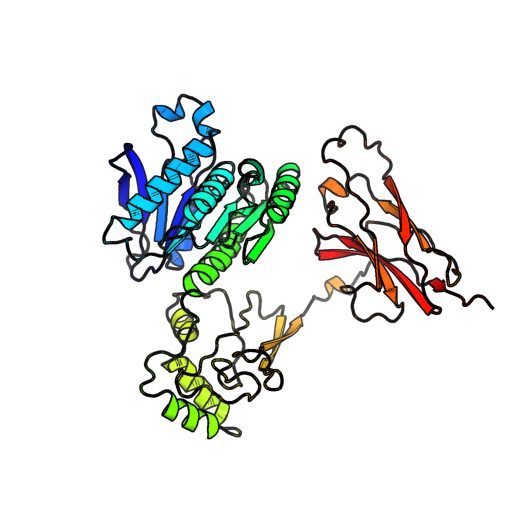 A C 1
ATOM 2305 O O . ILE A 1 303 ? -8.286 10.050 -11.831 1.00 87.38 303 ILE A O 1
ATOM 2309 N N . LEU A 1 304 ? -7.342 9.047 -10.048 1.00 85.94 304 LEU A N 1
ATOM 2310 C CA . LEU A 1 304 ? -6.874 10.265 -9.407 1.00 85.94 304 LEU A CA 1
ATOM 2311 C C . LEU A 1 304 ? -5.351 10.370 -9.555 1.00 85.94 304 LEU A C 1
ATOM 2313 O O . LEU A 1 304 ? -4.636 9.379 -9.408 1.00 85.94 304 LEU A O 1
ATOM 2317 N N . CYS A 1 305 ? -4.851 11.568 -9.833 1.00 84.31 305 CYS A N 1
ATOM 2318 C CA . CYS A 1 305 ? -3.435 11.861 -10.020 1.00 84.31 305 CYS A CA 1
ATOM 2319 C C . CYS A 1 305 ? -2.956 12.915 -9.021 1.00 84.31 305 CYS A C 1
ATOM 2321 O O . CYS A 1 305 ? -3.700 13.810 -8.649 1.00 84.31 305 CYS A O 1
ATOM 2323 N N . SER A 1 306 ? -1.703 12.813 -8.587 1.00 79.69 306 SER A N 1
ATOM 2324 C CA . SER A 1 306 ? -1.054 13.799 -7.718 1.00 79.69 306 SER A CA 1
ATOM 2325 C C . SER A 1 306 ? 0.269 14.198 -8.353 1.00 79.69 306 SER A C 1
ATOM 2327 O O . SER A 1 306 ? 1.049 13.329 -8.741 1.00 79.69 306 SER A O 1
ATOM 2329 N N . GLY A 1 307 ? 0.529 15.498 -8.420 1.00 74.12 307 GLY A N 1
ATOM 2330 C CA . GLY A 1 307 ? 1.775 16.086 -8.901 1.00 74.12 307 GLY A CA 1
ATOM 2331 C C . GLY A 1 307 ? 1.521 17.415 -9.611 1.00 74.12 307 GLY A C 1
ATOM 2332 O O . GLY A 1 307 ? 0.396 17.914 -9.613 1.00 74.12 307 GLY A O 1
ATOM 2333 N N . ASP A 1 308 ? 2.576 18.000 -10.166 1.00 73.00 308 ASP A N 1
ATOM 2334 C CA . ASP A 1 308 ? 2.501 19.320 -10.784 1.00 73.00 308 ASP A CA 1
ATOM 2335 C C . ASP A 1 308 ? 1.824 19.250 -12.163 1.00 73.00 308 ASP A C 1
ATOM 2337 O O . ASP A 1 308 ? 2.264 18.508 -13.045 1.00 73.00 308 ASP A O 1
ATOM 2341 N N . ASN A 1 309 ? 0.764 20.040 -12.348 1.00 67.94 309 ASN A N 1
ATOM 2342 C CA . ASN A 1 309 ? 0.045 20.149 -13.620 1.00 67.94 309 ASN A CA 1
ATOM 2343 C C . ASN A 1 309 ? 0.912 20.781 -14.725 1.00 67.94 309 ASN A C 1
ATOM 2345 O O . ASN A 1 309 ? 0.542 20.714 -15.896 1.00 67.94 309 ASN A O 1
ATOM 2349 N N . GLU A 1 310 ? 2.040 21.402 -14.366 1.00 70.31 310 GLU A N 1
ATOM 2350 C CA . GLU A 1 310 ? 3.051 21.859 -15.322 1.00 70.31 310 GLU A CA 1
ATOM 2351 C C . GLU A 1 310 ? 3.924 20.705 -15.847 1.00 70.31 310 GLU A C 1
ATOM 2353 O O . GLU A 1 310 ? 4.449 20.794 -16.952 1.00 70.31 310 GLU A O 1
ATOM 2358 N N . VAL A 1 311 ? 4.040 19.598 -15.100 1.00 75.38 311 VAL A N 1
ATOM 2359 C CA . VAL A 1 311 ? 4.870 18.429 -15.459 1.00 75.38 311 VAL A CA 1
ATOM 2360 C C . VAL A 1 311 ? 4.073 17.373 -16.217 1.00 75.38 311 VAL A C 1
ATOM 2362 O O . VAL A 1 311 ? 4.615 16.682 -17.079 1.00 75.38 311 VAL A O 1
ATOM 2365 N N . PHE A 1 312 ? 2.784 17.211 -15.919 1.00 82.81 312 PHE A N 1
ATOM 2366 C CA . PHE A 1 312 ? 1.940 16.288 -16.668 1.00 82.81 312 PHE A CA 1
ATOM 2367 C C . PHE A 1 312 ? 0.525 16.819 -16.861 1.00 82.81 312 PHE A C 1
ATOM 2369 O O . PHE A 1 312 ? -0.054 17.481 -16.002 1.00 82.81 312 PHE A O 1
ATOM 2376 N N . ARG A 1 313 ? -0.074 16.438 -17.988 1.00 86.25 313 ARG A N 1
ATOM 2377 C CA . ARG A 1 313 ? -1.457 16.743 -18.334 1.00 86.25 313 ARG A CA 1
ATOM 2378 C C . ARG A 1 313 ? -2.204 15.475 -18.710 1.00 86.25 313 ARG A C 1
ATOM 2380 O O . ARG A 1 313 ? -1.725 14.664 -19.497 1.00 86.25 313 ARG A O 1
ATOM 2387 N N . ILE A 1 314 ? -3.427 15.335 -18.206 1.00 87.94 314 ILE A N 1
ATOM 2388 C CA . ILE A 1 314 ? -4.356 14.313 -18.697 1.00 87.94 314 ILE A CA 1
ATOM 2389 C C . ILE A 1 314 ? -4.949 14.801 -20.021 1.00 87.94 314 ILE A C 1
ATOM 2391 O O . ILE A 1 314 ? -5.638 15.821 -20.060 1.00 87.94 314 ILE A O 1
ATOM 2395 N N . VAL A 1 315 ? -4.676 14.078 -21.106 1.00 89.50 315 VAL A N 1
ATOM 2396 C CA . VAL A 1 315 ? -5.154 14.419 -22.459 1.00 89.50 315 VAL A CA 1
ATOM 2397 C C . VAL A 1 315 ? -6.448 13.703 -22.824 1.00 89.50 315 VAL A C 1
ATOM 2399 O O . VAL A 1 315 ? -7.231 14.209 -23.623 1.00 89.50 315 VAL A O 1
ATOM 2402 N N . ASN A 1 316 ? -6.697 12.539 -22.227 1.00 90.69 316 ASN A N 1
ATOM 2403 C CA . ASN A 1 316 ? -7.921 11.778 -22.437 1.00 90.69 316 ASN A CA 1
ATOM 2404 C C . ASN A 1 316 ? -8.301 11.035 -21.156 1.00 90.69 316 ASN A C 1
ATOM 2406 O O . ASN A 1 316 ? -7.430 10.469 -20.498 1.00 90.69 316 ASN A O 1
ATOM 2410 N N . TYR A 1 317 ? -9.592 11.005 -20.831 1.00 93.69 317 TYR A N 1
ATOM 2411 C CA . TYR A 1 317 ? -10.144 10.270 -19.697 1.00 93.69 317 TYR A CA 1
ATOM 2412 C C . TYR A 1 317 ? -11.494 9.670 -20.092 1.00 93.69 317 TYR A C 1
ATOM 2414 O O . TYR A 1 317 ? -12.447 10.393 -20.383 1.00 93.69 317 TYR A O 1
ATOM 2422 N N . SER A 1 318 ? -11.574 8.340 -20.174 1.00 93.31 318 SER A N 1
ATOM 2423 C CA . SER A 1 318 ? -12.722 7.664 -20.790 1.00 93.31 318 SER A CA 1
ATOM 2424 C C . SER A 1 318 ? -13.035 6.303 -20.169 1.00 93.31 318 SER A C 1
ATOM 2426 O O . SER A 1 318 ? -12.162 5.645 -19.601 1.00 93.31 318 SER A O 1
ATOM 2428 N N . SER A 1 319 ? -14.288 5.859 -20.321 1.00 92.31 319 SER A N 1
ATOM 2429 C CA . SER A 1 319 ? -14.724 4.502 -19.960 1.00 92.31 319 SER A CA 1
ATOM 2430 C C . SER A 1 319 ? -14.774 3.580 -21.181 1.00 92.31 319 SER A C 1
ATOM 2432 O O . SER A 1 319 ? -15.233 3.959 -22.261 1.00 92.31 319 SER A O 1
ATOM 2434 N N . CYS A 1 320 ? -14.338 2.338 -21.003 1.00 90.50 320 CYS A N 1
ATOM 2435 C CA . CYS A 1 320 ? -14.290 1.302 -22.027 1.00 90.50 320 CYS A CA 1
ATOM 2436 C C . CYS A 1 320 ? -15.600 0.503 -22.042 1.00 90.50 320 CYS A C 1
ATOM 2438 O O . CYS A 1 320 ? -15.665 -0.624 -21.552 1.00 90.50 320 CYS A O 1
ATOM 2440 N N . ARG A 1 321 ? -16.662 1.075 -22.625 1.00 89.56 321 ARG A N 1
ATOM 2441 C CA . ARG A 1 321 ? -18.005 0.453 -22.628 1.00 89.56 321 ARG A CA 1
ATOM 2442 C C . ARG A 1 321 ? -18.131 -0.826 -23.466 1.00 89.56 321 ARG A C 1
ATOM 2444 O O . ARG A 1 321 ? -19.132 -1.526 -23.356 1.00 89.56 321 ARG A O 1
ATOM 2451 N N . CYS A 1 322 ? -17.136 -1.137 -24.294 1.00 87.56 322 CYS A N 1
ATOM 2452 C CA . CYS A 1 322 ? -17.084 -2.377 -25.070 1.00 87.56 322 CYS A CA 1
ATOM 2453 C C . CYS A 1 322 ? -16.636 -3.599 -24.249 1.00 87.56 322 CYS A C 1
ATOM 2455 O O . CYS A 1 322 ? -16.803 -4.725 -24.710 1.00 87.56 322 CYS A O 1
ATOM 2457 N N . ILE A 1 323 ? -16.084 -3.400 -23.046 1.00 85.50 323 ILE A N 1
ATOM 2458 C CA . ILE A 1 323 ? -15.644 -4.485 -22.163 1.00 85.50 323 ILE A CA 1
ATOM 2459 C C . ILE A 1 323 ? -16.734 -4.720 -21.114 1.00 85.50 323 ILE A C 1
ATOM 2461 O O . ILE A 1 323 ? -16.883 -3.936 -20.184 1.00 85.50 323 ILE A O 1
ATOM 2465 N N . THR A 1 324 ? -17.494 -5.806 -21.265 1.00 87.19 324 THR A N 1
ATOM 2466 C CA . THR A 1 324 ? -18.646 -6.159 -20.406 1.00 87.19 324 THR A CA 1
ATOM 2467 C C . THR A 1 324 ? -18.416 -7.438 -19.592 1.00 87.19 324 THR A C 1
ATOM 2469 O O . THR A 1 324 ? -19.364 -8.104 -19.182 1.00 87.19 324 THR A O 1
ATOM 2472 N N . LEU A 1 325 ? -17.149 -7.808 -19.377 1.00 84.06 325 LEU A N 1
ATOM 2473 C CA . LEU A 1 325 ? -16.752 -9.051 -18.699 1.00 84.06 325 LEU A CA 1
ATOM 2474 C C . LEU A 1 325 ? -17.005 -9.034 -17.181 1.00 84.06 325 LEU A C 1
ATOM 2476 O O . LEU A 1 325 ? -17.003 -10.092 -16.556 1.00 84.06 325 LEU A O 1
ATOM 2480 N N . SER A 1 326 ? -17.221 -7.858 -16.592 1.00 84.50 326 SER A N 1
ATOM 2481 C CA . SER A 1 326 ? -17.575 -7.669 -15.183 1.00 84.50 326 SER A CA 1
ATOM 2482 C C . SER A 1 326 ? -18.807 -6.769 -15.048 1.00 84.50 326 SER A C 1
ATOM 2484 O O . SER A 1 326 ? -19.383 -6.321 -16.041 1.00 84.50 326 SER A O 1
ATOM 2486 N N . ASP A 1 327 ? -19.232 -6.511 -13.809 1.00 86.56 327 ASP A N 1
ATOM 2487 C CA . ASP A 1 327 ? -20.283 -5.544 -13.484 1.00 86.56 327 ASP A CA 1
ATOM 2488 C C . ASP A 1 327 ? -19.775 -4.090 -13.405 1.00 86.56 327 ASP A C 1
ATOM 2490 O O . ASP A 1 327 ? -20.491 -3.208 -12.918 1.00 86.56 327 ASP A O 1
ATOM 2494 N N . HIS A 1 328 ? -18.582 -3.843 -13.962 1.00 90.25 328 HIS A N 1
ATOM 2495 C CA . HIS A 1 328 ? -17.927 -2.547 -14.107 1.00 90.25 328 HIS A CA 1
ATOM 2496 C C . HIS A 1 328 ? -17.452 -2.313 -15.547 1.00 90.25 328 HIS A C 1
ATOM 2498 O O . HIS A 1 328 ? -16.969 -3.227 -16.216 1.00 90.25 328 HIS A O 1
ATOM 2504 N N . PHE A 1 329 ? -17.503 -1.061 -16.001 1.00 88.44 329 PHE A N 1
ATOM 2505 C CA . PHE A 1 329 ? -16.755 -0.631 -17.181 1.00 88.44 329 PHE A CA 1
ATOM 2506 C C . PHE A 1 329 ? -15.347 -0.173 -16.784 1.00 88.44 329 PHE A C 1
ATOM 2508 O O . PHE A 1 329 ? -15.234 0.767 -15.995 1.00 88.44 329 PHE A O 1
ATOM 2515 N N . PRO A 1 330 ? -14.275 -0.746 -17.365 1.00 89.81 330 PRO A N 1
ATOM 2516 C CA . PRO A 1 330 ? -12.921 -0.257 -17.136 1.00 89.81 330 PRO A CA 1
ATOM 2517 C C . PRO A 1 330 ? -12.784 1.214 -17.527 1.00 89.81 330 PRO A C 1
ATOM 2519 O O . PRO A 1 330 ? -13.381 1.663 -18.507 1.00 89.81 330 PRO A O 1
ATOM 2522 N N . VAL A 1 331 ? -11.950 1.951 -16.806 1.00 91.31 331 VAL A N 1
ATOM 2523 C CA . VAL A 1 331 ? -11.648 3.357 -17.087 1.00 91.31 331 VAL A CA 1
ATOM 2524 C C . VAL A 1 331 ? -10.179 3.497 -17.456 1.00 91.31 331 VAL A C 1
ATOM 2526 O O . VAL A 1 331 ? -9.324 2.770 -16.957 1.00 9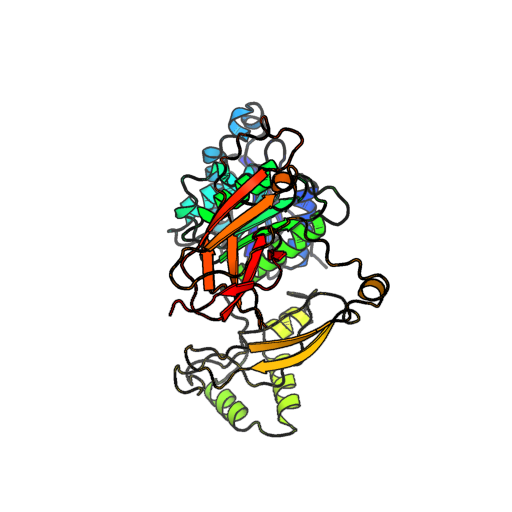1.31 331 VAL A O 1
ATOM 2529 N N . SER A 1 332 ? -9.889 4.419 -18.369 1.00 91.88 332 SER A N 1
ATOM 2530 C CA . SER A 1 332 ? -8.539 4.695 -18.850 1.00 91.88 332 SER A CA 1
ATOM 2531 C C . SER A 1 332 ? -8.271 6.194 -18.886 1.00 91.88 332 SER A C 1
ATOM 2533 O O . SER A 1 332 ? -9.153 6.980 -19.239 1.00 91.88 332 SER A O 1
ATOM 2535 N N . ALA A 1 333 ? -7.041 6.575 -18.544 1.00 90.50 333 ALA A N 1
ATOM 2536 C CA . ALA A 1 333 ? -6.528 7.928 -18.697 1.00 90.50 333 ALA A CA 1
ATOM 2537 C C . ALA A 1 333 ? -5.233 7.899 -19.518 1.00 90.50 333 ALA A C 1
ATOM 2539 O O . ALA A 1 333 ? -4.413 6.993 -19.362 1.00 90.50 333 ALA A O 1
ATOM 2540 N N . GLN A 1 334 ? -5.065 8.881 -20.399 1.00 91.00 334 GLN A N 1
ATOM 2541 C CA . GLN A 1 334 ? -3.834 9.117 -21.149 1.00 91.00 334 GLN A CA 1
ATOM 2542 C C . GLN A 1 334 ? -3.175 10.390 -20.633 1.00 91.00 334 GLN A C 1
ATOM 2544 O O . GLN A 1 334 ? -3.852 11.400 -20.429 1.00 91.00 334 GLN A O 1
ATOM 2549 N N . PHE A 1 335 ? -1.860 10.328 -20.454 1.00 88.69 335 PHE A N 1
ATOM 2550 C CA . PHE A 1 335 ? -1.056 11.403 -19.889 1.00 88.69 335 PHE A CA 1
ATOM 2551 C C . PHE A 1 335 ? -0.020 11.860 -20.913 1.00 88.69 335 PHE A C 1
ATOM 2553 O O . PHE A 1 335 ? 0.638 11.035 -21.545 1.00 88.69 335 PHE A O 1
ATOM 2560 N N . GLU A 1 336 ? 0.128 13.169 -21.045 1.00 86.44 336 GLU A N 1
ATOM 2561 C CA . GLU A 1 336 ? 1.255 13.822 -21.701 1.00 86.44 336 GLU A CA 1
ATOM 2562 C C . GLU A 1 336 ? 2.165 14.367 -20.600 1.00 86.44 336 GLU A C 1
ATOM 2564 O O . GLU A 1 336 ? 1.678 15.021 -19.678 1.00 86.44 336 GLU A O 1
ATOM 2569 N N . LEU A 1 337 ? 3.457 14.042 -20.648 1.00 85.56 337 LEU A N 1
ATOM 2570 C CA . LEU A 1 337 ? 4.431 14.467 -19.643 1.00 85.56 337 LEU A CA 1
ATOM 2571 C C . LEU A 1 337 ? 5.474 15.374 -20.291 1.00 85.56 337 LEU A C 1
ATOM 2573 O O . LEU A 1 337 ? 6.071 14.990 -21.299 1.00 85.56 337 LEU A O 1
ATOM 2577 N N . ASP A 1 338 ? 5.721 16.532 -19.685 1.00 77.88 338 ASP A N 1
ATOM 2578 C CA . ASP A 1 338 ? 6.882 17.357 -19.992 1.00 77.88 338 ASP A CA 1
ATOM 2579 C C . ASP A 1 338 ? 8.053 16.894 -19.120 1.00 77.88 338 ASP A C 1
ATOM 2581 O O . ASP A 1 338 ? 8.044 17.002 -17.895 1.00 77.88 338 ASP A O 1
ATOM 2585 N N . ILE A 1 339 ? 9.058 16.314 -19.768 1.00 70.38 339 ILE A N 1
ATOM 2586 C CA . ILE A 1 339 ? 10.241 15.749 -19.106 1.00 70.38 339 ILE A CA 1
ATOM 2587 C C . ILE A 1 339 ? 11.374 16.800 -19.033 1.00 70.38 339 ILE A C 1
ATOM 2589 O O . ILE A 1 339 ? 12.471 16.502 -18.564 1.00 70.38 339 ILE A O 1
ATOM 2593 N N . GLY A 1 340 ? 11.123 18.040 -19.474 1.00 63.34 340 GLY A N 1
ATOM 2594 C CA . GLY A 1 340 ? 12.094 19.128 -19.503 1.00 63.34 340 GLY A CA 1
ATOM 2595 C C . GLY A 1 340 ? 13.211 18.938 -20.540 1.00 63.34 340 GLY A C 1
ATOM 2596 O O . GLY A 1 340 ? 13.584 17.833 -20.941 1.00 63.34 340 GLY A O 1
ATOM 2597 N N . THR A 1 341 ? 13.809 20.046 -20.982 1.00 53.59 341 THR A N 1
ATOM 2598 C CA . THR A 1 341 ? 14.919 20.049 -21.956 1.00 53.59 341 THR A CA 1
ATOM 2599 C C . THR A 1 341 ? 16.252 19.542 -21.400 1.00 53.59 341 THR A C 1
ATOM 2601 O O . THR A 1 341 ? 17.151 19.241 -22.188 1.00 53.59 341 THR A O 1
ATOM 2604 N N . GLU A 1 342 ? 16.397 19.384 -20.079 1.00 50.34 342 GLU A N 1
ATOM 2605 C CA . GLU A 1 342 ? 17.598 18.781 -19.473 1.00 50.34 342 GLU A CA 1
ATOM 2606 C C . GLU A 1 342 ? 17.769 17.301 -19.859 1.00 50.34 342 GLU A C 1
ATOM 2608 O O . GLU A 1 342 ? 18.895 16.820 -19.951 1.00 50.34 342 GLU A O 1
ATOM 2613 N N . ALA A 1 343 ? 16.684 16.591 -20.198 1.00 49.28 343 ALA A N 1
ATOM 2614 C CA . ALA A 1 343 ? 16.764 15.229 -20.731 1.00 49.28 343 ALA A CA 1
ATOM 2615 C C . ALA A 1 343 ? 17.284 15.172 -22.185 1.00 49.28 343 ALA A C 1
ATOM 2617 O O . ALA A 1 343 ? 17.766 14.131 -22.633 1.00 49.28 343 ALA A O 1
ATOM 2618 N N . GLN A 1 344 ? 17.191 16.279 -22.934 1.00 46.59 344 GLN A N 1
ATOM 2619 C CA . GLN A 1 344 ? 17.581 16.350 -24.349 1.00 46.59 344 GLN A CA 1
ATOM 2620 C C . GLN A 1 344 ? 18.948 17.013 -24.565 1.00 46.59 344 GLN A C 1
ATOM 2622 O O . GLN A 1 344 ? 19.680 16.633 -25.482 1.00 46.59 344 GLN A O 1
ATOM 2627 N N . GLN A 1 345 ? 19.337 17.970 -23.719 1.00 42.41 345 GLN A N 1
ATOM 2628 C CA . GLN A 1 345 ? 20.639 18.634 -23.800 1.00 42.41 345 GLN A CA 1
ATOM 2629 C C . GLN A 1 345 ? 21.679 17.880 -22.974 1.00 42.41 345 GLN A C 1
ATOM 2631 O O . GLN A 1 345 ? 22.017 18.247 -21.856 1.00 42.41 345 GLN A O 1
ATOM 2636 N N . GLY A 1 346 ? 22.194 16.803 -23.564 1.00 47.59 346 GLY A N 1
ATOM 2637 C CA . GLY A 1 346 ? 23.194 15.951 -22.931 1.00 47.59 346 GLY A CA 1
ATOM 2638 C C . GLY A 1 346 ? 22.684 14.551 -22.639 1.00 47.59 346 GLY A C 1
ATOM 2639 O O . GLY A 1 346 ? 23.026 14.001 -21.595 1.00 47.59 346 GLY A O 1
ATOM 2640 N N . ALA A 1 347 ? 21.923 13.954 -23.566 1.00 45.53 347 ALA A N 1
ATOM 2641 C CA . ALA A 1 347 ? 21.750 12.507 -23.606 1.00 45.53 347 ALA A CA 1
ATOM 2642 C C . ALA A 1 347 ? 23.136 11.858 -23.768 1.00 45.53 347 ALA A C 1
ATOM 2644 O O . ALA A 1 347 ? 23.587 11.532 -24.866 1.00 45.53 347 ALA A O 1
ATOM 2645 N N . GLN A 1 348 ? 23.845 11.711 -22.647 1.00 51.44 348 GLN A N 1
ATOM 2646 C CA . GLN A 1 348 ? 24.886 10.717 -22.485 1.00 51.44 348 GLN A CA 1
ATOM 2647 C C . GLN A 1 348 ? 24.297 9.422 -23.055 1.00 51.44 348 GLN A C 1
ATOM 2649 O O . GLN A 1 348 ? 23.130 9.125 -22.768 1.00 51.44 348 GLN A O 1
ATOM 2654 N N . PRO A 1 349 ? 25.042 8.673 -23.887 1.00 57.41 349 PRO A N 1
ATOM 2655 C CA . PRO A 1 349 ? 24.585 7.369 -24.340 1.00 57.41 349 PRO A CA 1
ATOM 2656 C C . PRO A 1 349 ? 24.039 6.614 -23.134 1.00 57.41 349 PRO A C 1
ATOM 2658 O O . PRO A 1 349 ? 24.696 6.614 -22.091 1.00 57.41 349 PRO A O 1
ATOM 2661 N N . LEU A 1 350 ? 22.837 6.043 -23.259 1.00 60.53 350 LEU A N 1
ATOM 2662 C CA . LEU A 1 350 ? 22.196 5.266 -22.200 1.00 60.53 350 LEU A CA 1
ATOM 2663 C C . LEU A 1 350 ? 23.225 4.266 -21.659 1.00 60.53 350 LEU A C 1
ATOM 2665 O O . LEU A 1 350 ? 23.569 3.282 -22.315 1.00 60.53 350 LEU A O 1
ATOM 2669 N N . SER A 1 351 ? 23.796 4.590 -20.499 1.00 70.19 351 SER A N 1
ATOM 2670 C CA . SER A 1 351 ? 24.850 3.793 -19.895 1.00 70.19 351 SER A CA 1
ATOM 2671 C C . SER A 1 351 ? 24.154 2.757 -19.045 1.00 70.19 351 SER A C 1
ATOM 2673 O O . SER A 1 351 ? 23.672 3.044 -17.948 1.00 70.19 351 SER A O 1
ATOM 2675 N N . TRP A 1 352 ? 24.029 1.559 -19.602 1.00 83.38 352 TRP A N 1
ATOM 2676 C CA . TRP A 1 352 ? 23.462 0.444 -18.872 1.00 83.38 352 TRP A CA 1
ATOM 2677 C C . TRP A 1 352 ? 24.361 0.112 -17.674 1.00 83.38 352 TRP A C 1
ATOM 2679 O O . TRP A 1 352 ? 25.565 -0.102 -17.861 1.00 83.38 352 TRP A O 1
ATOM 2689 N N . PRO A 1 353 ? 23.816 0.062 -16.445 1.00 81.06 353 PRO A N 1
ATOM 2690 C CA . PRO A 1 353 ? 24.601 -0.312 -15.274 1.00 81.06 353 PRO A CA 1
ATOM 2691 C C . PRO A 1 353 ? 25.120 -1.754 -15.353 1.00 81.06 353 PRO A C 1
ATOM 2693 O O . PRO A 1 353 ? 26.172 -2.040 -14.784 1.00 81.06 353 PRO A O 1
ATOM 2696 N N . LEU A 1 354 ? 24.444 -2.649 -16.087 1.00 84.81 354 LEU A N 1
ATOM 2697 C CA . LEU A 1 354 ? 25.002 -3.948 -16.472 1.00 84.81 354 LEU A CA 1
ATOM 2698 C C . LEU A 1 354 ? 25.338 -3.969 -17.953 1.00 84.81 354 LEU A C 1
ATOM 2700 O O . LEU A 1 354 ? 24.763 -3.246 -18.764 1.00 84.81 354 LEU A O 1
ATOM 2704 N N . ARG A 1 355 ? 26.214 -4.898 -18.323 1.00 85.19 355 ARG A N 1
ATOM 2705 C CA . ARG A 1 355 ? 26.541 -5.158 -19.722 1.00 85.19 355 ARG A CA 1
ATOM 2706 C C . ARG A 1 355 ? 26.139 -6.573 -20.088 1.00 85.19 355 ARG A C 1
ATOM 2708 O O . ARG A 1 355 ? 26.498 -7.513 -19.385 1.00 85.19 355 ARG A O 1
ATOM 2715 N N . VAL A 1 356 ? 25.411 -6.701 -21.190 1.00 87.88 356 VAL A N 1
ATOM 2716 C CA . VAL A 1 356 ? 25.230 -7.981 -21.875 1.00 87.88 356 VAL A CA 1
ATOM 2717 C C . VAL A 1 356 ? 26.360 -8.095 -22.889 1.00 87.88 356 VAL A C 1
ATOM 2719 O O . VAL A 1 356 ? 26.582 -7.157 -23.662 1.00 87.88 356 VAL A O 1
ATOM 2722 N N . ASP A 1 357 ? 27.089 -9.206 -22.867 1.00 89.50 357 ASP A N 1
ATOM 2723 C CA . ASP A 1 357 ? 28.126 -9.466 -23.863 1.00 89.50 357 ASP A CA 1
ATOM 2724 C C . ASP A 1 357 ? 27.518 -9.505 -25.272 1.00 89.50 357 ASP A C 1
ATOM 2726 O O . ASP A 1 357 ? 26.325 -9.755 -25.459 1.00 89.50 357 ASP A O 1
ATOM 2730 N N . HIS A 1 358 ? 28.346 -9.250 -26.286 1.00 91.06 358 HIS A N 1
ATOM 2731 C CA . HIS A 1 358 ? 27.901 -9.346 -27.670 1.00 91.06 358 HIS A CA 1
ATOM 2732 C C . HIS A 1 358 ? 27.387 -10.761 -27.973 1.00 91.06 358 HIS A C 1
ATOM 2734 O O . HIS A 1 358 ? 28.113 -11.742 -27.813 1.00 91.06 358 HIS A O 1
ATOM 2740 N N . ILE A 1 359 ? 26.140 -10.838 -28.437 1.00 92.62 359 ILE A N 1
ATOM 2741 C CA . ILE A 1 359 ? 25.506 -12.076 -28.881 1.00 92.62 359 ILE A CA 1
ATOM 2742 C C . ILE A 1 359 ? 25.682 -12.157 -30.405 1.00 92.62 359 ILE A C 1
ATOM 2744 O O . ILE A 1 359 ? 25.238 -11.238 -31.103 1.00 92.62 359 ILE A O 1
ATOM 2748 N N . PRO A 1 360 ? 26.350 -13.198 -30.935 1.00 93.44 360 PRO A N 1
ATOM 2749 C CA . PRO A 1 360 ? 26.520 -13.366 -32.372 1.00 93.44 360 PRO A CA 1
ATOM 2750 C C . PRO A 1 360 ? 25.204 -13.793 -33.037 1.00 93.44 360 PRO A C 1
ATOM 2752 O O . PRO A 1 360 ? 24.183 -13.996 -32.383 1.00 93.44 360 PRO A O 1
ATOM 2755 N N . THR A 1 361 ? 25.234 -13.973 -34.360 1.00 93.44 361 THR A N 1
ATOM 2756 C CA . THR A 1 361 ? 24.147 -14.694 -35.039 1.00 93.44 361 THR A CA 1
ATOM 2757 C C . THR A 1 361 ? 23.998 -16.083 -34.421 1.00 93.44 361 THR A C 1
ATOM 2759 O O . THR A 1 361 ? 24.989 -16.793 -34.251 1.00 93.44 361 THR A O 1
ATOM 2762 N N . TRP A 1 362 ? 22.765 -16.442 -34.082 1.00 94.62 362 TRP A N 1
ATOM 2763 C CA . TRP A 1 362 ? 22.412 -17.693 -33.422 1.00 94.62 362 TRP A CA 1
ATOM 2764 C C . TRP A 1 362 ? 21.679 -18.631 -34.377 1.00 94.62 362 TRP A C 1
ATOM 2766 O O . TRP A 1 362 ? 21.224 -18.199 -35.434 1.00 94.62 362 TRP A O 1
ATOM 2776 N N . GLU A 1 363 ? 21.546 -19.901 -34.016 1.00 93.62 363 GLU A N 1
ATOM 2777 C CA . GLU A 1 363 ? 20.819 -20.903 -34.802 1.00 93.62 363 GLU A CA 1
ATOM 2778 C C . GLU A 1 363 ? 19.494 -21.273 -34.144 1.00 93.62 363 GLU A C 1
ATOM 2780 O O . GLU A 1 363 ? 19.404 -21.409 -32.922 1.00 93.62 363 GLU A O 1
ATOM 2785 N N . GLU A 1 364 ? 18.466 -21.446 -34.972 1.00 89.19 364 GLU A N 1
ATOM 2786 C CA . GLU A 1 364 ? 17.182 -22.008 -34.559 1.00 89.19 364 GLU A CA 1
ATOM 2787 C C . GLU A 1 364 ? 17.407 -23.397 -33.926 1.00 89.19 364 GLU A C 1
ATOM 2789 O O . GLU A 1 364 ? 18.296 -24.142 -34.336 1.00 89.19 364 GLU A O 1
ATOM 2794 N N . PHE A 1 365 ? 16.617 -23.741 -32.906 1.00 85.56 365 PHE A N 1
ATOM 2795 C CA . PHE A 1 365 ? 16.709 -24.997 -32.133 1.00 85.56 365 PHE A CA 1
ATOM 2796 C C . PHE A 1 365 ? 17.934 -25.168 -31.214 1.00 85.56 365 PHE A C 1
ATOM 2798 O O . PHE A 1 365 ? 17.941 -26.103 -30.412 1.00 85.56 365 PHE A O 1
ATOM 2805 N N . ILE A 1 366 ? 18.915 -24.257 -31.233 1.00 90.56 366 ILE A N 1
ATOM 2806 C CA . ILE A 1 366 ? 20.005 -24.241 -30.245 1.00 90.56 366 ILE A CA 1
ATOM 2807 C C . ILE A 1 366 ? 19.615 -23.346 -29.057 1.00 90.56 366 ILE A C 1
ATOM 2809 O O . ILE A 1 366 ? 19.286 -22.176 -29.280 1.00 90.56 366 ILE A O 1
ATOM 2813 N N . PRO A 1 367 ? 19.685 -23.834 -27.799 1.00 91.00 367 PRO A N 1
ATOM 2814 C CA . PRO A 1 367 ? 19.475 -23.000 -26.616 1.00 91.00 367 PRO A CA 1
ATOM 2815 C C . PRO A 1 367 ? 20.355 -21.752 -26.656 1.00 91.00 367 PRO A C 1
ATOM 2817 O O . PRO A 1 367 ? 21.555 -21.844 -26.920 1.00 91.00 367 PRO A O 1
ATOM 2820 N N . LEU A 1 368 ? 19.771 -20.577 -26.430 1.00 90.75 368 LEU A N 1
ATOM 2821 C CA . LEU A 1 368 ? 20.513 -19.321 -26.474 1.00 90.75 368 LEU A CA 1
ATOM 2822 C C . LEU A 1 368 ? 21.348 -19.167 -25.203 1.00 90.75 368 LEU A C 1
ATOM 2824 O O . LEU A 1 368 ? 20.799 -19.132 -24.106 1.00 90.75 368 LEU A O 1
ATOM 2828 N N . VAL A 1 369 ? 22.662 -18.993 -25.346 1.00 90.38 369 VAL A N 1
ATOM 2829 C CA . VAL A 1 369 ? 23.554 -18.731 -24.210 1.00 90.38 369 VAL A CA 1
ATOM 2830 C C . VAL A 1 369 ? 24.081 -17.305 -24.271 1.00 90.38 369 VAL A C 1
ATOM 2832 O O . VAL A 1 369 ? 24.705 -16.907 -25.254 1.00 90.38 369 VAL A O 1
ATOM 2835 N N . CYS A 1 370 ? 23.888 -16.538 -23.199 1.00 89.38 370 CYS A N 1
ATOM 2836 C CA . CYS A 1 370 ? 24.438 -15.190 -23.078 1.00 89.38 370 CYS A CA 1
ATOM 2837 C C . CYS A 1 370 ? 25.147 -14.969 -21.740 1.00 89.38 370 CYS A C 1
ATOM 2839 O O . CYS A 1 370 ? 24.900 -15.662 -20.750 1.00 89.38 370 CYS A O 1
ATOM 2841 N N . ARG A 1 371 ? 26.032 -13.971 -21.716 1.00 88.56 371 ARG A N 1
ATOM 2842 C CA . ARG A 1 371 ? 26.773 -13.553 -20.525 1.00 88.56 371 ARG A CA 1
ATOM 2843 C C . ARG A 1 371 ? 26.370 -12.145 -20.119 1.00 88.56 371 ARG A C 1
ATOM 2845 O O . ARG A 1 371 ? 26.256 -11.265 -20.971 1.00 88.56 371 ARG A O 1
ATOM 2852 N N . ILE A 1 372 ? 26.167 -11.940 -18.822 1.00 87.38 372 ILE A N 1
ATOM 2853 C CA . ILE A 1 372 ? 25.780 -10.650 -18.249 1.00 87.38 372 ILE A CA 1
ATOM 2854 C C . ILE A 1 372 ? 26.753 -10.291 -17.129 1.00 87.38 372 ILE A C 1
ATOM 2856 O O . ILE A 1 372 ? 26.917 -11.045 -16.171 1.00 87.38 372 ILE A O 1
ATOM 2860 N N . MET A 1 373 ? 27.397 -9.132 -17.242 1.00 84.69 373 MET A N 1
ATOM 2861 C CA . MET A 1 373 ? 28.298 -8.599 -16.224 1.00 84.69 373 MET A CA 1
ATOM 2862 C C . MET A 1 373 ? 27.524 -7.760 -15.210 1.00 84.69 373 MET A C 1
ATOM 2864 O O . MET A 1 373 ? 26.954 -6.721 -15.549 1.00 84.69 373 MET A O 1
ATOM 2868 N N . ILE A 1 374 ? 27.542 -8.214 -13.962 1.00 80.31 374 ILE A N 1
ATOM 2869 C CA . ILE A 1 374 ? 26.833 -7.636 -12.827 1.00 80.31 374 ILE A CA 1
ATOM 2870 C C . ILE A 1 374 ? 27.846 -6.918 -11.915 1.00 80.31 374 ILE A C 1
ATOM 2872 O O . ILE A 1 374 ? 28.744 -7.574 -11.374 1.00 80.31 374 ILE A O 1
ATOM 2876 N N . PRO A 1 375 ? 27.723 -5.594 -11.704 1.00 79.88 375 PRO A N 1
ATOM 2877 C CA . PRO A 1 375 ? 28.580 -4.847 -10.780 1.00 79.88 375 PRO A CA 1
ATOM 2878 C C . PRO A 1 375 ? 28.526 -5.383 -9.343 1.00 79.88 375 PRO A C 1
ATOM 2880 O O . PRO A 1 375 ? 27.508 -5.915 -8.907 1.00 79.88 375 PRO A O 1
ATOM 2883 N N . SER A 1 376 ? 29.603 -5.231 -8.570 1.00 72.50 376 SER A N 1
ATOM 2884 C CA . SER A 1 376 ? 29.664 -5.729 -7.185 1.00 72.50 376 SER A CA 1
ATOM 2885 C C . SER A 1 376 ? 28.698 -5.014 -6.234 1.00 72.50 376 SER A C 1
ATOM 2887 O O . SER A 1 376 ? 28.197 -5.628 -5.299 1.00 72.50 376 SER A O 1
ATOM 2889 N N . ASP A 1 377 ? 28.411 -3.738 -6.482 1.00 72.81 377 ASP A N 1
ATOM 2890 C CA . ASP A 1 377 ? 27.524 -2.883 -5.682 1.00 72.81 377 ASP A CA 1
ATOM 2891 C C . ASP A 1 377 ? 26.039 -3.019 -6.061 1.00 72.81 377 ASP A C 1
ATOM 2893 O O . ASP A 1 377 ? 25.165 -2.407 -5.442 1.00 72.81 377 ASP A O 1
ATOM 2897 N N . CYS A 1 378 ? 25.725 -3.822 -7.082 1.00 77.12 378 CYS A N 1
ATOM 2898 C CA . CYS A 1 378 ? 24.368 -3.920 -7.598 1.00 77.12 378 CYS A CA 1
ATOM 2899 C C . CYS A 1 378 ? 23.365 -4.400 -6.535 1.00 77.12 378 CYS A C 1
ATOM 2901 O O . CYS A 1 378 ? 22.277 -3.847 -6.459 1.00 77.12 378 CYS A O 1
ATOM 2903 N N . TRP A 1 379 ? 23.714 -5.365 -5.677 1.00 70.12 379 TRP A N 1
ATOM 2904 C CA . TRP A 1 379 ? 22.813 -5.960 -4.675 1.00 70.12 379 TRP A CA 1
ATOM 2905 C C . TRP A 1 379 ? 22.449 -4.985 -3.559 1.00 70.12 379 TRP A C 1
ATOM 2907 O O . TRP A 1 379 ? 21.322 -4.988 -3.059 1.00 70.12 379 TRP A O 1
ATOM 2917 N N . THR A 1 380 ? 23.388 -4.104 -3.219 1.00 66.56 380 THR A N 1
ATOM 2918 C CA . THR A 1 380 ? 23.153 -3.004 -2.289 1.00 66.56 380 THR A CA 1
ATOM 2919 C C . THR A 1 380 ? 22.166 -2.013 -2.896 1.00 66.56 380 THR A C 1
ATOM 2921 O O . THR A 1 380 ? 21.208 -1.608 -2.243 1.00 66.56 380 THR A O 1
ATOM 2924 N N . ASN A 1 381 ? 22.337 -1.685 -4.178 1.00 68.56 381 ASN A N 1
ATOM 2925 C CA . ASN A 1 381 ? 21.653 -0.550 -4.782 1.00 68.56 381 ASN A CA 1
ATOM 2926 C C . ASN A 1 381 ? 20.333 -0.917 -5.488 1.00 68.56 381 ASN A C 1
ATOM 2928 O O . ASN A 1 381 ? 19.304 -0.284 -5.248 1.00 68.56 381 ASN A O 1
ATOM 2932 N N . TRP A 1 382 ? 20.323 -1.915 -6.375 1.00 73.62 382 TRP A N 1
ATOM 2933 C CA . TRP A 1 382 ? 19.201 -2.135 -7.299 1.00 73.62 382 TRP A CA 1
ATOM 2934 C C . TRP A 1 382 ? 18.965 -3.568 -7.815 1.00 73.62 382 TRP A C 1
ATOM 2936 O O . TRP A 1 382 ? 17.964 -3.777 -8.500 1.00 73.62 382 TRP A O 1
ATOM 2946 N N . CYS A 1 383 ? 19.804 -4.552 -7.485 1.00 76.94 383 CYS A N 1
ATOM 2947 C CA . CYS A 1 383 ? 19.547 -5.967 -7.774 1.00 76.94 383 CYS A CA 1
ATOM 2948 C C . CYS A 1 383 ? 18.725 -6.640 -6.671 1.00 76.94 383 CYS A C 1
ATOM 2950 O O . CYS A 1 383 ? 18.866 -6.330 -5.486 1.00 76.94 383 CYS A O 1
ATOM 2952 N N . THR A 1 384 ? 17.895 -7.601 -7.062 1.00 75.50 384 THR A N 1
ATOM 2953 C CA . THR A 1 384 ? 17.136 -8.470 -6.151 1.00 75.50 384 THR A CA 1
ATOM 2954 C C . THR A 1 384 ? 17.000 -9.869 -6.751 1.00 75.50 384 THR A C 1
ATOM 2956 O O . THR A 1 384 ? 17.126 -10.060 -7.957 1.00 75.50 384 THR A O 1
ATOM 2959 N N . TYR A 1 385 ? 16.724 -10.871 -5.912 1.00 76.25 385 TYR A N 1
ATOM 2960 C CA . TYR A 1 385 ? 16.472 -12.253 -6.347 1.00 76.25 385 TYR A CA 1
ATOM 2961 C C . TYR A 1 385 ? 15.227 -12.389 -7.241 1.00 76.25 385 TYR A C 1
ATOM 2963 O O . TYR A 1 385 ? 14.983 -13.453 -7.804 1.00 76.25 385 TYR A O 1
ATOM 2971 N N . ARG A 1 386 ? 14.427 -11.322 -7.348 1.00 77.75 386 ARG A N 1
ATOM 2972 C CA . ARG A 1 386 ? 13.258 -11.218 -8.229 1.00 77.75 386 ARG A CA 1
ATOM 2973 C C . ARG A 1 386 ? 13.572 -10.665 -9.615 1.00 77.75 386 ARG A C 1
ATOM 2975 O O . ARG A 1 386 ? 12.666 -10.586 -10.445 1.00 77.75 386 ARG A O 1
ATOM 2982 N N . ASP A 1 387 ? 14.804 -10.230 -9.847 1.00 83.88 387 ASP A N 1
ATOM 2983 C CA . ASP A 1 387 ? 15.235 -9.791 -11.166 1.00 83.88 387 ASP A CA 1
ATOM 2984 C C . ASP A 1 387 ? 15.176 -10.955 -12.156 1.00 83.88 387 ASP A C 1
ATOM 2986 O O . ASP A 1 387 ? 15.276 -12.131 -11.791 1.00 83.88 387 ASP A O 1
ATOM 2990 N N . TRP A 1 388 ? 14.991 -10.625 -13.427 1.00 85.12 388 TRP A N 1
ATOM 2991 C CA . TRP A 1 388 ? 14.855 -11.621 -14.479 1.00 85.12 388 TRP A CA 1
ATOM 2992 C C . TRP A 1 388 ? 15.465 -11.130 -15.781 1.00 85.12 388 TRP A C 1
ATOM 2994 O O . TRP A 1 388 ? 15.622 -9.930 -16.022 1.00 85.12 388 TRP A O 1
ATOM 3004 N N . ILE A 1 389 ? 15.819 -12.091 -16.627 1.00 88.31 389 ILE A N 1
ATOM 3005 C CA . ILE A 1 389 ? 16.401 -11.846 -17.942 1.00 88.31 389 ILE A CA 1
ATOM 3006 C C . ILE A 1 389 ? 15.407 -12.310 -18.987 1.00 88.31 389 ILE A C 1
ATOM 3008 O O . ILE A 1 389 ? 14.901 -13.427 -18.893 1.00 88.31 389 ILE A O 1
ATOM 3012 N N . GLY A 1 390 ? 15.116 -11.435 -19.946 1.00 88.44 390 GLY A N 1
ATOM 3013 C CA . GLY A 1 390 ? 14.113 -11.654 -20.977 1.00 88.44 390 GLY A CA 1
ATOM 3014 C C . GLY A 1 390 ? 14.681 -11.588 -22.388 1.00 88.44 390 GLY A C 1
ATOM 3015 O O . GLY A 1 390 ? 15.552 -10.759 -22.666 1.00 88.44 390 GLY A O 1
ATOM 3016 N N . VAL A 1 391 ? 14.146 -12.419 -23.285 1.00 89.69 391 VAL A N 1
ATOM 3017 C CA . VAL A 1 391 ? 14.326 -12.281 -24.739 1.00 89.69 391 VAL A CA 1
ATOM 3018 C C . VAL A 1 391 ? 13.151 -11.531 -25.350 1.00 89.69 391 VAL A C 1
ATOM 3020 O O . VAL A 1 391 ? 11.997 -11.676 -24.952 1.00 89.69 391 VAL A O 1
ATOM 3023 N N . TYR A 1 392 ? 13.466 -10.725 -26.347 1.00 88.44 392 TYR A N 1
ATOM 3024 C CA . TYR A 1 392 ? 12.639 -9.644 -26.833 1.00 88.44 392 TYR A CA 1
ATOM 3025 C C . TYR A 1 392 ? 12.771 -9.542 -28.356 1.00 88.44 392 TYR A C 1
ATOM 3027 O O . TYR A 1 392 ? 13.906 -9.524 -28.827 1.00 88.44 392 TYR A O 1
ATOM 3035 N N . PRO A 1 393 ? 11.684 -9.453 -29.149 1.00 88.31 393 PRO A N 1
ATOM 3036 C CA . PRO A 1 393 ? 11.808 -9.103 -30.563 1.00 88.31 393 PRO A CA 1
ATOM 3037 C C . PRO A 1 393 ? 12.526 -7.760 -30.734 1.00 88.31 393 PRO A C 1
ATOM 3039 O O . PRO A 1 393 ? 12.265 -6.815 -29.995 1.00 88.31 393 PRO A O 1
ATOM 3042 N N . ASP A 1 394 ? 13.407 -7.633 -31.721 1.00 84.56 394 ASP A N 1
ATOM 3043 C CA . ASP A 1 394 ? 14.133 -6.374 -31.954 1.00 84.56 394 ASP A CA 1
ATOM 3044 C C . ASP A 1 394 ? 13.198 -5.205 -32.324 1.00 84.56 394 ASP A C 1
ATOM 3046 O O . ASP A 1 394 ? 13.478 -4.046 -32.038 1.00 84.56 394 ASP A O 1
ATOM 3050 N N . SER A 1 395 ? 12.029 -5.509 -32.887 1.00 80.12 395 SER A N 1
ATOM 3051 C CA . SER A 1 395 ? 11.008 -4.539 -33.300 1.00 80.12 395 SER A CA 1
ATOM 3052 C C . SER A 1 395 ? 10.109 -4.030 -32.159 1.00 80.12 395 SER A C 1
ATOM 3054 O O . SER A 1 395 ? 8.974 -3.626 -32.406 1.00 80.12 395 SER A O 1
ATOM 3056 N N . LEU A 1 396 ? 10.523 -4.170 -30.901 1.00 69.12 396 LEU A N 1
ATOM 3057 C CA . LEU A 1 396 ? 9.621 -4.092 -29.753 1.00 69.12 396 LEU A CA 1
ATOM 3058 C C . LEU A 1 396 ? 9.058 -2.710 -29.421 1.00 69.12 396 LEU A C 1
ATOM 3060 O O . LEU A 1 396 ? 9.790 -1.736 -29.279 1.00 69.12 396 LEU A O 1
ATOM 3064 N N . ASN A 1 397 ? 7.764 -2.726 -29.081 1.00 56.16 397 ASN A N 1
ATOM 3065 C CA . ASN A 1 397 ? 7.014 -1.613 -28.492 1.00 56.16 397 ASN A CA 1
ATOM 3066 C C . ASN A 1 397 ? 6.673 -1.832 -26.995 1.00 56.16 397 ASN A C 1
ATOM 3068 O O . ASN A 1 397 ? 6.047 -0.970 -26.385 1.00 56.16 397 ASN A O 1
ATOM 3072 N N . SER A 1 398 ? 7.008 -2.988 -26.386 1.00 60.81 398 SER A N 1
ATOM 3073 C CA . SER A 1 398 ? 6.671 -3.288 -24.977 1.00 60.81 398 SER A CA 1
ATOM 3074 C C . SER A 1 398 ? 7.628 -4.272 -24.282 1.00 60.81 398 SER A C 1
ATOM 3076 O O . SER A 1 398 ? 7.673 -5.458 -24.591 1.00 60.81 398 SER A O 1
ATOM 3078 N N . ILE A 1 399 ? 8.352 -3.792 -23.271 1.00 63.31 399 ILE A N 1
ATOM 3079 C CA . ILE A 1 399 ? 9.386 -4.548 -22.537 1.00 63.31 399 ILE A CA 1
ATOM 3080 C C . ILE A 1 399 ? 8.852 -5.388 -21.362 1.00 63.31 399 ILE A C 1
ATOM 3082 O O . ILE A 1 399 ? 9.621 -6.063 -20.682 1.00 63.31 399 ILE A O 1
ATOM 3086 N N . THR A 1 400 ? 7.548 -5.354 -21.090 1.00 65.00 400 THR A N 1
ATOM 3087 C CA . THR A 1 400 ? 6.947 -6.008 -19.911 1.00 65.00 400 THR A CA 1
ATOM 3088 C C . THR A 1 400 ? 6.475 -7.439 -20.169 1.00 65.00 400 THR A C 1
ATOM 3090 O O . THR A 1 400 ? 6.034 -8.110 -19.240 1.00 65.00 400 THR A O 1
ATOM 3093 N N . ARG A 1 401 ? 6.557 -7.919 -21.416 1.00 70.81 401 ARG A N 1
ATOM 3094 C CA . ARG A 1 401 ? 6.177 -9.281 -21.819 1.00 70.81 401 ARG A CA 1
ATOM 3095 C C . ARG A 1 401 ? 7.297 -9.913 -22.654 1.00 70.81 401 ARG A C 1
ATOM 3097 O O . ARG A 1 401 ? 7.216 -9.873 -23.882 1.00 70.81 401 ARG A O 1
ATOM 3104 N N . PRO A 1 402 ? 8.366 -10.417 -22.018 1.00 77.56 402 PRO A N 1
ATOM 3105 C CA . PRO A 1 402 ? 9.413 -11.144 -22.734 1.00 77.56 402 PRO A CA 1
ATOM 3106 C C . PRO A 1 402 ? 8.859 -12.443 -23.345 1.00 77.56 402 PRO A C 1
ATOM 3108 O O . PRO A 1 402 ? 7.871 -12.989 -22.854 1.00 77.56 402 PRO A O 1
ATOM 3111 N N . LEU A 1 403 ? 9.494 -12.919 -24.419 1.00 81.31 403 LEU A N 1
ATOM 3112 C CA . LEU A 1 403 ? 9.175 -14.204 -25.056 1.00 81.31 403 LEU A CA 1
ATOM 3113 C C . LEU A 1 403 ? 9.579 -15.374 -24.165 1.00 81.31 403 LEU A C 1
ATOM 3115 O O . LEU A 1 403 ? 8.786 -16.273 -23.913 1.00 81.31 403 LEU A O 1
ATOM 3119 N N . ASP A 1 404 ? 10.803 -15.294 -23.656 1.00 77.62 404 ASP A N 1
ATOM 3120 C CA . ASP A 1 404 ? 11.408 -16.268 -22.768 1.00 77.62 404 ASP A CA 1
ATOM 3121 C C . ASP A 1 404 ? 12.003 -15.522 -21.588 1.00 77.62 404 ASP A C 1
ATOM 3123 O O . ASP A 1 404 ? 12.633 -14.475 -21.771 1.00 77.62 404 ASP A O 1
ATOM 3127 N N . TRP A 1 405 ? 11.816 -16.061 -20.386 1.00 74.88 405 TRP A N 1
ATOM 3128 C CA . TRP A 1 405 ? 12.440 -15.540 -19.180 1.00 74.88 405 TRP A CA 1
ATOM 3129 C C . TRP A 1 405 ? 13.194 -16.632 -18.437 1.00 74.88 405 TRP A C 1
ATOM 3131 O O . TRP A 1 405 ? 12.709 -17.749 -18.261 1.00 74.88 405 TRP A O 1
ATOM 3141 N N . VAL A 1 406 ? 14.379 -16.281 -17.948 1.00 65.31 406 VAL A N 1
ATOM 3142 C CA . VAL A 1 406 ? 15.147 -17.113 -17.024 1.00 65.31 406 VAL A CA 1
ATOM 3143 C C . VAL A 1 406 ? 15.397 -16.304 -15.760 1.00 65.31 406 VAL A C 1
ATOM 3145 O O . VAL A 1 406 ? 15.889 -15.175 -15.805 1.00 65.31 406 VAL A O 1
ATOM 3148 N N . TYR A 1 407 ? 15.035 -16.890 -14.621 1.00 67.25 407 TYR A N 1
ATOM 3149 C CA . TYR A 1 407 ? 15.351 -16.350 -13.306 1.00 67.25 407 TYR A CA 1
ATOM 3150 C C . TYR A 1 407 ? 16.745 -16.814 -12.896 1.00 67.25 407 TYR A C 1
ATOM 3152 O O . TYR A 1 407 ? 16.943 -17.957 -12.490 1.00 67.25 407 TYR A O 1
ATOM 3160 N N . THR A 1 408 ? 17.714 -15.917 -12.983 1.00 59.78 408 THR A N 1
ATOM 3161 C CA . THR A 1 408 ? 19.045 -16.087 -12.397 1.00 59.78 408 THR A CA 1
ATOM 3162 C C . THR A 1 408 ? 19.401 -14.739 -11.754 1.00 59.78 408 THR A C 1
ATOM 3164 O O . THR A 1 408 ? 19.626 -13.757 -12.444 1.00 59.78 408 THR A O 1
ATOM 3167 N N . LEU A 1 409 ? 19.307 -14.561 -10.431 1.00 54.25 409 LEU A N 1
ATOM 3168 C CA . LEU A 1 409 ? 20.082 -15.228 -9.382 1.00 54.25 409 LEU A CA 1
ATOM 3169 C C . LEU A 1 409 ? 19.297 -15.384 -8.064 1.00 54.25 409 LEU A C 1
ATOM 3171 O O . LEU A 1 409 ? 18.959 -14.405 -7.403 1.00 54.25 409 LEU A O 1
ATOM 3175 N N . SER A 1 410 ? 19.182 -16.624 -7.590 1.00 49.91 410 SER A N 1
ATOM 3176 C CA . SER A 1 410 ? 19.066 -16.945 -6.167 1.00 49.91 410 SER A CA 1
ATOM 3177 C C . SER A 1 410 ? 20.465 -16.912 -5.533 1.00 49.91 410 SER A C 1
ATOM 3179 O O . SER A 1 410 ? 21.217 -17.881 -5.647 1.00 49.91 410 SER A O 1
ATOM 3181 N N . CYS A 1 411 ? 20.844 -15.811 -4.879 1.00 49.44 411 CYS A N 1
ATOM 3182 C CA . CYS A 1 411 ? 21.967 -15.812 -3.937 1.00 49.44 411 CYS A CA 1
ATOM 3183 C C . CYS A 1 411 ? 21.398 -15.684 -2.514 1.00 49.44 411 CYS A C 1
ATOM 3185 O O . CYS A 1 411 ? 20.609 -14.766 -2.273 1.00 49.44 411 CYS A O 1
ATOM 3187 N N . PRO A 1 412 ? 21.764 -16.571 -1.569 1.00 44.44 412 PRO A N 1
ATOM 3188 C CA . PRO A 1 412 ? 21.460 -16.355 -0.166 1.00 44.44 412 PRO A CA 1
ATOM 3189 C C . PRO A 1 412 ? 22.182 -15.082 0.269 1.00 44.44 412 PRO A C 1
ATOM 3191 O O . PRO A 1 412 ? 23.330 -14.845 -0.105 1.00 44.44 412 PRO A O 1
ATOM 3194 N N . ILE A 1 413 ? 21.494 -14.266 1.051 1.00 46.22 413 ILE A N 1
ATOM 3195 C CA . ILE A 1 413 ? 21.892 -12.920 1.486 1.00 46.22 413 ILE A CA 1
ATOM 3196 C C . ILE A 1 413 ? 23.144 -12.911 2.401 1.00 46.22 413 ILE A C 1
ATOM 3198 O O . ILE A 1 413 ? 23.557 -11.862 2.875 1.00 46.22 413 ILE A O 1
ATOM 3202 N N . ASP A 1 414 ? 23.823 -14.045 2.583 1.00 41.31 414 ASP A N 1
ATOM 3203 C CA . ASP A 1 414 ? 24.909 -14.199 3.559 1.00 41.31 414 ASP A CA 1
ATOM 3204 C C . ASP A 1 414 ? 26.333 -13.973 3.020 1.00 41.31 414 ASP A C 1
ATOM 3206 O O . ASP A 1 414 ? 27.284 -14.018 3.799 1.00 41.31 414 ASP A O 1
ATOM 3210 N N . ASP A 1 415 ? 26.528 -13.702 1.724 1.00 43.12 415 ASP A N 1
ATOM 3211 C CA . ASP A 1 415 ? 27.878 -13.655 1.130 1.00 43.12 415 ASP A CA 1
ATOM 3212 C C . ASP A 1 415 ? 28.358 -12.246 0.723 1.00 43.12 415 ASP A C 1
ATOM 3214 O O . ASP A 1 415 ? 29.109 -12.083 -0.242 1.00 43.12 415 ASP A O 1
ATOM 3218 N N . GLU A 1 416 ? 27.990 -11.214 1.499 1.00 43.06 416 GLU A N 1
ATOM 3219 C CA . GLU A 1 416 ? 28.628 -9.879 1.437 1.00 43.06 416 GLU A CA 1
ATOM 3220 C C . GLU A 1 416 ? 30.149 -9.954 1.692 1.00 43.06 416 GLU A C 1
ATOM 3222 O O . GLU A 1 416 ? 30.908 -9.079 1.285 1.00 43.06 416 GLU A O 1
ATOM 3227 N N . ARG A 1 417 ? 30.633 -11.031 2.329 1.00 42.16 417 ARG A N 1
ATOM 3228 C CA . ARG A 1 417 ? 32.053 -11.212 2.674 1.00 42.16 417 ARG A CA 1
ATOM 3229 C C . ARG A 1 417 ? 32.920 -11.801 1.555 1.00 42.16 417 ARG A C 1
ATOM 3231 O O . ARG A 1 417 ? 34.126 -11.934 1.756 1.00 42.16 417 ARG A O 1
ATOM 3238 N N . ARG A 1 418 ? 32.358 -12.151 0.390 1.00 42.66 418 ARG A N 1
ATOM 3239 C CA . ARG A 1 418 ? 33.110 -12.775 -0.724 1.00 42.66 41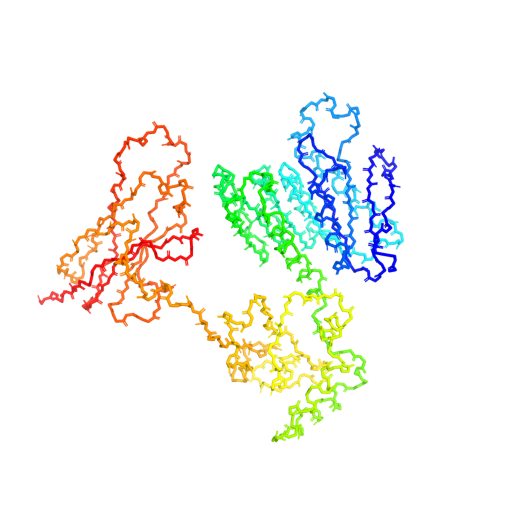8 ARG A CA 1
ATOM 3240 C C . ARG A 1 418 ? 33.118 -11.993 -2.034 1.00 42.66 418 ARG A C 1
ATOM 3242 O O . ARG A 1 418 ? 33.660 -12.482 -3.025 1.00 42.66 418 ARG A O 1
ATOM 3249 N N . THR A 1 419 ? 32.573 -10.782 -2.083 1.00 45.66 419 THR A N 1
ATOM 3250 C CA . THR A 1 419 ? 32.736 -9.925 -3.264 1.00 45.66 419 THR A CA 1
ATOM 3251 C C . THR A 1 419 ? 34.121 -9.287 -3.246 1.00 45.66 419 THR A C 1
ATOM 3253 O O . THR A 1 419 ? 34.335 -8.234 -2.652 1.00 45.66 419 THR A O 1
ATOM 3256 N N . GLY A 1 420 ? 35.085 -9.938 -3.901 1.00 47.03 420 GLY A N 1
ATOM 3257 C CA . GLY A 1 420 ? 36.272 -9.238 -4.388 1.00 47.03 420 GLY A CA 1
ATOM 3258 C C . GLY A 1 420 ? 35.865 -8.085 -5.317 1.00 47.03 420 GLY A C 1
ATOM 3259 O O . GLY A 1 420 ? 34.764 -8.078 -5.861 1.00 47.03 420 GLY A O 1
ATOM 3260 N N . ALA A 1 421 ? 36.756 -7.115 -5.515 1.00 49.53 421 ALA A N 1
ATOM 3261 C CA . ALA A 1 421 ? 36.503 -5.863 -6.242 1.00 49.53 421 ALA A CA 1
ATOM 3262 C C . ALA A 1 421 ? 36.114 -5.999 -7.740 1.00 49.53 421 ALA A C 1
ATOM 3264 O O . ALA A 1 421 ? 35.960 -4.991 -8.423 1.00 49.53 421 ALA A O 1
ATOM 3265 N N . GLY A 1 422 ? 35.968 -7.217 -8.272 1.00 54.62 422 GLY A N 1
ATOM 3266 C CA . GLY A 1 422 ? 35.504 -7.481 -9.634 1.00 54.62 422 GLY A CA 1
ATOM 3267 C C . GLY A 1 422 ? 34.081 -8.031 -9.604 1.00 54.62 422 GLY A C 1
ATOM 3268 O O . GLY A 1 422 ? 33.835 -9.038 -8.945 1.00 54.62 422 GLY A O 1
ATOM 3269 N N . GLY A 1 423 ? 33.148 -7.371 -10.295 1.00 64.31 423 GLY A N 1
ATOM 3270 C CA . GLY A 1 423 ? 31.757 -7.816 -10.435 1.00 64.31 423 GLY A CA 1
ATOM 3271 C C . GLY A 1 423 ? 31.601 -9.281 -10.879 1.00 64.31 423 GLY A C 1
ATOM 3272 O O . GLY A 1 423 ? 32.549 -9.945 -11.297 1.00 64.31 423 GLY A O 1
ATOM 3273 N N . ARG A 1 424 ? 30.382 -9.814 -10.789 1.00 74.69 424 ARG A N 1
ATOM 3274 C CA . ARG A 1 424 ? 30.083 -11.213 -11.136 1.00 74.69 424 ARG A CA 1
ATOM 3275 C C . ARG A 1 424 ? 29.662 -11.317 -12.602 1.00 74.69 424 ARG A C 1
ATOM 3277 O O . ARG A 1 424 ? 28.881 -10.502 -13.076 1.00 74.69 424 ARG A O 1
ATOM 3284 N N . THR A 1 425 ? 30.143 -12.333 -13.316 1.00 79.75 425 THR A N 1
ATOM 3285 C CA . THR A 1 425 ? 29.612 -12.679 -14.646 1.00 79.75 425 THR A CA 1
ATOM 3286 C C . THR A 1 425 ? 28.593 -13.793 -14.494 1.00 79.75 425 THR A C 1
ATOM 3288 O O . THR A 1 425 ? 28.901 -14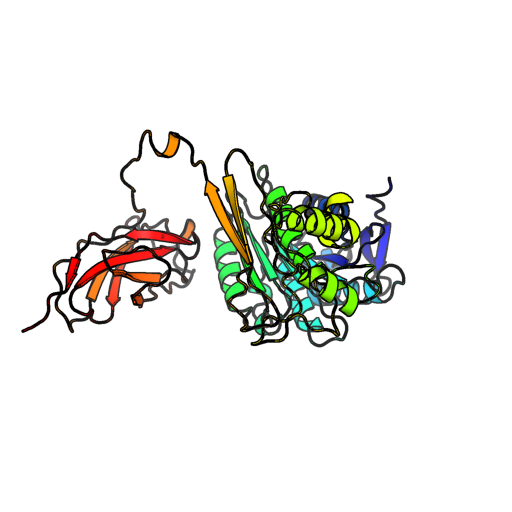.848 -13.944 1.00 79.75 425 THR A O 1
ATOM 3291 N N . LEU A 1 426 ? 27.386 -13.553 -14.985 1.00 79.88 426 LEU A N 1
ATOM 3292 C CA . LEU A 1 426 ? 26.310 -14.523 -15.025 1.00 79.88 426 LEU A CA 1
ATOM 3293 C C . LEU A 1 426 ? 26.246 -15.155 -16.413 1.00 79.88 426 LEU A C 1
ATOM 3295 O O . LEU A 1 426 ? 26.237 -14.438 -17.411 1.00 79.88 426 LEU A O 1
ATOM 3299 N N . ILE A 1 427 ? 26.191 -16.484 -16.472 1.00 84.81 427 ILE A N 1
ATOM 3300 C CA . ILE A 1 427 ? 25.942 -17.235 -17.705 1.00 84.81 427 ILE A CA 1
ATOM 3301 C C . ILE A 1 427 ? 24.493 -17.706 -17.660 1.00 84.81 427 ILE A C 1
ATOM 3303 O O . ILE A 1 427 ? 24.057 -18.270 -16.658 1.00 84.81 427 ILE A O 1
ATOM 3307 N N . VAL A 1 428 ? 23.757 -17.437 -18.730 1.00 85.31 428 VAL A N 1
ATOM 3308 C CA . VAL A 1 428 ? 22.316 -17.666 -18.818 1.00 85.31 428 VAL A CA 1
ATOM 3309 C C . VAL A 1 428 ? 22.060 -18.514 -20.049 1.00 85.31 428 VAL A C 1
ATOM 3311 O O . VAL A 1 428 ? 22.550 -18.173 -21.123 1.00 85.31 428 VAL A O 1
ATOM 3314 N N . GLU A 1 429 ? 21.303 -19.591 -19.881 1.00 88.88 429 GLU A N 1
ATOM 3315 C CA . GLU A 1 429 ? 20.830 -20.449 -20.965 1.00 88.88 429 GLU A CA 1
ATOM 3316 C C . GLU A 1 429 ? 19.312 -20.286 -21.090 1.00 88.88 429 GLU A C 1
ATOM 3318 O O . GLU A 1 429 ? 18.578 -20.490 -20.124 1.00 88.88 429 GLU A O 1
ATOM 3323 N N . LEU A 1 430 ? 18.861 -19.862 -22.266 1.00 86.88 430 LEU A N 1
ATOM 3324 C CA . LEU A 1 430 ? 17.477 -19.578 -22.631 1.00 86.88 430 LEU A CA 1
ATOM 3325 C C . LEU A 1 430 ? 16.990 -20.622 -23.640 1.00 86.88 430 LEU A C 1
ATOM 3327 O O . LEU A 1 430 ? 17.788 -21.275 -24.318 1.00 86.88 430 LEU A O 1
ATOM 3331 N N . GLN A 1 431 ? 15.669 -20.770 -23.752 1.00 87.94 431 GLN A N 1
ATOM 3332 C CA . GLN A 1 431 ? 15.072 -21.690 -24.718 1.00 87.94 431 GLN A CA 1
ATOM 3333 C C . GLN A 1 431 ? 15.494 -21.342 -26.157 1.00 87.94 431 GLN A C 1
ATOM 3335 O O . GLN A 1 431 ? 15.822 -20.185 -26.447 1.00 87.94 431 GLN A O 1
ATOM 3340 N N . PRO A 1 432 ? 15.505 -22.328 -27.070 1.00 89.81 432 PRO A N 1
ATOM 3341 C CA . PRO A 1 432 ? 15.749 -22.057 -28.474 1.00 89.81 432 PRO A CA 1
ATOM 3342 C C . PRO A 1 432 ? 14.732 -21.078 -29.054 1.00 89.81 432 PRO A C 1
ATOM 3344 O O . PRO A 1 432 ? 13.530 -21.194 -28.818 1.00 89.81 432 PRO A O 1
ATOM 3347 N N . LEU A 1 433 ? 15.224 -20.148 -29.866 1.00 90.75 433 LEU A N 1
ATOM 3348 C CA . LEU A 1 433 ? 14.406 -19.112 -30.479 1.00 90.75 433 LEU A CA 1
ATOM 3349 C C . LEU A 1 433 ? 14.031 -19.491 -31.918 1.00 90.75 433 LEU A C 1
ATOM 3351 O O . LEU A 1 433 ? 14.851 -20.095 -32.615 1.00 90.75 433 LEU A O 1
ATOM 3355 N N . PRO A 1 434 ? 12.831 -19.113 -32.391 1.00 91.38 434 PRO A N 1
ATOM 3356 C CA . PRO A 1 434 ? 12.493 -19.167 -33.809 1.00 91.38 434 PRO A CA 1
ATOM 3357 C C . PRO A 1 434 ? 13.392 -18.255 -34.650 1.00 91.38 434 PRO A C 1
ATOM 3359 O O . PRO A 1 434 ? 14.078 -17.371 -34.137 1.00 91.38 434 PRO A O 1
ATOM 3362 N N . ASN A 1 435 ? 13.343 -18.419 -35.970 1.00 93.12 435 ASN A N 1
ATOM 3363 C CA . ASN A 1 435 ? 13.986 -17.479 -36.884 1.00 93.12 435 ASN A CA 1
ATOM 3364 C C . ASN A 1 435 ? 13.467 -16.034 -36.701 1.00 93.12 435 ASN A C 1
ATOM 3366 O O . ASN A 1 435 ? 12.262 -15.786 -36.763 1.00 93.12 435 ASN A O 1
ATOM 3370 N N . GLY A 1 436 ? 14.380 -15.073 -36.524 1.00 92.62 436 GLY A N 1
ATOM 3371 C CA . GLY A 1 436 ? 14.016 -13.669 -36.318 1.00 92.62 436 GLY A CA 1
ATOM 3372 C C . GLY A 1 436 ? 15.132 -12.801 -35.735 1.00 92.62 436 GLY A C 1
ATOM 3373 O O . GLY A 1 436 ? 16.254 -13.259 -35.530 1.00 92.62 436 GLY A O 1
ATOM 3374 N N . HIS A 1 437 ? 14.816 -11.530 -35.475 1.00 93.06 437 HIS A N 1
ATOM 3375 C CA . HIS A 1 437 ? 15.707 -10.581 -34.800 1.00 93.06 437 HIS A CA 1
ATOM 3376 C C . HIS A 1 437 ? 15.287 -10.380 -33.349 1.00 93.06 437 HIS A C 1
ATOM 3378 O O . HIS A 1 437 ? 14.115 -10.113 -33.069 1.00 93.06 437 HIS A O 1
ATOM 3384 N N . TYR A 1 438 ? 16.256 -10.451 -32.440 1.00 92.69 438 TYR A N 1
ATOM 3385 C CA . TYR A 1 438 ? 16.010 -10.445 -31.006 1.00 92.69 438 TYR A CA 1
ATOM 3386 C C . TYR A 1 438 ? 17.017 -9.593 -30.237 1.00 92.69 438 TYR A C 1
ATOM 3388 O O . TYR A 1 438 ? 18.079 -9.220 -30.733 1.00 92.69 438 TYR A O 1
ATOM 3396 N N . ARG A 1 439 ? 16.669 -9.311 -28.983 1.00 91.75 439 ARG A N 1
ATOM 3397 C CA . ARG A 1 439 ? 17.515 -8.708 -27.953 1.00 91.75 439 ARG A CA 1
ATOM 3398 C C . ARG A 1 439 ? 17.353 -9.470 -26.646 1.00 91.75 439 ARG A C 1
ATOM 3400 O O . ARG A 1 439 ? 16.312 -10.074 -26.399 1.00 91.75 439 ARG A O 1
ATOM 3407 N N . VAL A 1 440 ? 18.365 -9.384 -25.792 1.00 90.50 440 VAL A N 1
ATOM 3408 C CA . VAL A 1 440 ? 18.322 -9.841 -24.402 1.00 90.50 440 VAL A CA 1
ATOM 3409 C C . VAL A 1 440 ? 18.328 -8.624 -23.488 1.00 90.50 440 VAL A C 1
ATOM 3411 O O . VAL A 1 440 ? 19.176 -7.744 -23.636 1.00 90.50 440 VAL A O 1
ATOM 3414 N N . GLY A 1 441 ? 17.395 -8.567 -22.544 1.00 89.12 441 GLY A N 1
ATOM 3415 C CA . GLY A 1 441 ? 17.310 -7.505 -21.546 1.00 89.12 441 GLY A CA 1
ATOM 3416 C C . GLY A 1 441 ? 17.365 -8.051 -20.125 1.00 89.12 441 GLY A C 1
ATOM 3417 O O . GLY A 1 441 ? 16.805 -9.106 -19.844 1.00 89.12 441 GLY A O 1
ATOM 3418 N N . TYR A 1 442 ? 18.017 -7.316 -19.226 1.00 88.31 442 TYR A N 1
ATOM 3419 C CA . TYR A 1 442 ? 17.972 -7.574 -17.784 1.00 88.31 442 TYR A CA 1
ATOM 3420 C C . TYR A 1 442 ? 16.980 -6.607 -17.145 1.00 88.31 442 TYR A C 1
ATOM 3422 O O . TYR A 1 442 ? 17.162 -5.392 -17.259 1.00 88.31 442 TYR A O 1
ATOM 3430 N N . PHE A 1 443 ? 15.966 -7.112 -16.448 1.00 86.56 443 PHE A N 1
ATOM 3431 C CA . PHE A 1 443 ? 14.966 -6.301 -15.761 1.00 86.56 443 PHE A CA 1
ATOM 3432 C C . PHE A 1 443 ? 15.185 -6.325 -14.247 1.00 86.56 443 PHE A C 1
ATOM 3434 O O . PHE A 1 443 ? 15.198 -7.391 -13.633 1.00 86.56 443 PHE A O 1
ATOM 3441 N N . SER A 1 444 ? 15.303 -5.140 -13.638 1.00 84.38 444 SER A N 1
ATOM 3442 C CA . SER A 1 444 ? 15.338 -5.016 -12.179 1.00 84.38 444 SER A CA 1
ATOM 3443 C C . SER A 1 444 ? 13.921 -4.932 -11.631 1.00 84.38 444 SER A C 1
ATOM 3445 O O . SER A 1 444 ? 13.198 -3.970 -11.905 1.00 84.38 444 SER A O 1
ATOM 3447 N N . ALA A 1 445 ? 13.534 -5.903 -10.807 1.00 79.00 445 ALA A N 1
ATOM 3448 C CA . ALA A 1 445 ? 12.264 -5.882 -10.095 1.00 79.00 445 ALA A CA 1
ATOM 3449 C C . ALA A 1 445 ? 12.219 -4.748 -9.061 1.00 79.00 445 ALA A C 1
ATOM 3451 O O . ALA A 1 445 ? 11.159 -4.158 -8.853 1.00 79.00 445 ALA A O 1
ATOM 3452 N N . ARG A 1 446 ? 13.368 -4.389 -8.465 1.00 76.94 446 ARG A N 1
ATOM 3453 C CA . ARG A 1 446 ? 13.462 -3.264 -7.521 1.00 76.94 446 ARG A CA 1
ATOM 3454 C C . ARG A 1 446 ? 13.216 -1.920 -8.210 1.00 76.94 446 ARG A C 1
ATOM 3456 O O . ARG A 1 446 ? 12.445 -1.112 -7.704 1.00 76.94 446 ARG A O 1
ATOM 3463 N N . ARG A 1 447 ? 13.855 -1.676 -9.360 1.00 78.69 447 ARG A N 1
ATOM 3464 C CA . ARG A 1 447 ? 13.710 -0.419 -10.123 1.00 78.69 447 ARG A CA 1
ATOM 3465 C C . ARG A 1 447 ? 12.509 -0.401 -11.064 1.00 78.69 447 ARG A C 1
ATOM 3467 O O . ARG A 1 447 ? 12.171 0.656 -11.584 1.00 78.69 447 ARG A O 1
ATOM 3474 N N . LYS A 1 448 ? 11.875 -1.555 -11.282 1.00 78.19 448 LYS A N 1
ATOM 3475 C CA . LYS A 1 448 ? 10.759 -1.746 -12.217 1.00 78.19 448 LYS A CA 1
ATOM 3476 C C . LYS A 1 448 ? 11.100 -1.304 -13.653 1.00 78.19 448 LYS A C 1
ATOM 3478 O O . LYS A 1 448 ? 10.231 -0.826 -14.377 1.00 78.19 448 LYS A O 1
ATOM 3483 N N . CYS A 1 449 ? 12.355 -1.468 -14.078 1.00 83.69 449 CYS A N 1
ATOM 3484 C CA . CYS A 1 449 ? 12.806 -1.131 -15.432 1.00 83.69 449 CYS A CA 1
ATOM 3485 C C . CYS A 1 449 ? 14.046 -1.933 -15.867 1.00 83.69 449 CYS A C 1
ATOM 3487 O O . CYS A 1 449 ? 14.747 -2.533 -15.041 1.00 83.69 449 CYS A O 1
ATOM 3489 N N . LEU A 1 450 ? 14.328 -1.927 -17.177 1.00 85.94 450 LEU A N 1
ATOM 3490 C CA . LEU A 1 450 ? 15.530 -2.544 -17.742 1.00 85.94 450 LEU A CA 1
ATOM 3491 C C . LEU A 1 450 ? 16.795 -1.884 -17.183 1.00 85.94 450 LEU A C 1
ATOM 3493 O O . LEU A 1 450 ? 16.893 -0.663 -17.107 1.00 85.94 450 LEU A O 1
ATOM 3497 N N . GLN A 1 451 ? 17.766 -2.710 -16.813 1.00 87.69 451 GLN A N 1
ATOM 3498 C CA . GLN A 1 451 ? 19.099 -2.295 -16.374 1.00 87.69 451 GLN A CA 1
ATOM 3499 C C . GLN A 1 451 ? 20.191 -2.710 -17.371 1.00 87.69 451 GLN A C 1
ATOM 3501 O O . GLN A 1 451 ? 21.337 -2.282 -17.246 1.00 87.69 451 GLN A O 1
ATOM 3506 N N . ALA A 1 452 ? 19.845 -3.528 -18.365 1.00 87.88 452 ALA A N 1
ATOM 3507 C CA . ALA A 1 452 ? 20.709 -3.889 -19.479 1.00 87.88 452 ALA A CA 1
ATOM 3508 C C . ALA A 1 452 ? 19.858 -4.207 -20.703 1.00 87.88 452 ALA A C 1
ATOM 3510 O O . ALA A 1 452 ? 18.771 -4.775 -20.563 1.00 87.88 452 ALA A O 1
ATOM 3511 N N . LEU A 1 453 ? 20.386 -3.918 -21.887 1.00 88.94 453 LEU A N 1
ATOM 3512 C CA . LEU A 1 453 ? 19.818 -4.367 -23.150 1.00 88.94 453 LEU A CA 1
ATOM 3513 C C . LEU A 1 453 ? 20.951 -4.675 -24.129 1.00 88.94 453 LEU A C 1
ATOM 3515 O O . LEU A 1 453 ? 21.854 -3.858 -24.316 1.00 88.94 453 LEU A O 1
ATOM 3519 N N . SER A 1 454 ? 20.913 -5.852 -24.745 1.00 90.50 454 SER A N 1
ATOM 3520 C CA . SER A 1 454 ? 21.876 -6.236 -25.770 1.00 90.50 454 SER A CA 1
ATOM 3521 C C . SER A 1 454 ? 21.654 -5.450 -27.066 1.00 90.50 454 SER A C 1
ATOM 3523 O O . SER A 1 454 ? 20.582 -4.893 -27.339 1.00 90.50 454 SER A O 1
ATOM 3525 N N . ASN A 1 455 ? 22.667 -5.488 -27.929 1.00 89.56 455 ASN A N 1
ATOM 3526 C CA . ASN A 1 455 ? 22.458 -5.207 -29.344 1.00 89.56 455 ASN A CA 1
ATOM 3527 C C . ASN A 1 455 ? 21.495 -6.237 -29.953 1.00 89.56 455 ASN A C 1
ATOM 3529 O O . ASN A 1 455 ? 21.340 -7.343 -29.425 1.00 89.56 455 ASN A O 1
ATOM 3533 N N . SER A 1 456 ? 20.865 -5.856 -31.065 1.00 91.75 456 SER A N 1
ATOM 3534 C CA . SER A 1 456 ? 20.090 -6.787 -31.885 1.00 91.75 456 SER A CA 1
ATOM 3535 C C . SER A 1 456 ? 20.988 -7.913 -32.391 1.00 91.75 456 SER A C 1
ATOM 3537 O O . SER A 1 456 ? 22.118 -7.661 -32.818 1.00 91.75 456 SER A O 1
ATOM 3539 N N . PHE A 1 457 ? 20.486 -9.141 -32.342 1.00 94.12 457 PHE A N 1
ATOM 3540 C CA . PHE A 1 457 ? 21.105 -10.314 -32.943 1.00 94.12 457 PHE A CA 1
ATOM 3541 C C . PHE A 1 457 ? 20.066 -11.081 -33.761 1.00 94.12 457 PHE A C 1
ATOM 3543 O O . PHE A 1 457 ? 18.861 -10.982 -33.528 1.00 94.12 457 PHE A O 1
ATOM 3550 N N . PHE A 1 458 ? 20.538 -11.829 -34.753 1.00 95.38 458 PHE A N 1
ATOM 3551 C CA . PHE A 1 458 ? 19.690 -12.603 -35.651 1.00 95.38 458 PHE A CA 1
ATOM 3552 C C . PHE A 1 458 ? 19.762 -14.085 -35.298 1.00 95.38 458 PHE A C 1
ATOM 3554 O O . PHE A 1 458 ? 20.850 -14.615 -35.085 1.00 95.38 458 PHE A O 1
ATOM 3561 N N . VAL A 1 459 ? 18.617 -14.756 -35.267 1.00 94.88 459 VAL A N 1
ATOM 3562 C CA . VAL A 1 459 ? 18.514 -16.212 -35.164 1.00 94.88 459 VAL A CA 1
ATOM 3563 C C . VAL A 1 459 ? 18.213 -16.742 -36.559 1.00 94.88 459 VAL A C 1
ATOM 3565 O O . VAL A 1 459 ? 17.148 -16.470 -37.117 1.00 94.88 459 VAL A O 1
ATOM 3568 N N . ARG A 1 460 ? 19.157 -17.474 -37.148 1.00 93.75 460 ARG A N 1
ATOM 3569 C CA . ARG A 1 460 ? 19.035 -18.052 -38.488 1.00 93.75 460 ARG A CA 1
ATOM 3570 C C . ARG A 1 460 ? 18.324 -19.401 -38.427 1.00 93.75 460 ARG A C 1
ATOM 3572 O O . ARG A 1 460 ? 18.607 -20.208 -37.545 1.00 93.75 460 ARG A O 1
ATOM 3579 N N . ARG A 1 461 ? 17.442 -19.657 -39.392 1.00 91.12 461 ARG A N 1
ATOM 3580 C CA . ARG A 1 461 ? 16.887 -20.995 -39.617 1.00 91.12 461 ARG A CA 1
ATOM 3581 C C . ARG A 1 461 ? 18.012 -21.954 -40.017 1.00 91.12 461 ARG A C 1
ATOM 3583 O O . ARG A 1 461 ? 18.890 -21.578 -40.795 1.00 91.12 461 ARG A O 1
ATOM 3590 N N . VAL A 1 462 ? 17.979 -23.165 -39.471 1.00 79.56 462 VAL A N 1
ATOM 3591 C CA . VAL A 1 462 ? 18.840 -24.269 -39.910 1.00 79.56 462 VAL A CA 1
ATOM 3592 C C . VAL A 1 462 ? 18.142 -24.934 -41.099 1.00 79.56 462 VAL A C 1
ATOM 3594 O O . VAL A 1 462 ? 16.980 -25.319 -40.975 1.00 79.56 462 VAL A O 1
ATOM 3597 N N . GLU A 1 463 ? 18.806 -24.964 -42.258 1.00 68.12 463 GLU A N 1
ATOM 3598 C CA . GLU A 1 463 ? 18.313 -25.626 -43.481 1.00 68.12 463 GLU A CA 1
ATOM 3599 C C . GLU A 1 463 ? 18.496 -27.144 -43.445 1.00 68.12 463 GLU A C 1
ATOM 3601 O O . GLU A 1 463 ? 19.545 -27.602 -42.930 1.00 68.12 463 GLU A O 1
#

InterPro domains:
  IPR000300 Inositol polyphosphate-related phosphatase [PF22669] (246-334)
  IPR000300 Inositol polyphosphate-related phosphatase [SM00128] (27-343)
  IPR029058 Alpha/Beta hydrolase fold [G3DSA:3.40.50.1820] (6-214)
  IPR029058 Alpha/Beta hydrolase fold [SSF53474] (20-206)
  IPR036691 Endonuclease/exonuclease/phosphatase superfamily [G3DSA:3.60.10.10] (220-351)
  IPR036691 Endonuclease/exonuclease/phosphatase superfamily [SSF56219] (253-341)
  IPR046985 Inositol 5-phosphatase [PTHR11200] (250-339)

Foldseek 3Di:
DPLDDWDWDALVVARKIKTKDAAPPAQAEEEEQEAQPDFRPDPLVVVLQSLLSLLRHIYMTIGLDDPVRSVDSVCRLPLVSSLVSVLSVVVSLCPDPRRVRHQYAYEYAASRLLSRQQNQLVQVPPPRGHAEYEYALYQVLNNLVRLCSRQHEYEYEHELQAQVSLQRVVSSQVSNPNHPHYYYDYQYPAYSSRPPPCSSVVSSVVVQVRVCCRSCVVPQQFFPPDPFQQVVLVVLVPQDDDCNLVVVVVSCCRTGRVNVCCVVSNHPVQWDFDRDSDFAFAQADAPPLRHDRVDRGGNRQTDIDHDDCVFKDWPDKDWQSVHRRHRGTHIDTDMDGDPDCVCVVDPPPPDQQKEKPAQEAAAAQAWGKTKIWAALCCSSRFADQPKKKAKAAPPDPDPPDGPWIDRDDDDDPPVNVPDDRGTDMDMDTIGGDDFHKIKMFIATPRVRGTRYIYDIHTHDYDD

Sequence (463 aa):
MATDCVEEVQIEQKGLLGLLGVPPGARAVVVFAHGSGSGRLSPRNAHVAAELRRAGLGTFLLDLLTPQEELDRHNVFDIPLLAERLKLASEWLRSRPQTATLVQGYFGASTGAGAALMATAALTDTSAPIRAVVSRGGRPDLAMNVLDRVRAPTLLLVGGLDGPVIGMNERALDALVNCTQKELQIVPGATHLFEEPGTLDEVVRHAKVLLFFMFMFITEFRMEGIASSAQLILQLNALEGVGMQAELLQLRQSHDQLTKAQANRESFNEYTEAEIGFKPTYRILVGSGAYDPLRTPSWCDRILCSGDNEVFRIVNYSSCRCITLSDHFPVSAQFELDIGTEAQQGAQPLSWPLRVDHIPTWEEFIPLVCRIMIPSDCWTNWCTYRDWIGVYPDSLNSITRPLDWVYTLSCPIDDERRTGAGGRTLIVELQPLPNGHYRVGYFSARRKCLQALSNSFFVRRVE

Organism: Globodera pallida (NCBI:txid36090)

Radius of gyration: 26.11 Å; chains: 1; bounding box: 72×49×78 Å

pLDDT: mean 84.01, std 12.67, range [32.56, 97.69]

Secondary structure (DSSP, 8-state):
--S--EEEEEETTTTEEEEEE--TT--EEEEEE--TT--TT-HHHHHHHHHHHHTT-EEEEE-SS-TTGGGSTTGGG-HHHHHHHHHHHHHHHHHSTTTTTSEEEEEEETHHHHHHHHHHHHHTTSSS----EEEES--GGGGGGGGGG--S-EEEEEETT-HHHHHHHHHHHHH-TT-SSEEEEEETT--TT--STTHHHHHHHHHHHHHHHHHHGGG---B-S-S-HHHHHHHHHH--GGGHHHHHHHHHHHHBHHHHHHHTTSS-TT-EE----S---B-B-TTT--B-TTS--B--S--EE-S-TTTEEEEEEEE-TT--SSSS--EEEEEEE---GGGTTT------SSEEPPP--EETTSPEEEEEEE-TTHHHHT--TT-EEEEEETT-S-TTS-SSEE------TT-GGG--SSPEEEEEEEPPPPSEEEEEEEEETTTTEEEEEPPPEEEEPP-